Protein AF-A0A2D6TIS1-F1 (afdb_monomer)

Sequence (440 aa):
MVQQMEPIAGRGIEGNVVQDVSLEKKLSLSIIASGDSDLVKEEEKKEEVSQTLQPNYSLYFSELSAFMRSHIEQPTNICLVDLLHLPVDYYATVIDKIKQIRAINIESKVMILATGEQQAQESFNLFREANERGLVEVSTRPDPEELEYAAALSAMVGKLPNSLDELYKHGKNGKFENVEVVKIGGSIFDLLDREVLHNLLETIVEIHQDQDLILTVGGGPLQSVPADYRTSLGISDFRYQESSKEQITQQALTVVDLLRQISPDKVAYMPPEDMVRTLKDNWITREFLMGKIPVFSYLPEESEEIGIPKTQYSASDAHTVRFADALGSGKVIFLKNTDGIYRRDPNLPKTFWDRLRKQFREGKNDFFDFVYAPHIGDKIERLGLTPRGEVTDEHLIETLALQPFIDSRYLHTIQIVNGTKPQELVNAMKGIKAGSYILK

Foldseek 3Di:
DDDDDDDDDDDDDDDDDPDPDDPPDDDDDDDDDDDDVVVVVVVVVVVVLVVVDPPQDDEPPDDVVCVLVDDCQFQGLEYEAECAPPDLVCPVSVLVSLLLLCQLPVNREYEYEDAPVCCPDPSCVSVVVCQQQLSYHYDHQDDPPDPCNSVVVVVVVVPPDPGSQVSNPPDDLAADDFEEEEEAELQQVVVVDPVLLLVLLLLVVVLLLPGFYEYEYALHQQLDDDPVNCVVVVPDLVNSLVSLLVSLVVRLVVSQVSNCVNPVFAEDEDELVVLCCCLPVVSDDPVNRSRYHYYYRFHDCCVVVVVQHDDRSNQRLQRSLSSCLNRSHQEYEYAHQDQAAWLEDPPDDPVLQVPDDPVSVPDDRDFAQEDELVCCVVRHQLWDARSVGDTDSQHPHRPSNSVSQVVRPRYFKYHYAHSSPSVLVVSSSVSGRGYHIHGD

Secondary structure (DSSP, 8-state):
-----PPPP-------------S-S-----------HHHHHHHHHHHHHHHHS-TT-----S-HHHHHH---SS--SEEEEE-TT--GGGHHHHHHHHHHHHHH-TT-EEEEEE-HHHHHSGGGHHHHHHHHTTS-EEEEPPPTTSTTHHHHHHHHHHTS-SSHHHH-TTS--SS-TT-EEEEE-HHHHTT--HHHHHHHHHHHHHHTTT--EEEEE--HHHH---HHHHHHHT--HHHHHHHHHHHHHHHHHHHHHHHHHH-GGGEEE--THHHHHHHHH--S-HHHHHH-EEEE----GGGGGGT-----TT-HHHHHHHHHHHHT-SEEEEEESSSSEESS-TTS-HHHHTTS-HHHHSS---EESEEEGGGHHHH----EE-TTS-EES-SSS-HHHHHHHHH-SS--EEEEEETTSHHHHHHHHTT---SEEEE-

Solvent-accessible surface area (backbone atoms only — not comparable to full-atom values): 24916 Å² total; per-residue (Å²): 134,86,80,90,81,84,88,81,91,79,85,86,82,95,71,94,74,86,75,88,71,79,95,82,82,87,85,78,91,80,90,83,90,73,94,50,77,66,59,57,56,49,51,56,49,51,52,52,36,55,70,70,47,59,96,75,56,52,77,62,81,59,63,64,70,53,65,74,66,50,78,80,64,65,59,40,55,36,39,50,44,74,41,85,86,58,60,74,89,45,53,66,58,50,52,50,50,49,51,52,40,34,56,38,18,71,77,34,42,33,37,39,29,30,45,74,69,56,64,68,39,75,82,37,46,62,59,50,55,33,30,74,67,38,62,32,47,79,44,74,48,73,60,80,86,46,98,47,39,54,57,52,51,53,54,53,59,72,62,51,60,91,47,68,74,65,41,37,82,83,61,77,51,52,78,38,76,84,38,44,37,38,30,46,34,21,56,52,60,66,66,75,47,67,64,47,54,48,52,30,50,52,45,51,58,58,50,43,75,83,43,44,47,36,38,35,27,30,35,28,64,80,44,68,68,55,67,67,59,33,60,75,71,64,57,49,68,68,60,52,32,56,50,22,44,54,32,12,39,52,42,30,49,52,52,45,55,53,41,36,72,77,39,61,80,39,54,38,80,40,59,36,69,49,54,46,37,26,74,74,69,54,67,64,43,72,70,49,37,72,52,27,37,42,36,31,31,56,70,44,71,68,31,41,85,76,72,42,78,76,73,60,57,72,44,41,55,24,34,49,44,50,51,30,31,67,34,16,12,48,43,35,38,37,26,28,74,39,68,40,46,44,29,38,53,85,86,59,56,69,74,56,50,73,71,48,61,68,81,78,55,67,73,77,76,46,74,39,60,67,44,44,58,94,45,40,82,80,64,33,51,30,51,34,64,47,99,86,72,45,84,38,74,52,37,99,55,44,72,74,24,49,57,55,44,65,68,32,88,39,38,51,24,43,34,29,25,23,40,77,42,44,66,36,51,56,29,45,75,70,22,26,60,39,48,10,36,36,32,106

Radius of gyration: 26.61 Å; Cα contacts (8 Å, |Δi|>4): 691; chains: 1; bounding box: 81×76×70 Å

pLDDT: mean 78.61, std 20.19, range [19.62, 98.44]

Structure (mmCIF, N/CA/C/O backbone):
data_AF-A0A2D6TIS1-F1
#
_entry.id   AF-A0A2D6TIS1-F1
#
loop_
_atom_site.group_PDB
_atom_site.id
_atom_site.type_symbol
_atom_site.label_atom_id
_atom_site.label_alt_id
_atom_site.label_comp_id
_atom_site.label_asym_id
_atom_site.label_entity_id
_atom_site.label_seq_id
_atom_site.pdbx_PDB_ins_code
_atom_site.Cartn_x
_atom_site.Cartn_y
_atom_site.Cartn_z
_atom_site.occupancy
_atom_site.B_iso_or_equiv
_atom_site.auth_seq_id
_atom_site.auth_comp_id
_atom_site.auth_asym_id
_atom_site.auth_atom_id
_atom_site.pdbx_PDB_model_num
ATOM 1 N N . MET A 1 1 ? 49.755 -53.910 28.757 1.00 35.72 1 MET A N 1
ATOM 2 C CA . MET A 1 1 ? 49.846 -53.207 30.055 1.00 35.72 1 MET A CA 1
ATOM 3 C C . MET A 1 1 ? 48.883 -52.035 29.956 1.00 35.72 1 MET A C 1
ATOM 5 O O . MET A 1 1 ? 49.130 -51.172 29.133 1.00 35.72 1 MET A O 1
ATOM 9 N N . VAL A 1 2 ? 47.628 -52.212 30.390 1.00 30.38 2 VAL A N 1
ATOM 10 C CA . VAL A 1 2 ? 47.133 -51.897 31.756 1.00 30.38 2 VAL A CA 1
ATOM 11 C C . VAL A 1 2 ? 47.198 -50.365 31.929 1.00 30.38 2 VAL A C 1
ATOM 13 O O . VAL A 1 2 ? 48.286 -49.819 31.861 1.00 30.38 2 VAL A O 1
ATOM 16 N N . GLN A 1 3 ? 46.102 -49.611 32.056 1.00 29.61 3 GLN A N 1
ATOM 17 C CA . GLN A 1 3 ? 45.018 -49.822 33.016 1.00 29.61 3 GLN A CA 1
ATOM 18 C C . GL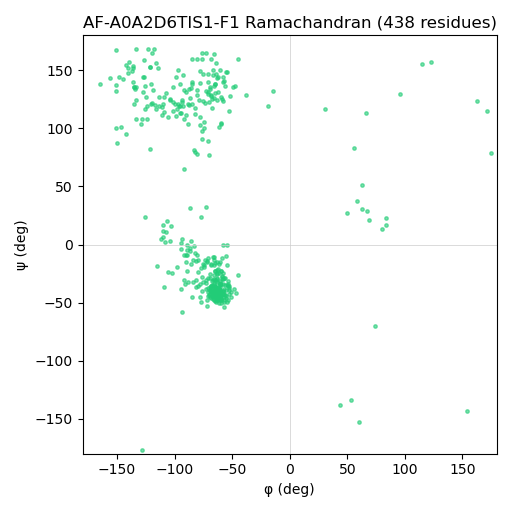N A 1 3 ? 43.760 -49.017 32.641 1.00 29.61 3 GLN A C 1
ATOM 20 O O . GLN A 1 3 ? 43.846 -47.850 32.264 1.00 29.61 3 GLN A O 1
ATOM 25 N N . GLN A 1 4 ? 42.601 -49.660 32.786 1.00 36.59 4 GLN A N 1
ATOM 26 C CA . GLN A 1 4 ? 41.290 -49.027 32.927 1.00 36.59 4 GLN A CA 1
ATOM 27 C C . GLN A 1 4 ? 41.224 -48.261 34.258 1.00 36.59 4 GLN A C 1
ATOM 29 O O . GLN A 1 4 ? 41.756 -48.741 35.260 1.00 36.59 4 GLN A O 1
ATOM 34 N N . MET A 1 5 ? 40.505 -47.138 34.289 1.00 31.22 5 MET A N 1
ATOM 35 C CA . MET A 1 5 ? 39.939 -46.592 35.523 1.00 31.22 5 MET A CA 1
ATOM 36 C C . MET A 1 5 ? 38.475 -46.205 35.298 1.00 31.22 5 MET A C 1
ATOM 38 O O . MET A 1 5 ? 38.143 -45.462 34.377 1.00 31.22 5 MET A O 1
ATOM 42 N N . GLU A 1 6 ? 37.630 -46.790 36.144 1.00 33.81 6 GLU A N 1
ATOM 43 C CA . GLU A 1 6 ? 36.194 -46.564 36.308 1.00 33.81 6 GLU A CA 1
ATOM 44 C C . GLU A 1 6 ? 35.877 -45.214 36.989 1.00 33.81 6 GLU A C 1
ATOM 46 O O . GLU A 1 6 ? 36.767 -44.603 37.589 1.00 33.81 6 GLU A O 1
ATOM 51 N N . PRO A 1 7 ? 34.616 -44.737 36.921 1.00 33.41 7 PRO A N 1
ATOM 52 C CA . PRO A 1 7 ? 34.230 -43.422 37.416 1.00 33.41 7 PRO A CA 1
ATOM 53 C C . PRO A 1 7 ? 33.913 -43.426 38.918 1.00 33.41 7 PRO A C 1
ATOM 55 O O . PRO A 1 7 ? 33.231 -44.311 39.434 1.00 33.41 7 PRO A O 1
ATOM 58 N N . ILE A 1 8 ? 34.346 -42.370 39.611 1.00 36.94 8 ILE A N 1
ATOM 59 C CA . ILE A 1 8 ? 33.974 -42.089 41.001 1.00 36.94 8 ILE A CA 1
ATOM 60 C C . ILE A 1 8 ? 32.770 -41.147 41.013 1.00 36.94 8 ILE A C 1
ATOM 62 O O . ILE A 1 8 ? 32.812 -40.037 40.482 1.00 36.94 8 ILE A O 1
ATOM 66 N N . ALA A 1 9 ? 31.701 -41.610 41.656 1.00 38.38 9 ALA A N 1
ATOM 67 C CA . ALA A 1 9 ? 30.517 -40.839 41.994 1.00 38.38 9 ALA A CA 1
ATOM 68 C C . ALA A 1 9 ? 30.846 -39.741 43.024 1.00 38.38 9 ALA A C 1
ATOM 70 O O . ALA A 1 9 ? 31.353 -40.030 44.108 1.00 38.38 9 ALA A O 1
ATOM 71 N N . GLY A 1 10 ? 30.500 -38.492 42.704 1.00 33.06 10 GLY A N 1
ATOM 72 C CA . GLY A 1 10 ? 30.551 -37.346 43.612 1.00 33.06 10 GLY A CA 1
ATOM 73 C C . GLY A 1 10 ? 29.194 -36.644 43.676 1.00 33.06 10 GLY A C 1
ATOM 74 O O . GLY A 1 10 ? 28.699 -36.153 42.667 1.00 33.06 10 GLY A O 1
ATOM 75 N N . ARG A 1 11 ? 28.585 -36.643 44.867 1.00 33.88 11 ARG A N 1
ATOM 76 C CA . ARG A 1 11 ? 27.354 -35.920 45.232 1.00 33.88 11 ARG A CA 1
ATOM 77 C C . ARG A 1 11 ? 27.621 -34.429 45.497 1.00 33.88 11 ARG A C 1
ATOM 79 O O . ARG A 1 11 ? 28.637 -34.105 46.101 1.00 33.88 11 ARG A O 1
ATOM 86 N N . GLY A 1 12 ? 26.609 -33.598 45.215 1.00 29.12 12 GLY A N 1
ATOM 87 C CA . GLY A 1 12 ? 26.422 -32.221 45.717 1.00 29.12 12 GLY A CA 1
ATOM 88 C C . GLY A 1 12 ? 26.940 -31.169 44.729 1.00 29.12 12 GLY A C 1
ATOM 89 O O . GLY A 1 12 ? 28.058 -31.289 44.257 1.00 29.12 12 GLY A O 1
ATOM 90 N N . ILE A 1 13 ? 26.207 -30.127 44.334 1.00 31.64 13 ILE A N 1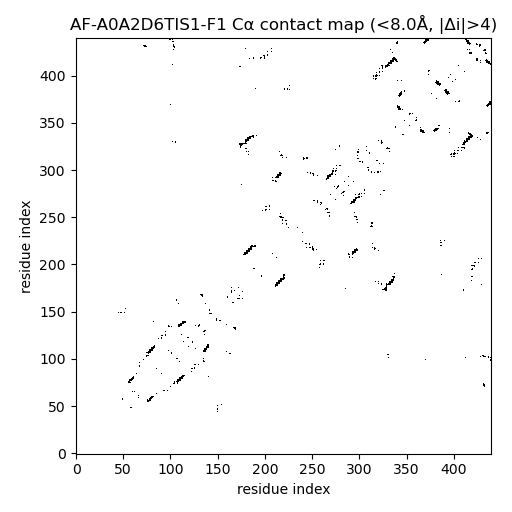
ATOM 91 C CA . ILE A 1 13 ? 25.370 -29.195 45.106 1.00 31.64 13 ILE A CA 1
ATOM 92 C C . ILE A 1 13 ? 24.303 -28.587 44.170 1.00 31.64 13 ILE A C 1
ATOM 94 O O . ILE A 1 13 ? 24.584 -28.319 43.003 1.00 31.64 13 ILE A O 1
ATOM 98 N N . GLU A 1 14 ? 23.096 -28.368 44.694 1.00 33.28 14 GLU A N 1
ATOM 99 C CA . GLU A 1 14 ? 21.961 -27.723 44.024 1.00 33.28 14 GLU A CA 1
ATOM 100 C C . GLU A 1 14 ? 22.273 -26.263 43.661 1.00 33.28 14 GLU A C 1
ATOM 102 O O . GLU A 1 14 ? 22.603 -25.445 44.518 1.00 33.28 14 GLU A O 1
ATOM 107 N N . GLY A 1 15 ? 22.122 -25.933 42.380 1.00 29.58 15 GLY A N 1
ATOM 108 C CA . GLY A 1 15 ? 22.049 -24.569 41.876 1.00 29.58 15 GLY A CA 1
ATOM 109 C C . GLY A 1 15 ? 20.879 -24.489 40.906 1.00 29.58 15 GLY A C 1
ATOM 110 O O . GLY A 1 15 ? 20.936 -25.069 39.824 1.00 29.58 15 GLY A O 1
ATOM 111 N N . ASN A 1 16 ? 19.804 -23.818 41.320 1.00 31.81 16 ASN A N 1
ATOM 112 C CA . ASN A 1 16 ? 18.624 -23.565 40.499 1.00 31.81 16 ASN A CA 1
ATOM 113 C C . ASN A 1 16 ? 19.017 -22.764 39.251 1.00 31.81 16 ASN A C 1
ATOM 115 O O . ASN A 1 16 ? 19.220 -21.553 39.320 1.00 31.81 16 ASN A O 1
ATOM 119 N N . VAL A 1 17 ? 19.095 -23.441 38.107 1.00 28.61 17 VAL A N 1
ATOM 120 C CA . VAL A 1 17 ? 19.085 -22.798 36.794 1.00 28.61 17 VAL A CA 1
ATOM 121 C C . VAL A 1 17 ? 17.632 -22.749 36.348 1.00 28.61 17 VAL A C 1
ATOM 123 O O . VAL A 1 17 ? 17.027 -23.772 36.033 1.00 28.61 17 VAL A O 1
ATOM 126 N N . VAL A 1 18 ? 17.077 -21.540 36.363 1.00 30.36 18 VAL A N 1
ATOM 127 C CA . VAL A 1 18 ? 15.805 -21.204 35.728 1.00 30.36 18 VAL A CA 1
ATOM 128 C C . VAL A 1 18 ? 15.957 -21.504 34.237 1.00 30.36 18 VAL A C 1
ATOM 130 O O . VAL A 1 18 ? 16.654 -20.794 33.517 1.00 30.36 18 VAL A O 1
ATOM 133 N N . GLN A 1 19 ? 15.367 -22.610 33.788 1.00 28.31 19 GLN A N 1
ATOM 134 C CA . GLN A 1 19 ? 15.161 -22.869 32.370 1.00 28.31 19 GLN A CA 1
ATOM 135 C C . GLN A 1 19 ? 13.965 -22.033 31.916 1.00 28.31 19 GLN A C 1
ATOM 137 O O . GLN A 1 19 ? 12.828 -22.323 32.286 1.00 28.31 19 GLN A O 1
ATOM 142 N N . ASP A 1 20 ? 14.241 -21.005 31.115 1.00 29.73 20 ASP A N 1
ATOM 143 C CA . ASP A 1 20 ? 13.247 -20.334 30.282 1.00 29.73 20 ASP A CA 1
ATOM 144 C C . ASP A 1 20 ? 12.680 -21.354 29.288 1.00 29.73 20 ASP A C 1
ATOM 146 O O . ASP A 1 20 ? 13.307 -21.727 28.292 1.00 29.73 20 ASP A O 1
ATOM 150 N N . VAL A 1 21 ? 11.489 -21.856 29.602 1.00 25.88 21 VAL A N 1
ATOM 151 C CA . VAL A 1 21 ? 10.690 -22.689 28.707 1.00 25.88 21 VAL A CA 1
ATOM 152 C C . VAL A 1 21 ? 9.849 -21.760 27.836 1.00 25.88 21 VAL A C 1
ATOM 154 O O . VAL A 1 21 ? 9.117 -20.909 28.335 1.00 25.88 21 VAL A O 1
ATOM 157 N N . SER A 1 22 ? 9.962 -21.940 26.518 1.00 29.88 22 SER A N 1
ATOM 158 C CA . SER A 1 22 ? 9.311 -21.132 25.487 1.00 29.88 22 SER A CA 1
ATOM 159 C C . SER A 1 22 ? 7.799 -20.987 25.696 1.00 29.88 22 SER A C 1
ATOM 161 O O . SER A 1 22 ? 7.067 -21.978 25.773 1.00 29.88 22 SER A O 1
ATOM 163 N N . LEU A 1 23 ? 7.343 -19.737 25.680 1.00 25.44 23 LEU A N 1
ATOM 164 C CA . LEU A 1 23 ? 5.975 -19.254 25.894 1.00 25.44 23 LEU A CA 1
ATOM 165 C C . LEU A 1 23 ? 4.999 -19.539 24.724 1.00 25.44 23 LEU A C 1
ATOM 167 O O . LEU A 1 23 ? 4.085 -18.762 24.479 1.00 25.44 23 LEU A O 1
ATOM 171 N N . GLU A 1 24 ? 5.162 -20.651 23.997 1.00 26.55 24 GLU A N 1
ATOM 172 C CA . GLU A 1 24 ? 4.397 -20.944 22.765 1.00 26.55 24 GLU A CA 1
ATOM 173 C C . GLU A 1 24 ? 3.370 -22.084 22.868 1.00 26.55 24 GLU A C 1
ATOM 175 O O . GLU A 1 24 ? 2.738 -22.440 21.877 1.00 26.55 24 GLU A O 1
ATOM 180 N N . LYS A 1 25 ? 3.112 -22.660 24.047 1.00 28.84 25 LYS A N 1
ATOM 181 C CA . LYS A 1 25 ? 2.043 -23.667 24.184 1.00 28.84 25 LYS A CA 1
ATOM 182 C C . LYS A 1 25 ? 1.284 -23.552 25.493 1.00 28.84 25 LYS A C 1
ATOM 184 O O . LYS A 1 25 ? 1.677 -24.159 26.485 1.00 28.84 25 LYS A O 1
ATOM 189 N N . LYS A 1 26 ? 0.160 -22.835 25.444 1.00 25.53 26 LYS A N 1
ATOM 190 C CA . LYS A 1 26 ? -1.108 -23.122 26.142 1.00 25.53 26 LYS A CA 1
ATOM 191 C C . LYS A 1 26 ? -2.032 -21.925 25.952 1.00 25.53 26 LYS A C 1
ATOM 193 O O . LYS A 1 26 ? -1.717 -20.865 26.469 1.00 25.53 26 LYS A O 1
ATOM 198 N N . LEU A 1 27 ? -3.142 -22.119 25.241 1.00 22.36 27 LEU A N 1
ATOM 199 C CA . LEU A 1 27 ? -4.470 -21.571 25.563 1.00 22.36 27 LEU A CA 1
ATOM 200 C C . LEU A 1 27 ? -5.439 -21.931 24.431 1.00 22.36 27 LEU A C 1
ATOM 202 O O . LEU A 1 27 ? -5.758 -21.141 23.553 1.00 22.36 27 LEU A O 1
ATOM 206 N N . SER A 1 28 ? -5.889 -23.180 24.472 1.00 19.62 28 SER A N 1
ATOM 207 C CA . SER A 1 28 ? -7.213 -23.567 24.000 1.00 19.62 28 SER A CA 1
ATOM 208 C C . SER A 1 28 ? -8.177 -23.450 25.187 1.00 19.62 28 SER A C 1
ATOM 210 O O . SER A 1 28 ? -7.851 -23.924 26.276 1.00 19.62 28 SER A O 1
ATOM 212 N N . LEU A 1 29 ? -9.304 -22.779 24.942 1.00 21.20 29 LEU A N 1
ATOM 213 C CA . LEU A 1 29 ? -10.515 -22.596 25.753 1.00 21.20 29 LEU A CA 1
ATOM 214 C C . LEU A 1 29 ? -10.716 -23.532 26.963 1.00 21.20 29 LEU A C 1
ATOM 216 O O . LEU A 1 29 ? -10.706 -24.747 26.793 1.00 21.20 29 LEU A O 1
ATOM 220 N N . SER A 1 30 ? -11.050 -22.950 28.126 1.00 19.69 30 SER A N 1
ATOM 221 C CA . SER A 1 30 ? -12.386 -23.018 28.771 1.00 19.69 30 SER A CA 1
ATOM 222 C C . SER A 1 30 ? -12.323 -22.622 30.263 1.00 19.69 30 SER A C 1
ATOM 224 O O . SER A 1 30 ? -11.580 -23.240 31.018 1.00 19.69 30 SER A O 1
ATOM 226 N N . ILE A 1 31 ? -13.121 -21.611 30.641 1.00 23.67 31 ILE A N 1
ATOM 227 C CA . ILE A 1 31 ? -13.841 -21.363 31.916 1.00 23.67 31 ILE A CA 1
ATOM 228 C C . ILE A 1 31 ? -13.220 -21.887 33.229 1.00 23.67 31 ILE A C 1
ATOM 230 O O . ILE A 1 31 ? -13.249 -23.089 33.463 1.00 23.67 31 ILE A O 1
ATOM 234 N N . ILE A 1 32 ? -12.865 -20.969 34.149 1.00 21.45 32 ILE A N 1
ATOM 235 C CA . ILE A 1 32 ? -13.030 -21.068 35.626 1.00 21.45 32 ILE A CA 1
ATOM 236 C C . ILE A 1 32 ? -13.193 -19.617 36.138 1.00 21.45 32 ILE A C 1
ATOM 238 O O . ILE A 1 32 ? -12.250 -18.840 36.071 1.00 21.45 32 ILE A O 1
ATOM 242 N N . ALA A 1 33 ? -14.406 -19.141 36.427 1.00 27.27 33 ALA A N 1
ATOM 243 C CA . ALA A 1 33 ? -15.057 -19.179 37.744 1.00 27.27 33 ALA A CA 1
ATOM 244 C C . ALA A 1 33 ? -14.244 -18.529 38.888 1.00 27.27 33 ALA A C 1
ATOM 246 O O . ALA A 1 33 ? -13.640 -19.217 39.709 1.00 27.27 33 ALA A O 1
ATOM 247 N N . SER A 1 34 ? -14.333 -17.204 39.010 1.00 25.34 34 SER A N 1
ATOM 248 C CA . SER A 1 34 ? -14.388 -16.542 40.318 1.00 25.34 34 SER A CA 1
ATOM 249 C C . SER A 1 34 ? -15.738 -15.843 40.416 1.00 25.34 34 SER A C 1
ATOM 251 O O . SER A 1 34 ? -16.082 -15.043 39.551 1.00 25.34 34 SER A O 1
ATOM 253 N N . GLY A 1 35 ? -16.532 -16.217 41.418 1.00 26.09 35 GLY A N 1
ATOM 254 C CA . GLY A 1 35 ? -17.890 -15.724 41.622 1.00 26.09 35 GLY A CA 1
ATOM 255 C C . GLY A 1 35 ? -17.931 -14.264 42.057 1.00 26.09 35 GLY A C 1
ATOM 256 O O . GLY A 1 35 ? -18.192 -13.995 43.224 1.00 26.09 35 GLY A O 1
ATOM 257 N N . ASP A 1 36 ? -17.720 -13.357 41.108 1.00 35.09 36 ASP A N 1
ATOM 258 C CA . ASP A 1 36 ? -18.208 -11.985 41.187 1.00 35.09 36 ASP A CA 1
ATOM 259 C C . ASP A 1 36 ? -19.533 -11.920 40.427 1.00 35.09 36 ASP A C 1
ATOM 261 O O . ASP A 1 36 ? -19.590 -12.106 39.210 1.00 35.09 36 ASP A O 1
ATOM 265 N N . SER A 1 37 ? -20.627 -11.688 41.155 1.00 39.03 37 SER A N 1
ATOM 266 C CA . SER A 1 37 ? -21.977 -11.574 40.584 1.00 39.03 37 SER A CA 1
ATOM 267 C C . SER A 1 37 ? -22.118 -10.429 39.580 1.00 39.03 37 SER A C 1
ATOM 269 O O . SER A 1 37 ? -23.101 -10.385 38.841 1.00 39.03 37 SER A O 1
ATOM 271 N N . ASP A 1 38 ? -21.154 -9.512 39.562 1.00 45.12 38 ASP A N 1
ATOM 272 C CA . ASP A 1 38 ? -21.147 -8.349 38.684 1.00 45.12 38 ASP A CA 1
ATOM 273 C C . ASP A 1 38 ? -20.572 -8.682 37.302 1.00 45.12 38 ASP A C 1
ATOM 275 O O . ASP A 1 38 ? -21.097 -8.194 36.306 1.00 45.12 38 ASP A O 1
ATOM 279 N N . LEU A 1 39 ? -19.613 -9.614 37.208 1.00 41.81 39 LEU A N 1
ATOM 280 C CA . LEU A 1 39 ? -19.051 -10.068 35.926 1.00 41.81 39 LEU A CA 1
ATOM 281 C C . LEU A 1 39 ? -20.047 -10.909 35.114 1.00 41.81 39 LEU A C 1
ATOM 283 O O . LEU A 1 39 ? -20.128 -10.769 33.897 1.00 41.81 39 LEU A O 1
ATOM 287 N N . VAL A 1 40 ? -20.852 -11.742 35.783 1.00 43.66 40 VAL A N 1
ATOM 288 C CA . VAL A 1 40 ? -21.886 -12.567 35.123 1.00 43.66 40 VAL A CA 1
ATOM 289 C C . VAL A 1 40 ? -22.991 -11.691 34.522 1.00 43.66 40 VAL A C 1
ATOM 291 O O . VAL A 1 40 ? -23.416 -11.917 33.392 1.00 43.66 40 VAL A O 1
ATOM 294 N N . LYS A 1 41 ? -23.410 -10.635 35.234 1.00 54.62 41 LYS A N 1
ATOM 295 C CA . LYS A 1 41 ? -24.362 -9.641 34.707 1.00 54.62 41 LYS A CA 1
ATOM 296 C C . LYS A 1 41 ? -23.777 -8.835 33.548 1.00 54.62 41 LYS A C 1
ATOM 298 O O . LYS A 1 41 ? -24.518 -8.370 32.685 1.00 54.62 41 LYS A O 1
ATOM 303 N N . GLU A 1 42 ? -22.463 -8.638 33.538 1.00 53.25 42 GLU A N 1
ATOM 304 C CA . GLU A 1 42 ? -21.764 -7.951 32.458 1.00 53.25 42 GLU A CA 1
ATOM 305 C C . GLU A 1 42 ? -21.685 -8.814 31.188 1.00 53.25 42 GLU A C 1
ATOM 307 O O . GLU A 1 42 ? -21.875 -8.291 30.093 1.00 53.25 42 GLU A O 1
ATOM 312 N N . GLU A 1 43 ? -21.471 -10.130 31.308 1.00 53.03 43 GLU A N 1
ATOM 313 C CA . GLU A 1 43 ? -21.501 -11.063 30.169 1.00 53.03 43 GLU A CA 1
ATOM 314 C C . GLU A 1 43 ? -22.898 -11.189 29.545 1.00 53.03 43 GLU A C 1
ATOM 316 O O . GLU A 1 43 ? -23.019 -11.087 28.323 1.00 53.03 43 GLU A O 1
ATOM 321 N N . GLU A 1 44 ? -23.955 -11.307 30.356 1.00 55.75 44 GLU A N 1
ATOM 322 C CA . GLU A 1 44 ? -25.342 -11.330 29.861 1.00 55.75 44 GLU A CA 1
ATOM 323 C C . GLU A 1 44 ? -25.694 -10.035 29.103 1.00 55.75 44 GLU A C 1
ATOM 325 O O . GLU A 1 44 ? -26.271 -10.082 28.014 1.00 55.75 44 GLU A O 1
ATOM 330 N N . LYS A 1 45 ? -25.254 -8.874 29.611 1.00 59.66 45 LYS A N 1
ATOM 331 C CA . LYS A 1 45 ? -25.411 -7.580 28.923 1.00 59.66 45 LYS A CA 1
ATOM 332 C C . LYS A 1 45 ? -24.617 -7.506 27.617 1.00 59.66 45 LYS A C 1
ATOM 334 O O . LYS A 1 45 ? -25.106 -6.940 26.643 1.00 59.66 45 LYS A O 1
ATOM 339 N N . LYS A 1 46 ? -23.400 -8.060 27.556 1.00 57.06 46 LYS A N 1
ATOM 340 C CA . LYS A 1 46 ? -22.585 -8.089 26.323 1.00 57.06 46 LYS A CA 1
ATOM 341 C C . LYS A 1 46 ? -23.260 -8.899 25.221 1.00 57.06 46 LYS A C 1
ATOM 343 O O . LYS A 1 46 ? -23.237 -8.486 24.060 1.00 57.06 46 LYS A O 1
ATOM 348 N N . GLU A 1 47 ? -23.869 -10.025 25.579 1.00 58.44 47 GLU A N 1
ATOM 349 C CA . GLU A 1 47 ? -24.588 -10.876 24.635 1.00 58.44 47 GLU A CA 1
ATOM 350 C C . GLU A 1 47 ? -25.881 -10.207 24.141 1.00 58.44 47 GLU A C 1
ATOM 352 O O . GLU A 1 47 ? -26.144 -10.203 22.939 1.00 58.44 47 GLU A O 1
ATOM 357 N N . GLU A 1 48 ? -26.615 -9.518 25.020 1.00 59.62 48 GLU A N 1
ATOM 358 C CA . GLU A 1 48 ? -27.788 -8.708 24.658 1.00 59.62 48 GLU A CA 1
ATOM 359 C C . GLU A 1 48 ? -27.431 -7.535 23.720 1.00 59.62 48 GLU A C 1
ATOM 361 O O . GLU A 1 48 ? -28.111 -7.297 22.716 1.00 59.62 48 GLU A O 1
ATOM 366 N N . VAL A 1 49 ? -26.320 -6.833 23.979 1.00 55.59 49 VAL A N 1
ATOM 367 C CA . VAL A 1 49 ? -25.824 -5.751 23.107 1.00 55.59 49 VAL A CA 1
ATOM 368 C C . VAL A 1 49 ? -25.417 -6.295 21.734 1.00 55.59 49 VAL A C 1
ATOM 370 O O . VAL A 1 49 ? -25.758 -5.701 20.711 1.00 55.59 49 VAL A O 1
ATOM 373 N N . SER A 1 50 ? -24.716 -7.433 21.702 1.00 56.50 50 SER A N 1
ATOM 374 C CA . SER A 1 50 ? -24.298 -8.102 20.464 1.00 56.50 50 SER A CA 1
ATOM 375 C C . SER A 1 50 ? -25.495 -8.557 19.621 1.00 56.50 50 SER A C 1
ATOM 377 O O . SER A 1 50 ? -25.477 -8.424 18.403 1.00 56.50 50 SER A O 1
ATOM 379 N N . GLN A 1 51 ? -26.572 -9.033 20.257 1.00 59.59 51 GLN A N 1
ATOM 380 C CA . GLN A 1 51 ? -27.810 -9.424 19.570 1.00 59.59 51 GLN A CA 1
ATOM 381 C C . GLN A 1 51 ? -28.625 -8.223 19.064 1.00 59.59 51 GLN A C 1
ATOM 383 O O . GLN A 1 51 ? -29.321 -8.330 18.053 1.00 59.59 51 GLN A O 1
ATOM 388 N N . THR A 1 52 ? -28.550 -7.082 19.756 1.00 55.41 52 THR A N 1
ATOM 389 C CA . THR A 1 52 ? -29.287 -5.857 19.398 1.00 55.41 52 THR A CA 1
ATOM 390 C C . THR A 1 52 ? -28.627 -5.106 18.240 1.00 55.41 52 THR A C 1
ATOM 392 O O . THR A 1 52 ? -29.305 -4.502 17.403 1.00 55.41 52 THR A O 1
ATOM 395 N N . LEU A 1 53 ? -27.299 -5.144 18.163 1.00 51.44 53 LEU A N 1
ATOM 396 C CA . LEU A 1 53 ? -26.535 -4.533 17.085 1.00 51.44 53 LEU A CA 1
ATOM 397 C C . LEU A 1 53 ? -26.522 -5.497 15.882 1.00 51.44 53 LEU A C 1
ATOM 399 O O . LEU A 1 53 ? -26.038 -6.615 15.974 1.00 51.44 53 LEU A O 1
ATOM 403 N N . GLN A 1 54 ? -27.103 -5.071 14.752 1.00 50.34 54 GLN A N 1
ATOM 404 C CA . GLN A 1 54 ? -27.252 -5.854 13.507 1.00 50.34 54 GLN A CA 1
ATOM 405 C C . GLN A 1 54 ? -25.977 -6.624 13.065 1.00 50.34 54 GLN A C 1
ATOM 407 O O . GLN A 1 54 ? -24.869 -6.216 13.400 1.00 50.34 54 GLN A O 1
ATOM 412 N N . PRO A 1 55 ? -26.079 -7.672 12.216 1.00 48.06 55 PRO A N 1
ATOM 413 C CA . PRO A 1 55 ? -24.958 -8.555 11.825 1.00 48.06 55 PRO A CA 1
ATOM 414 C C . PRO A 1 55 ? -23.723 -7.897 11.165 1.00 48.06 55 PRO A C 1
ATOM 416 O O . PRO A 1 55 ? -22.763 -8.596 10.855 1.00 48.06 55 PRO A O 1
ATOM 419 N N . ASN A 1 56 ? -23.711 -6.577 10.959 1.00 43.00 56 ASN A N 1
ATOM 420 C CA . ASN A 1 56 ? -22.593 -5.828 10.375 1.00 43.00 56 ASN A CA 1
ATOM 421 C C . ASN A 1 56 ? -21.626 -5.228 11.419 1.00 43.00 56 ASN A C 1
ATOM 423 O O . ASN A 1 56 ? -20.706 -4.495 11.046 1.00 43.00 56 ASN A O 1
ATOM 427 N N . TYR A 1 57 ? -21.814 -5.503 12.714 1.00 48.19 57 TYR A N 1
ATOM 428 C CA . TYR A 1 57 ? -20.962 -4.991 13.791 1.00 48.19 57 TYR A CA 1
ATOM 429 C C . TYR A 1 57 ? -20.193 -6.141 14.457 1.00 48.19 57 TYR A C 1
ATOM 431 O O . TYR A 1 57 ? -20.805 -7.098 14.919 1.00 48.19 57 TYR A O 1
ATOM 439 N N . SER A 1 58 ? -18.860 -6.052 14.559 1.00 46.34 58 SER A N 1
ATOM 440 C CA . SER A 1 58 ? -18.126 -6.846 15.559 1.00 46.34 58 SER A CA 1
ATOM 441 C C . SER A 1 58 ? -17.844 -5.955 16.750 1.00 46.34 58 SER A C 1
ATOM 443 O O . SER A 1 58 ? -17.058 -5.011 16.677 1.00 46.34 58 SER A O 1
ATOM 445 N N . LEU A 1 59 ? -18.510 -6.256 17.859 1.00 45.53 59 LEU A N 1
ATOM 446 C CA . LEU A 1 59 ? -18.210 -5.636 19.136 1.00 45.53 59 LEU A CA 1
ATOM 447 C C . LEU A 1 59 ? -17.168 -6.471 19.865 1.00 45.53 59 LEU A C 1
ATOM 449 O O . LEU A 1 59 ? -17.442 -7.575 20.333 1.00 45.53 59 LEU A O 1
ATOM 453 N N . TYR A 1 60 ? -15.968 -5.919 19.996 1.00 49.88 60 TYR A N 1
ATOM 454 C CA . TYR A 1 60 ? -14.939 -6.489 20.854 1.00 49.88 60 TYR A CA 1
ATOM 455 C C . TYR A 1 60 ? -15.179 -6.025 22.296 1.00 49.88 60 TYR A C 1
ATOM 457 O O . TYR A 1 60 ? -14.558 -5.084 22.773 1.00 49.88 60 TYR A O 1
ATOM 465 N N . PHE A 1 61 ? -16.100 -6.692 22.998 1.00 45.72 61 PHE A N 1
ATOM 466 C CA . PHE A 1 61 ? -16.334 -6.476 24.436 1.00 45.72 61 PHE A CA 1
ATOM 467 C C . PHE A 1 61 ? -15.431 -7.308 25.359 1.00 45.72 61 PHE A C 1
ATOM 469 O O . PHE A 1 61 ? -15.533 -7.229 26.589 1.00 45.72 61 PHE A O 1
ATOM 476 N N . SER A 1 62 ? -14.580 -8.167 24.807 1.00 41.06 62 SER A N 1
ATOM 477 C CA . SER A 1 62 ? -13.731 -9.041 25.612 1.00 41.06 62 SER A CA 1
ATOM 478 C C . SER A 1 62 ? -12.547 -8.261 26.166 1.00 41.06 62 SER A C 1
ATOM 480 O O . SER A 1 62 ? -11.958 -7.474 25.427 1.00 41.06 62 SER A O 1
ATOM 482 N N . GLU A 1 63 ? -12.198 -8.525 27.429 1.00 46.84 63 GLU A N 1
ATOM 483 C CA . GLU A 1 63 ? -10.996 -8.065 28.131 1.00 46.84 63 GLU A CA 1
ATOM 484 C C . GLU A 1 63 ? -9.905 -7.610 27.160 1.00 46.84 63 GLU A C 1
ATOM 486 O O . GLU A 1 63 ? -9.441 -8.410 26.349 1.00 46.84 63 GLU A O 1
ATOM 491 N N . LEU A 1 64 ? -9.486 -6.344 27.230 1.00 50.94 64 LEU A N 1
ATOM 492 C CA . LEU A 1 64 ? -8.495 -5.747 26.326 1.00 50.94 64 LEU A CA 1
ATOM 493 C C . LEU A 1 64 ? -7.266 -6.635 26.090 1.00 50.94 64 LEU A C 1
ATOM 495 O O . LEU A 1 64 ? -6.668 -6.579 25.027 1.00 50.94 64 LEU A O 1
ATOM 499 N N . SER A 1 65 ? -6.929 -7.519 27.028 1.00 53.28 65 SER A N 1
ATOM 500 C CA . SER A 1 65 ? -5.914 -8.555 26.859 1.00 53.28 65 SER A CA 1
ATOM 501 C C . SER A 1 65 ? -6.122 -9.466 25.630 1.00 53.28 65 SER A C 1
ATOM 503 O O . SER A 1 65 ? -5.135 -9.869 25.021 1.00 53.28 65 SER A O 1
ATOM 505 N N . ALA A 1 66 ? -7.357 -9.789 25.238 1.00 56.97 66 ALA A N 1
ATOM 506 C CA . ALA A 1 66 ? -7.695 -10.553 24.038 1.00 56.97 66 ALA A CA 1
ATOM 507 C C . ALA A 1 66 ? -7.615 -9.683 22.779 1.00 56.97 66 ALA A C 1
ATOM 509 O O . ALA A 1 66 ? -6.977 -10.092 21.818 1.00 56.97 66 ALA A O 1
ATOM 510 N N . PHE A 1 67 ? -8.152 -8.457 22.806 1.00 60.44 67 PHE A N 1
ATOM 511 C CA . PHE A 1 67 ? -8.004 -7.481 21.714 1.00 60.44 67 PHE A CA 1
ATOM 512 C C . PHE A 1 67 ? -6.521 -7.223 21.392 1.00 60.44 67 PHE A C 1
ATOM 514 O O . PHE A 1 67 ? -6.082 -7.325 20.247 1.00 60.44 67 PHE A O 1
ATOM 521 N N . MET A 1 68 ? -5.721 -7.014 22.435 1.00 58.94 68 MET A N 1
ATOM 522 C CA . MET A 1 68 ? -4.280 -6.780 22.374 1.00 58.94 68 MET A CA 1
ATOM 523 C C . MET A 1 68 ? -3.493 -8.000 21.875 1.00 58.94 68 MET A C 1
ATOM 525 O O . MET A 1 68 ? -2.484 -7.829 21.189 1.00 58.94 68 MET A O 1
ATOM 529 N N . ARG A 1 69 ? -3.951 -9.221 22.195 1.00 55.78 69 ARG A N 1
ATOM 530 C CA . ARG A 1 69 ? -3.332 -10.493 21.769 1.00 55.78 69 ARG A CA 1
ATOM 531 C C . ARG A 1 69 ? -3.867 -11.033 20.440 1.00 55.78 69 ARG A C 1
ATOM 533 O O . ARG A 1 69 ? -3.247 -11.924 19.865 1.00 55.78 69 ARG A O 1
ATOM 540 N N . SER A 1 70 ? -5.000 -10.529 19.960 1.00 62.09 70 SER A N 1
ATOM 541 C CA . SER A 1 70 ? -5.637 -11.026 18.745 1.00 62.09 70 SER A CA 1
ATOM 542 C C . SER A 1 70 ? -4.841 -10.636 17.499 1.00 62.09 70 SER A C 1
ATOM 544 O O . SER A 1 70 ? -4.310 -9.524 17.375 1.00 62.09 70 SER A O 1
ATOM 546 N N . HIS A 1 71 ? -4.763 -11.579 16.562 1.00 60.19 71 HIS A N 1
ATOM 547 C CA . HIS A 1 71 ? -4.403 -11.273 15.187 1.00 60.19 71 HIS A CA 1
ATOM 548 C C . HIS A 1 71 ? -5.659 -10.696 14.527 1.00 60.19 71 HIS A C 1
ATOM 550 O O . HIS A 1 71 ? -6.723 -11.310 14.577 1.00 60.19 71 HIS A O 1
ATOM 556 N N . ILE A 1 72 ? -5.557 -9.491 13.964 1.00 63.97 72 ILE A N 1
ATOM 557 C CA . ILE A 1 72 ? -6.679 -8.840 13.278 1.00 63.97 72 ILE A CA 1
ATOM 558 C C . ILE A 1 72 ? -6.825 -9.524 11.917 1.00 63.97 72 ILE A C 1
ATOM 560 O O . ILE A 1 72 ? -6.139 -9.160 10.969 1.00 63.97 72 ILE A O 1
ATOM 564 N N . GLU A 1 73 ? -7.639 -10.573 11.835 1.00 58.03 73 GLU A N 1
ATOM 565 C CA . GLU A 1 73 ? -7.829 -11.325 10.587 1.00 58.03 73 GLU A CA 1
ATOM 566 C C . GLU A 1 73 ? -8.831 -10.632 9.651 1.00 58.03 73 GLU A C 1
ATOM 568 O O . GLU A 1 73 ? -8.625 -10.608 8.437 1.00 58.03 73 GLU A O 1
ATOM 573 N N . GLN A 1 74 ? -9.880 -10.012 10.206 1.00 61.41 74 GLN A N 1
ATOM 574 C CA . GLN A 1 74 ? -10.908 -9.277 9.461 1.00 61.41 74 GLN A CA 1
ATOM 575 C C . GLN A 1 74 ? -11.414 -8.091 10.297 1.00 61.41 74 GLN A C 1
ATOM 577 O O . GLN A 1 74 ? -12.188 -8.299 11.233 1.00 61.41 74 GLN A O 1
ATOM 582 N N . PRO A 1 75 ? -10.970 -6.852 10.031 1.00 58.12 75 PRO A N 1
ATOM 583 C CA . PRO A 1 75 ? -11.512 -5.690 10.724 1.00 58.12 75 PRO A CA 1
ATOM 584 C C . PRO A 1 75 ? -12.958 -5.437 10.286 1.00 58.12 75 PRO A C 1
ATOM 586 O O . PRO A 1 75 ? -13.279 -5.436 9.097 1.00 58.12 75 PRO A O 1
ATOM 589 N N . THR A 1 76 ? -13.838 -5.191 11.250 1.00 66.50 76 THR A N 1
ATOM 590 C CA . THR A 1 76 ? -15.199 -4.739 10.964 1.00 66.50 76 THR A CA 1
ATOM 591 C C . THR A 1 76 ? -15.272 -3.255 10.689 1.00 66.50 76 THR A C 1
ATOM 593 O O . THR A 1 76 ? -14.445 -2.471 11.147 1.00 66.50 76 THR A O 1
ATOM 596 N N . ASN A 1 77 ? -16.354 -2.858 10.020 1.00 72.06 77 ASN A N 1
ATOM 597 C CA . ASN A 1 77 ? -16.642 -1.458 9.722 1.00 72.06 77 ASN A CA 1
ATOM 598 C C . ASN A 1 77 ? -16.736 -0.590 10.978 1.00 72.06 77 ASN A C 1
ATOM 600 O O . ASN A 1 77 ? -16.540 0.615 10.886 1.00 72.06 77 ASN A O 1
ATOM 604 N N . ILE A 1 78 ? -17.047 -1.169 12.142 1.00 78.44 78 ILE A N 1
ATOM 605 C CA . ILE A 1 78 ? -17.058 -0.457 13.420 1.00 78.44 78 ILE A CA 1
ATOM 606 C C . ILE A 1 78 ? -16.350 -1.300 14.479 1.00 78.44 78 ILE A C 1
ATOM 608 O O . ILE A 1 78 ? -16.617 -2.495 14.595 1.00 78.44 78 ILE A O 1
ATOM 612 N N . CYS A 1 79 ? -15.465 -0.667 15.244 1.00 82.81 79 CYS A N 1
ATOM 613 C CA . CYS A 1 79 ? -14.754 -1.219 16.387 1.00 82.81 79 CYS A CA 1
ATOM 614 C C . CYS A 1 79 ? -15.018 -0.320 17.600 1.00 82.81 79 CYS A C 1
ATOM 616 O O . CYS A 1 79 ? -14.821 0.891 17.536 1.00 82.81 79 CYS A O 1
ATOM 618 N N . LEU A 1 80 ? -15.473 -0.902 18.704 1.00 82.88 80 LEU A N 1
ATOM 619 C CA . LEU A 1 80 ? -15.684 -0.199 19.968 1.00 82.88 80 LEU A CA 1
ATOM 620 C C . LEU A 1 80 ? -14.596 -0.619 20.950 1.00 82.88 80 LEU A C 1
ATOM 622 O O . LEU A 1 80 ? -14.363 -1.811 21.132 1.00 82.88 80 LEU A O 1
ATOM 626 N N . VAL A 1 81 ? -13.944 0.358 21.574 1.00 85.81 81 VAL A N 1
ATOM 627 C CA . VAL A 1 81 ? -12.886 0.139 22.561 1.00 85.81 81 VAL A CA 1
ATOM 628 C C . VAL A 1 81 ? -13.270 0.850 23.851 1.00 85.81 81 VAL A C 1
ATOM 630 O O . VAL A 1 81 ? -13.236 2.077 23.926 1.00 85.81 81 VAL A O 1
ATOM 633 N N . ASP A 1 82 ? -13.640 0.080 24.870 1.00 87.06 82 ASP A N 1
ATOM 634 C CA . ASP A 1 82 ? -13.937 0.597 26.208 1.00 87.06 82 ASP A CA 1
ATOM 635 C C . ASP A 1 82 ? -12.666 0.648 27.061 1.00 87.06 82 ASP A C 1
ATOM 637 O O . ASP A 1 82 ? -12.006 -0.370 27.273 1.00 87.06 82 ASP A O 1
ATOM 641 N N . LEU A 1 83 ? -12.309 1.839 27.544 1.00 89.00 83 LEU A N 1
ATOM 642 C CA . LEU A 1 83 ? -11.097 2.059 28.324 1.00 89.00 83 LEU A CA 1
ATOM 643 C C . LEU A 1 83 ? -11.280 1.870 29.829 1.00 89.00 83 LEU A C 1
ATOM 645 O O . LEU A 1 83 ? -10.277 1.978 30.529 1.00 89.00 83 LEU A O 1
ATOM 649 N N . LEU A 1 84 ? -12.485 1.617 30.361 1.00 86.62 84 LEU A N 1
ATOM 650 C C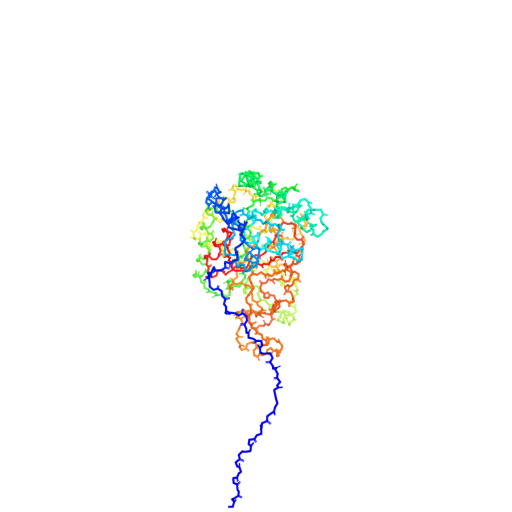A . LEU A 1 84 ? -12.762 1.683 31.810 1.00 86.62 84 LEU A CA 1
ATOM 651 C C . LEU A 1 84 ? -11.713 0.970 32.687 1.00 86.62 84 LEU A C 1
ATOM 653 O O . LEU A 1 84 ? -11.305 1.497 33.719 1.00 86.62 84 LEU A O 1
ATOM 657 N N . HIS A 1 85 ? -11.255 -0.207 32.261 1.00 83.38 85 HIS A N 1
ATOM 658 C CA . HIS A 1 85 ? -10.304 -1.035 33.011 1.00 83.38 85 HIS A CA 1
ATOM 659 C C . HIS A 1 85 ? -8.898 -1.058 32.412 1.00 83.38 85 HIS A C 1
ATOM 661 O O . HIS A 1 85 ? -8.070 -1.880 32.806 1.00 83.38 85 HIS A O 1
ATOM 667 N N . LEU A 1 86 ? -8.617 -0.184 31.447 1.00 84.31 86 LEU A N 1
ATOM 668 C CA . LEU A 1 86 ? -7.332 -0.155 30.777 1.00 84.31 86 LEU A CA 1
ATOM 669 C C . LEU A 1 86 ? -6.338 0.725 31.542 1.00 84.31 86 LEU A C 1
ATOM 671 O O . LEU A 1 86 ? -6.567 1.931 31.665 1.00 84.31 86 LEU A O 1
ATOM 675 N N . PRO A 1 87 ? -5.198 0.177 32.003 1.00 88.12 87 PRO A N 1
ATOM 676 C CA . PRO A 1 87 ? -4.144 1.007 32.560 1.00 88.12 87 PRO A CA 1
ATOM 677 C C . PRO A 1 87 ? -3.601 1.968 31.501 1.00 88.12 87 PRO A C 1
ATOM 679 O O . PRO A 1 87 ? -3.445 1.605 30.334 1.00 88.12 87 PRO A O 1
ATOM 682 N N . VAL A 1 88 ? -3.254 3.176 31.935 1.00 88.56 88 VAL A N 1
ATOM 683 C CA . VAL A 1 88 ? -2.753 4.258 31.075 1.00 88.56 88 VAL A CA 1
ATOM 684 C C . VAL A 1 88 ? -1.572 3.824 30.197 1.00 88.56 88 VAL A C 1
ATOM 686 O O . VAL A 1 88 ? -1.502 4.208 29.030 1.00 88.56 88 VAL A O 1
ATOM 689 N N . ASP A 1 89 ? -0.693 2.960 30.709 1.00 89.12 89 ASP A N 1
ATOM 690 C CA . ASP A 1 89 ? 0.489 2.467 29.987 1.00 89.12 89 ASP A CA 1
ATOM 691 C C . ASP A 1 89 ? 0.144 1.684 28.703 1.00 89.12 89 ASP A C 1
ATOM 693 O O . ASP A 1 89 ? 0.988 1.511 27.824 1.00 89.12 89 ASP A O 1
ATOM 697 N N . TYR A 1 90 ? -1.109 1.243 28.547 1.00 89.00 90 TYR A N 1
ATOM 698 C CA . TYR A 1 90 ? -1.581 0.542 27.354 1.00 89.00 90 TYR A CA 1
ATOM 699 C C . TYR A 1 90 ? -2.184 1.458 26.285 1.00 89.00 90 TYR A C 1
ATOM 701 O O . TYR A 1 90 ? -2.415 0.993 25.167 1.00 89.00 90 TYR A O 1
ATOM 709 N N . TYR A 1 91 ? -2.414 2.746 26.565 1.00 92.50 91 TYR A N 1
ATOM 710 C CA . TYR A 1 91 ? -3.070 3.665 25.622 1.00 92.50 91 TYR A CA 1
ATOM 711 C C . TYR A 1 91 ? -2.324 3.758 24.285 1.00 92.50 91 TYR A C 1
ATOM 713 O O . TYR A 1 91 ? -2.942 3.679 23.223 1.00 92.50 91 TYR A O 1
ATOM 721 N N . ALA A 1 92 ? -0.990 3.823 24.323 1.00 89.44 92 ALA A N 1
ATOM 722 C CA . ALA A 1 92 ? -0.166 3.817 23.116 1.00 89.44 92 ALA A CA 1
ATOM 723 C C . ALA A 1 92 ? -0.354 2.533 22.291 1.00 89.44 92 ALA A C 1
ATOM 725 O O . ALA A 1 92 ? -0.462 2.586 21.069 1.00 89.44 92 ALA A O 1
ATOM 726 N N . THR A 1 93 ? -0.476 1.378 22.952 1.00 88.88 93 THR A N 1
ATOM 727 C CA . THR A 1 93 ? -0.663 0.107 22.240 1.00 88.88 93 THR A CA 1
ATOM 728 C C . THR A 1 93 ? -2.066 -0.013 21.640 1.00 88.88 93 THR A C 1
ATOM 730 O O . THR A 1 93 ? -2.228 -0.588 20.565 1.00 88.88 93 THR A O 1
ATOM 733 N N . VAL A 1 94 ? -3.084 0.559 22.291 1.00 88.81 94 VAL A N 1
ATOM 734 C CA . VAL A 1 94 ? -4.431 0.657 21.711 1.00 88.81 94 VAL A CA 1
ATOM 735 C C . VAL A 1 94 ? -4.406 1.512 20.450 1.00 88.81 94 VAL A C 1
ATOM 737 O O . VAL A 1 94 ? -4.914 1.073 19.424 1.00 88.81 94 VAL A O 1
ATOM 740 N N . ILE A 1 95 ? -3.765 2.683 20.485 1.00 91.06 95 ILE A N 1
ATOM 741 C CA . ILE A 1 95 ? -3.583 3.518 19.289 1.00 91.06 95 ILE A CA 1
ATOM 742 C C . ILE A 1 95 ? -2.873 2.742 18.176 1.00 91.06 95 ILE A C 1
ATOM 744 O O . ILE A 1 95 ? -3.312 2.779 17.027 1.00 91.06 95 ILE A O 1
ATOM 748 N N . ASP A 1 96 ? -1.828 1.987 18.503 1.00 87.81 96 ASP A N 1
ATOM 749 C CA . ASP A 1 96 ? -1.125 1.153 17.528 1.00 87.81 96 ASP A CA 1
ATOM 750 C C . ASP A 1 96 ? -2.032 0.078 16.914 1.00 87.81 96 ASP A C 1
ATOM 752 O O . ASP A 1 96 ? -2.019 -0.128 15.700 1.00 87.81 96 ASP A O 1
ATOM 756 N N . LYS A 1 97 ? -2.878 -0.577 17.716 1.00 88.06 97 LYS A N 1
ATOM 757 C CA . LYS A 1 97 ? -3.868 -1.541 17.210 1.00 88.06 97 LYS A CA 1
ATOM 758 C C . LYS A 1 97 ? -4.917 -0.882 16.322 1.00 88.06 97 LYS A C 1
ATOM 760 O O . LYS A 1 97 ? -5.299 -1.449 15.305 1.00 88.06 97 LYS A O 1
ATOM 765 N N . ILE A 1 98 ? -5.330 0.334 16.649 1.00 88.25 98 ILE A N 1
ATOM 766 C CA . ILE A 1 98 ? -6.267 1.114 15.838 1.00 88.25 98 ILE A CA 1
ATOM 767 C C . ILE A 1 98 ? -5.653 1.474 14.490 1.00 88.25 98 ILE A C 1
ATOM 769 O O . ILE A 1 98 ? -6.305 1.306 13.461 1.00 88.25 98 ILE A O 1
ATOM 773 N N . LYS A 1 99 ? -4.380 1.886 14.473 1.00 89.31 99 LYS A N 1
ATOM 774 C CA . LYS A 1 99 ? -3.636 2.092 13.224 1.00 89.31 99 LYS A CA 1
ATOM 775 C C . LYS A 1 99 ? -3.595 0.812 12.389 1.00 89.31 99 LYS A C 1
ATOM 777 O O . LYS A 1 99 ? -3.823 0.889 11.192 1.00 89.31 99 LYS A O 1
ATOM 782 N N . GLN A 1 100 ? -3.370 -0.354 13.003 1.00 89.12 100 GLN A N 1
ATOM 783 C CA . GLN A 1 100 ? -3.393 -1.651 12.304 1.00 89.12 100 GLN A CA 1
ATOM 784 C C . GLN A 1 100 ? -4.773 -1.972 11.707 1.00 89.12 100 GLN A C 1
ATOM 786 O O . GLN A 1 100 ? -4.856 -2.386 10.555 1.00 89.12 100 GLN A O 1
ATOM 791 N N . ILE A 1 101 ? -5.857 -1.749 12.456 1.00 86.69 101 ILE A N 1
ATOM 792 C CA . ILE A 1 101 ? -7.237 -1.940 11.976 1.00 86.69 101 ILE A CA 1
ATOM 793 C C . ILE A 1 101 ? -7.511 -1.037 10.768 1.00 86.69 101 ILE A C 1
ATOM 795 O O . ILE A 1 101 ? -7.943 -1.520 9.723 1.00 86.69 101 ILE A O 1
ATOM 799 N N . ARG A 1 102 ? -7.200 0.259 10.896 1.00 85.50 102 ARG A N 1
ATOM 800 C CA . ARG A 1 102 ? -7.371 1.270 9.839 1.00 85.50 102 ARG A CA 1
ATOM 801 C C . ARG A 1 102 ? -6.484 1.010 8.621 1.00 85.50 102 ARG A C 1
ATOM 803 O O . ARG A 1 102 ? -6.868 1.342 7.509 1.00 85.50 102 ARG A O 1
ATOM 810 N N . ALA A 1 103 ? -5.312 0.418 8.822 1.00 86.44 103 ALA A N 1
ATOM 811 C CA . ALA A 1 103 ? -4.407 0.032 7.748 1.00 86.44 103 ALA A CA 1
ATOM 812 C C . ALA A 1 103 ? -4.950 -1.129 6.911 1.00 86.44 103 ALA A C 1
ATOM 814 O O . ALA A 1 103 ? -4.800 -1.132 5.690 1.00 86.44 103 ALA A O 1
ATOM 815 N N . ILE A 1 104 ? -5.592 -2.105 7.562 1.00 86.06 104 ILE A N 1
ATOM 816 C CA . ILE A 1 104 ? -6.251 -3.208 6.864 1.00 86.06 104 ILE A CA 1
ATOM 817 C C . ILE A 1 104 ? -7.514 -2.691 6.161 1.00 86.06 104 ILE A C 1
ATOM 819 O O . ILE A 1 104 ? -7.658 -2.877 4.955 1.00 86.06 104 ILE A O 1
ATOM 823 N N . ASN A 1 105 ? -8.402 -2.017 6.896 1.00 84.81 105 ASN A N 1
ATOM 824 C CA . ASN A 1 105 ? -9.636 -1.446 6.369 1.00 84.81 105 ASN A CA 1
ATOM 825 C C . ASN A 1 105 ? -9.753 0.019 6.790 1.00 84.81 105 ASN A C 1
ATOM 827 O O . ASN A 1 105 ? -10.114 0.330 7.931 1.00 84.81 105 ASN A O 1
ATOM 831 N N . ILE A 1 106 ? -9.489 0.909 5.836 1.00 81.81 106 ILE A N 1
ATOM 832 C CA . ILE A 1 106 ? -9.516 2.352 6.053 1.00 81.81 106 ILE A CA 1
ATOM 833 C C . ILE A 1 106 ? -10.910 2.878 6.388 1.00 81.81 106 ILE A C 1
ATOM 835 O O . ILE A 1 106 ? -11.015 3.898 7.057 1.00 81.81 106 ILE A O 1
ATOM 839 N N . GLU A 1 107 ? -11.973 2.170 6.008 1.00 80.50 107 GLU A N 1
ATOM 840 C CA . GLU A 1 107 ? -13.353 2.537 6.332 1.00 80.50 107 GLU A CA 1
ATOM 841 C C . GLU A 1 107 ? -13.759 2.127 7.754 1.00 80.50 107 GLU A C 1
ATOM 843 O O . GLU A 1 107 ? -14.809 2.552 8.240 1.00 80.50 107 GLU A O 1
ATOM 848 N N . SER A 1 108 ? -12.924 1.350 8.459 1.00 83.25 108 SER A N 1
ATOM 849 C CA . SER A 1 108 ? -13.187 0.968 9.849 1.00 83.25 108 SER A CA 1
ATOM 850 C C . SER A 1 108 ? -13.318 2.208 10.727 1.00 83.25 108 SER A C 1
ATOM 852 O O . SER A 1 108 ? -12.410 3.040 10.807 1.00 83.25 108 SER A O 1
ATOM 854 N N . LYS A 1 109 ? -14.434 2.319 11.437 1.00 83.94 109 LYS A N 1
ATOM 855 C CA . LYS A 1 109 ? -14.715 3.376 12.405 1.00 83.94 109 LYS A CA 1
ATOM 856 C C . LYS A 1 109 ? -14.357 2.854 13.778 1.00 83.94 109 LYS A C 1
ATOM 858 O O . LYS A 1 109 ? -14.935 1.870 14.227 1.00 83.94 109 LYS A O 1
ATOM 863 N N . VAL A 1 110 ? -13.419 3.495 14.457 1.00 86.69 110 VAL A N 1
ATOM 864 C CA . VAL A 1 110 ? -13.090 3.111 15.827 1.00 86.69 110 VAL A CA 1
ATOM 865 C C . VAL A 1 110 ? -13.682 4.122 16.789 1.00 86.69 110 VAL A C 1
ATOM 867 O O . VAL A 1 110 ? -13.417 5.311 16.666 1.00 86.69 110 VAL A O 1
ATOM 870 N N . MET A 1 111 ? -14.469 3.663 17.754 1.00 89.06 111 MET A N 1
ATOM 871 C CA . MET A 1 111 ? -14.995 4.496 18.826 1.00 89.06 111 MET A CA 1
ATOM 872 C C . MET A 1 111 ? -14.320 4.132 20.147 1.00 89.06 111 MET A C 1
ATOM 874 O O . MET A 1 111 ? -14.315 2.972 20.554 1.00 89.06 111 MET A O 1
ATOM 878 N N . ILE A 1 112 ? -13.769 5.140 20.818 1.00 92.12 112 ILE A N 1
ATOM 879 C CA . ILE A 1 112 ? -13.180 5.036 22.151 1.00 92.12 112 ILE A CA 1
ATOM 880 C C . ILE A 1 112 ? -14.220 5.472 23.178 1.00 92.12 112 ILE A C 1
ATOM 882 O O . ILE A 1 112 ? -14.673 6.617 23.154 1.00 92.12 112 ILE A O 1
ATOM 886 N N . LEU A 1 113 ? -14.558 4.584 24.108 1.00 91.44 113 LEU A N 1
ATOM 887 C CA . LEU A 1 113 ? -15.398 4.896 25.258 1.00 91.44 113 LEU A CA 1
ATOM 888 C C . LEU A 1 113 ? -14.502 5.119 26.473 1.00 91.44 113 LEU A C 1
ATOM 890 O O . LEU A 1 113 ? -13.741 4.237 26.863 1.00 91.44 113 LEU A O 1
ATOM 894 N N . ALA A 1 114 ? -14.587 6.303 27.069 1.00 93.25 114 ALA A N 1
ATOM 895 C CA . ALA A 1 114 ? -13.780 6.667 28.230 1.00 93.25 114 ALA A CA 1
ATOM 896 C C . ALA A 1 114 ? -14.603 7.465 29.241 1.00 93.25 114 ALA A C 1
ATOM 898 O O . ALA A 1 114 ? -15.487 8.238 28.857 1.00 93.25 114 ALA A O 1
ATOM 899 N N . THR A 1 115 ? -14.311 7.314 30.532 1.00 93.50 115 THR A N 1
ATOM 900 C CA . THR A 1 115 ? -14.950 8.132 31.573 1.00 93.50 115 THR A CA 1
ATOM 901 C C . THR A 1 115 ? -14.498 9.592 31.474 1.00 93.50 115 THR A C 1
ATOM 903 O O . THR A 1 115 ? -13.449 9.895 30.903 1.00 93.50 115 THR A O 1
ATOM 906 N N . GLY A 1 116 ? -15.264 10.522 32.054 1.00 93.94 116 GLY A N 1
ATOM 907 C CA . GLY A 1 116 ? -14.854 11.931 32.115 1.00 93.94 116 GLY A CA 1
ATOM 908 C C . GLY A 1 116 ? -13.511 12.130 32.831 1.00 93.94 116 GLY A C 1
ATOM 909 O O . GLY A 1 116 ? -12.713 12.969 32.423 1.00 93.94 116 GLY A O 1
ATOM 910 N N . GLU A 1 117 ? -13.226 11.307 33.845 1.00 94.44 117 GLU A N 1
ATOM 911 C CA . GLU A 1 117 ? -11.943 11.307 34.551 1.00 94.44 117 GLU A CA 1
ATOM 912 C C . GLU A 1 117 ? -10.795 10.859 33.640 1.00 94.44 117 GLU A C 1
ATOM 914 O O . GLU A 1 117 ? -9.787 11.554 33.552 1.00 94.44 117 GLU A O 1
ATOM 919 N N . GLN A 1 118 ? -10.960 9.755 32.902 1.00 94.88 118 GLN A N 1
ATOM 920 C CA . GLN A 1 118 ? -9.960 9.294 31.933 1.00 94.88 118 GLN A CA 1
ATOM 921 C C . GLN A 1 118 ? -9.714 10.334 30.846 1.00 94.88 118 GLN A C 1
ATOM 923 O O . GLN A 1 118 ? -8.565 10.626 30.527 1.00 94.88 118 GLN A O 1
ATOM 928 N N . GLN A 1 119 ? -10.782 10.935 30.317 1.00 96.31 119 GLN A N 1
ATOM 929 C CA . GLN A 1 119 ? -10.666 11.984 29.311 1.00 96.31 119 GLN A CA 1
ATOM 930 C C . GLN A 1 119 ? -9.940 13.220 29.832 1.00 96.31 119 GLN A C 1
ATOM 932 O O . GLN A 1 119 ? -9.386 13.941 29.014 1.00 96.31 119 GLN A O 1
ATOM 937 N N . ALA A 1 120 ? -9.925 13.487 31.141 1.00 96.06 120 ALA A N 1
ATOM 938 C CA . ALA A 1 120 ? -9.224 14.626 31.732 1.00 96.06 120 ALA A CA 1
ATOM 939 C C . ALA A 1 120 ? -7.714 14.386 31.937 1.00 96.06 120 ALA A C 1
ATOM 941 O O . ALA A 1 120 ? -6.977 15.349 32.153 1.00 96.06 120 ALA A O 1
ATOM 942 N N . GLN A 1 121 ? -7.241 13.138 31.850 1.00 96.50 121 GLN A N 1
ATOM 943 C CA . GLN A 1 121 ? -5.830 12.788 32.039 1.00 96.50 121 GLN A CA 1
ATOM 944 C C . GLN A 1 121 ? -4.957 13.271 30.871 1.00 96.50 121 GLN A C 1
ATOM 946 O O . GLN A 1 121 ? -5.376 13.268 29.715 1.00 96.50 121 GLN A O 1
ATOM 951 N N . GLU A 1 122 ? -3.704 13.640 31.154 1.00 96.50 122 GLU A N 1
ATOM 952 C CA . GLU A 1 122 ? -2.741 14.071 30.127 1.00 96.50 122 GLU A CA 1
ATOM 953 C C . GLU A 1 122 ? -2.421 12.952 29.126 1.00 96.50 122 GLU A C 1
ATOM 955 O O . GLU A 1 122 ? -2.354 13.186 27.922 1.00 96.50 122 GLU A O 1
ATOM 960 N N . SER A 1 123 ? -2.305 11.712 29.599 1.00 94.50 123 SER A N 1
ATOM 961 C CA . SER A 1 123 ? -2.078 10.533 28.757 1.00 94.50 123 SER A CA 1
ATOM 962 C C . SER A 1 123 ? -3.176 10.298 27.715 1.00 94.50 123 SER A C 1
ATOM 964 O O . SER A 1 123 ? -2.931 9.672 26.684 1.00 94.50 123 SER A O 1
ATOM 966 N N . PHE A 1 124 ? -4.379 10.832 27.947 1.00 96.44 124 PHE A N 1
ATOM 967 C CA . PHE A 1 124 ? -5.494 10.761 27.011 1.00 96.44 124 PHE A CA 1
ATOM 968 C C . PHE A 1 124 ? -5.288 11.645 25.766 1.00 96.44 124 PHE A C 1
ATOM 970 O O . PHE A 1 124 ? -6.000 11.485 24.773 1.00 96.44 124 PHE A O 1
ATOM 977 N N . ASN A 1 125 ? -4.287 12.538 25.764 1.00 95.50 125 ASN A N 1
ATOM 978 C CA . ASN A 1 125 ? -3.941 13.369 24.605 1.00 95.50 125 ASN A CA 1
ATOM 979 C C . ASN A 1 125 ? -3.708 12.545 23.332 1.00 95.50 125 ASN A C 1
ATOM 981 O O . ASN A 1 125 ? -4.126 12.976 22.265 1.00 95.50 125 ASN A O 1
ATOM 985 N N . LEU A 1 126 ? -3.163 11.327 23.438 1.00 95.06 126 LEU A N 1
ATOM 986 C CA . LEU A 1 126 ? -2.978 10.428 22.292 1.00 95.06 126 LEU A CA 1
ATOM 987 C C . LEU A 1 126 ? -4.303 10.110 21.571 1.00 95.06 126 LEU A C 1
ATOM 989 O O . LEU A 1 126 ? -4.351 10.092 20.342 1.00 95.06 126 LEU A O 1
ATOM 993 N N . PHE A 1 127 ? -5.393 9.896 22.318 1.00 95.25 127 PHE A N 1
ATOM 994 C CA . PHE A 1 127 ? -6.721 9.665 21.740 1.00 95.25 127 PHE A CA 1
ATOM 995 C C . PHE A 1 127 ? -7.357 10.950 21.213 1.00 95.25 127 PHE A C 1
ATOM 997 O O . PHE A 1 127 ? -8.076 10.900 20.219 1.00 95.25 127 PHE A O 1
ATOM 1004 N N . ARG A 1 128 ? -7.080 12.104 21.837 1.00 93.44 128 ARG A N 1
ATOM 1005 C CA . ARG A 1 128 ? -7.532 13.409 21.324 1.00 93.44 128 ARG A CA 1
ATOM 1006 C C . ARG A 1 128 ? -6.873 13.728 19.985 1.00 93.44 128 ARG A C 1
ATOM 1008 O O . ARG A 1 128 ? -7.580 14.015 19.031 1.00 93.44 128 ARG A O 1
ATOM 1015 N N . GLU A 1 129 ? -5.555 13.574 19.888 1.00 90.31 129 GLU A N 1
ATOM 1016 C CA . GLU A 1 129 ? -4.812 13.736 18.635 1.00 90.31 129 GLU A CA 1
ATOM 1017 C C . GLU A 1 129 ? -5.290 12.743 17.567 1.00 90.31 129 GLU A C 1
ATOM 1019 O O . GLU A 1 129 ? -5.448 13.102 16.400 1.00 90.31 129 GLU A O 1
ATOM 1024 N N . ALA A 1 130 ? -5.555 11.489 17.949 1.00 88.88 130 ALA A N 1
ATOM 1025 C CA . ALA A 1 130 ? -6.123 10.500 17.038 1.00 88.88 130 ALA A CA 1
ATOM 1026 C C . ALA A 1 130 ? -7.530 10.898 16.553 1.00 88.88 130 ALA A C 1
ATOM 1028 O O . ALA A 1 130 ? -7.836 10.710 15.376 1.00 88.88 130 ALA A O 1
ATOM 1029 N N . ASN A 1 131 ? -8.361 11.482 17.421 1.00 89.62 131 ASN A N 1
ATOM 1030 C CA . ASN A 1 131 ? -9.690 11.993 17.075 1.00 89.62 131 ASN A CA 1
ATOM 1031 C C . ASN A 1 131 ? -9.618 13.208 16.140 1.00 89.62 131 ASN A C 1
ATOM 1033 O O . ASN A 1 131 ? -10.320 13.262 15.136 1.00 89.62 131 ASN A O 1
ATOM 1037 N N . GLU A 1 132 ? -8.708 14.148 16.400 1.00 84.31 132 GLU A N 1
ATOM 1038 C CA . GLU A 1 132 ? -8.449 15.295 15.515 1.00 84.31 132 GLU A CA 1
ATOM 1039 C C . GLU A 1 132 ? -7.991 14.858 14.116 1.00 84.31 132 GLU A C 1
ATOM 1041 O O . GLU A 1 132 ? -8.309 15.502 13.116 1.00 84.31 132 GLU A O 1
ATOM 1046 N N . ARG A 1 133 ? -7.283 13.727 14.030 1.00 78.06 133 ARG A N 1
ATOM 1047 C CA . ARG A 1 133 ? -6.865 13.102 12.766 1.00 78.06 133 ARG A CA 1
ATOM 1048 C C . ARG A 1 133 ? -7.939 12.215 12.125 1.00 78.06 133 ARG A C 1
ATOM 1050 O O . ARG A 1 133 ? -7.671 11.645 11.071 1.00 78.06 133 ARG A O 1
ATOM 1057 N N . GLY A 1 134 ? -9.110 12.060 12.744 1.00 81.19 134 GLY A N 1
ATOM 1058 C CA . GLY A 1 134 ? -10.186 11.196 12.246 1.00 81.19 134 GLY A CA 1
ATOM 1059 C C . GLY A 1 134 ? -9.874 9.695 12.313 1.00 81.19 134 GLY A C 1
ATOM 1060 O O . GLY A 1 134 ? -10.466 8.911 11.577 1.00 81.19 134 GLY A O 1
ATOM 1061 N N . LEU A 1 135 ? -8.927 9.269 13.159 1.00 82.31 135 LEU A N 1
ATOM 1062 C CA . LEU A 1 135 ? -8.604 7.847 13.358 1.00 82.31 135 LEU A CA 1
ATOM 1063 C C . LEU A 1 135 ? -9.580 7.157 14.315 1.00 82.31 135 LEU A C 1
ATOM 1065 O O . LEU A 1 135 ? -9.808 5.952 14.202 1.00 82.31 135 LEU A O 1
ATOM 1069 N N . VAL A 1 136 ? -10.116 7.913 15.272 1.00 89.38 136 VAL A N 1
ATOM 1070 C CA . VAL A 1 136 ? -11.078 7.442 16.270 1.00 89.38 136 VAL A CA 1
ATOM 1071 C C . VAL A 1 136 ? -12.153 8.495 16.496 1.00 89.38 136 VAL A C 1
ATOM 1073 O O . VAL A 1 136 ? -11.891 9.675 16.320 1.00 89.38 136 VAL A O 1
ATOM 1076 N N . GLU A 1 137 ? -13.322 8.092 16.974 1.00 90.88 137 GLU A N 1
ATOM 1077 C CA . GLU A 1 137 ? -14.269 8.992 17.630 1.00 90.88 137 GLU A CA 1
ATOM 1078 C C . GLU A 1 137 ? -14.189 8.742 19.139 1.00 90.88 137 GLU A C 1
ATOM 1080 O O . GLU A 1 137 ? -14.346 7.612 19.604 1.00 90.88 137 GLU A O 1
ATOM 1085 N N . VAL A 1 138 ? -13.923 9.783 19.923 1.00 92.62 138 VAL A N 1
ATOM 1086 C CA . VAL A 1 138 ? -13.931 9.678 21.387 1.00 92.62 138 VAL A CA 1
ATOM 1087 C C . VAL A 1 138 ? -15.316 10.024 21.899 1.00 92.62 138 VAL A C 1
ATOM 1089 O O . VAL A 1 138 ? -15.884 11.049 21.534 1.00 92.62 138 VAL A O 1
ATOM 1092 N N . SER A 1 139 ? -15.848 9.204 22.795 1.00 92.69 139 SER A N 1
ATOM 1093 C CA . SER A 1 139 ? -17.104 9.488 23.469 1.00 92.69 139 SER A CA 1
ATOM 1094 C C . SER A 1 139 ? -17.042 9.1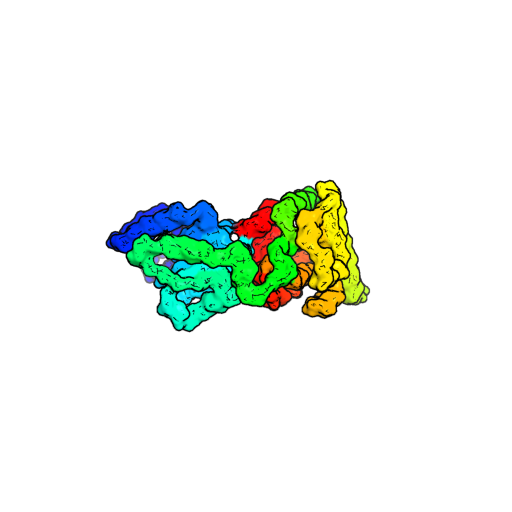80 24.958 1.00 92.69 139 SER A C 1
ATOM 1096 O O . SER A 1 139 ? -16.289 8.321 25.425 1.00 92.69 139 SER A O 1
ATOM 1098 N N . THR A 1 140 ? -17.859 9.902 25.723 1.00 93.06 140 THR A N 1
ATOM 1099 C CA . THR A 1 140 ? -18.049 9.606 27.140 1.00 93.06 140 THR A CA 1
ATOM 1100 C C . THR A 1 140 ? -18.758 8.271 27.280 1.00 93.06 140 THR A C 1
ATOM 1102 O O . THR A 1 140 ? -19.815 8.054 26.691 1.00 93.06 140 THR A O 1
ATOM 1105 N N . ARG A 1 141 ? -18.146 7.372 28.048 1.00 89.12 141 ARG A N 1
ATOM 1106 C CA . ARG A 1 141 ? -18.704 6.061 28.354 1.00 89.12 141 ARG A CA 1
ATOM 1107 C C . ARG A 1 141 ? -20.061 6.227 29.066 1.00 89.12 141 ARG A C 1
ATOM 1109 O O . ARG A 1 141 ? -20.090 6.938 30.073 1.00 89.12 141 ARG A O 1
ATOM 1116 N N . PRO A 1 142 ? -21.150 5.595 28.585 1.00 85.75 142 PRO A N 1
ATOM 1117 C CA . PRO A 1 142 ? -22.429 5.587 29.297 1.00 85.75 142 PRO A CA 1
ATOM 1118 C C . PRO A 1 142 ? -22.312 4.850 30.638 1.00 85.75 142 PRO A C 1
ATOM 1120 O O . PRO A 1 142 ? -21.432 3.999 30.803 1.00 85.75 142 PRO A O 1
ATOM 1123 N N . ASP A 1 143 ? -23.188 5.157 31.593 1.00 78.06 143 ASP A N 1
ATOM 1124 C CA . ASP A 1 143 ? -23.208 4.456 32.878 1.00 78.06 143 ASP A CA 1
ATOM 1125 C C . ASP A 1 143 ? -23.721 3.012 32.676 1.00 78.06 143 ASP A C 1
ATOM 1127 O O . ASP A 1 143 ? -24.809 2.815 32.129 1.00 78.06 143 ASP A O 1
ATOM 1131 N N . PRO A 1 144 ? -22.951 1.975 33.055 1.00 69.75 144 PRO A N 1
ATOM 1132 C CA . PRO A 1 144 ? -23.339 0.582 32.860 1.00 69.75 144 PRO A CA 1
ATOM 1133 C C . PRO A 1 144 ? -24.526 0.161 33.737 1.00 69.75 144 PRO A C 1
ATOM 1135 O O . PRO A 1 144 ? -25.135 -0.880 33.462 1.00 69.75 144 PRO A O 1
ATOM 1138 N N . GLU A 1 145 ? -24.861 0.921 34.785 1.00 67.62 145 GLU A N 1
ATOM 1139 C CA . GLU A 1 145 ? -26.013 0.654 35.652 1.00 67.62 145 GLU A CA 1
ATOM 1140 C C . GLU A 1 145 ? -27.345 1.117 35.047 1.00 67.62 145 GLU A C 1
ATOM 1142 O O . GLU A 1 145 ? -28.409 0.677 35.490 1.00 67.62 145 GLU A O 1
ATOM 1147 N N . GLU A 1 146 ? -27.320 1.928 33.988 1.00 64.50 146 GLU A N 1
ATOM 1148 C CA . GLU A 1 146 ? -28.533 2.314 33.277 1.00 64.50 146 GLU A CA 1
ATOM 1149 C C . GLU A 1 146 ? -29.092 1.120 32.484 1.00 64.50 146 GLU A C 1
ATOM 1151 O O . GLU A 1 146 ? -28.388 0.461 31.713 1.00 64.50 146 GLU A O 1
ATOM 1156 N N . LEU A 1 147 ? -30.400 0.865 32.629 1.00 60.28 147 LEU A N 1
ATOM 1157 C CA . LEU A 1 147 ? -31.167 -0.120 31.842 1.00 60.28 147 LEU A CA 1
ATOM 1158 C C . LEU A 1 147 ? -31.056 0.101 30.318 1.00 60.28 147 LEU A C 1
ATOM 1160 O O . LEU A 1 147 ? -31.470 -0.750 29.538 1.00 60.28 147 LEU A O 1
ATOM 1164 N N . GLU A 1 148 ? -30.483 1.228 29.896 1.00 74.38 148 GLU A N 1
ATOM 1165 C CA . GLU A 1 148 ? -30.361 1.671 28.514 1.00 74.38 148 GLU A CA 1
ATOM 1166 C C . GLU A 1 148 ? -28.919 1.638 27.978 1.00 74.38 148 GLU A C 1
ATOM 1168 O O . GLU A 1 148 ? -28.692 2.143 26.884 1.00 74.38 148 GLU A O 1
ATOM 1173 N N . TYR A 1 149 ? -27.938 1.027 28.662 1.00 75.56 149 TYR A N 1
ATOM 1174 C CA . TYR A 1 149 ? -26.537 1.005 28.191 1.00 75.56 149 TYR A CA 1
ATOM 1175 C C . TYR A 1 149 ? -26.400 0.524 26.731 1.00 75.56 149 TYR A C 1
ATOM 1177 O O . TYR A 1 149 ? -25.740 1.165 25.910 1.00 75.56 149 TYR A O 1
ATOM 1185 N N . ALA A 1 150 ? -27.100 -0.556 26.367 1.00 72.31 150 ALA A N 1
ATOM 1186 C CA . ALA A 1 150 ? -27.136 -1.069 24.997 1.00 72.31 150 ALA A CA 1
ATOM 1187 C C . ALA A 1 150 ? -27.762 -0.075 24.003 1.00 72.31 150 ALA A C 1
ATOM 1189 O O . ALA A 1 150 ? -27.244 0.127 22.903 1.00 72.31 150 ALA A O 1
ATOM 1190 N N . ALA A 1 151 ? -28.854 0.581 24.401 1.00 77.19 151 ALA A N 1
ATOM 1191 C CA . ALA A 1 151 ? -29.533 1.581 23.586 1.00 77.19 151 ALA A CA 1
ATOM 1192 C C . ALA A 1 151 ? -28.675 2.844 23.409 1.00 77.19 151 ALA A C 1
ATOM 1194 O O . ALA A 1 151 ? -28.608 3.389 22.308 1.00 77.19 151 ALA A O 1
ATOM 1195 N N . ALA A 1 152 ? -27.961 3.268 24.454 1.00 81.56 152 ALA A N 1
ATOM 1196 C CA . ALA A 1 152 ? -27.021 4.378 24.419 1.00 81.56 152 ALA A CA 1
ATOM 1197 C C . ALA A 1 152 ? -25.865 4.084 23.458 1.00 81.56 152 ALA A C 1
ATOM 1199 O O . ALA A 1 152 ? -25.591 4.894 22.572 1.00 81.56 152 ALA A O 1
ATOM 1200 N N . LEU A 1 153 ? -25.252 2.898 23.551 1.00 79.06 153 LEU A N 1
ATOM 1201 C CA . LEU A 1 153 ? -24.221 2.470 22.603 1.00 79.06 153 LEU A CA 1
ATOM 1202 C C . LEU A 1 153 ? -24.752 2.405 21.172 1.00 79.06 153 LEU A C 1
ATOM 1204 O O . LEU A 1 153 ? -24.121 2.938 20.263 1.00 79.06 153 LEU A O 1
ATOM 1208 N N . SER A 1 154 ? -25.936 1.826 20.962 1.00 77.75 154 SER A N 1
ATOM 1209 C CA . SER A 1 154 ? -26.562 1.786 19.638 1.00 77.75 154 SER A CA 1
ATOM 1210 C C . SER A 1 154 ? -26.832 3.187 19.085 1.00 77.75 154 SER A C 1
ATOM 1212 O O . SER A 1 154 ? -26.612 3.429 17.899 1.00 77.75 154 SER A O 1
ATOM 1214 N N . ALA A 1 155 ? -27.276 4.126 19.921 1.00 82.94 155 ALA A N 1
ATOM 1215 C CA . ALA A 1 155 ? -27.504 5.511 19.523 1.00 82.94 155 ALA A CA 1
ATOM 1216 C C . ALA A 1 155 ? -26.193 6.245 19.206 1.00 82.94 155 ALA A C 1
ATOM 1218 O O . ALA A 1 155 ? -26.159 7.073 18.299 1.00 82.94 155 ALA A O 1
ATOM 1219 N N . MET A 1 156 ? -25.112 5.948 19.929 1.00 83.19 156 MET A N 1
ATOM 1220 C CA . MET A 1 156 ? -23.780 6.497 19.662 1.00 83.19 156 MET A CA 1
ATOM 1221 C C . MET A 1 156 ? -23.207 5.955 18.354 1.00 83.19 156 MET A C 1
ATOM 1223 O O . MET A 1 156 ? -22.754 6.733 17.518 1.00 83.19 156 MET A O 1
ATOM 1227 N N . VAL A 1 157 ? -23.296 4.644 18.129 1.00 78.62 157 VAL A N 1
ATOM 1228 C CA . VAL A 1 157 ? -22.891 4.006 16.871 1.00 78.62 157 VAL A CA 1
ATOM 1229 C C . VAL A 1 157 ? -23.708 4.544 15.696 1.00 78.62 157 VAL A C 1
ATOM 1231 O O . VAL A 1 157 ? -23.144 4.832 14.648 1.00 78.62 157 VAL A O 1
ATOM 1234 N N . GLY A 1 158 ? -25.014 4.760 15.876 1.00 78.00 158 GLY A N 1
ATOM 1235 C CA . GLY A 1 158 ? -25.878 5.362 14.856 1.00 78.00 158 GLY A CA 1
ATOM 1236 C C . GLY A 1 158 ? -25.557 6.826 14.532 1.00 78.00 158 GLY A C 1
ATOM 1237 O O . GLY A 1 158 ? -25.980 7.320 13.490 1.00 78.00 158 GLY A O 1
ATOM 1238 N N . LYS A 1 159 ? -24.809 7.521 15.399 1.00 81.38 159 LYS A N 1
ATOM 1239 C CA . LYS A 1 159 ? -24.284 8.873 15.148 1.00 81.38 159 LYS A CA 1
ATOM 1240 C C . LYS A 1 159 ? -22.911 8.862 14.491 1.00 81.38 159 LYS A C 1
ATOM 1242 O O . LYS A 1 159 ? -22.437 9.935 14.120 1.00 81.38 159 LYS A O 1
ATOM 1247 N N . LEU A 1 160 ? -22.254 7.701 14.383 1.00 76.94 160 LEU A N 1
ATOM 1248 C CA . LEU A 1 160 ? -20.967 7.652 13.715 1.00 76.94 160 LEU A CA 1
ATOM 1249 C C . LEU A 1 160 ? -21.153 8.074 12.255 1.00 76.94 160 LEU A C 1
ATOM 1251 O O . LEU A 1 160 ? -22.044 7.547 11.585 1.00 76.94 160 LEU A O 1
ATOM 1255 N N . PRO A 1 161 ? -20.309 8.991 11.767 1.00 69.81 161 PRO A N 1
ATOM 1256 C CA . PRO A 1 161 ? -20.362 9.475 10.397 1.00 69.81 161 PRO A CA 1
ATOM 1257 C C . PRO A 1 161 ? -20.434 8.328 9.402 1.00 69.81 161 PRO A C 1
ATOM 1259 O O . PRO A 1 161 ? -19.725 7.336 9.564 1.00 69.81 161 PRO A O 1
ATOM 1262 N N . ASN A 1 162 ? -21.308 8.422 8.402 1.00 66.00 162 ASN A N 1
ATOM 1263 C CA . ASN A 1 162 ? -21.585 7.317 7.485 1.00 66.00 162 ASN A CA 1
ATOM 1264 C C . ASN A 1 162 ? -20.476 7.130 6.448 1.00 66.00 162 ASN A C 1
ATOM 1266 O O . ASN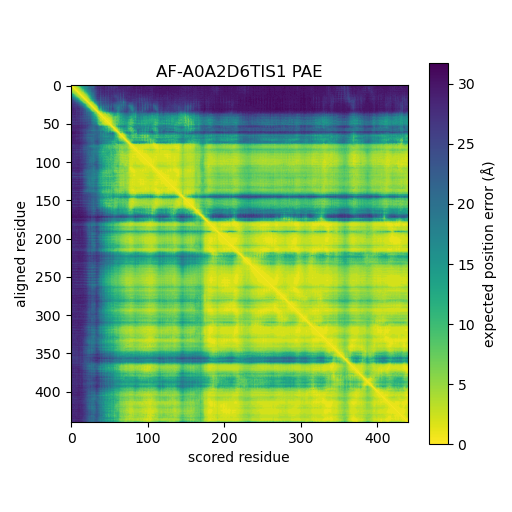 A 1 162 ? -20.243 5.989 6.048 1.00 66.00 162 ASN A O 1
ATOM 1270 N N . SER A 1 163 ? -19.760 8.201 6.095 1.00 62.16 163 SER A N 1
ATOM 1271 C CA . SER A 1 163 ? -18.618 8.188 5.176 1.00 62.16 163 SER A CA 1
ATOM 1272 C C . SER A 1 163 ? -17.333 8.670 5.854 1.00 62.16 163 SER A C 1
ATOM 1274 O O . SER A 1 163 ? -17.354 9.272 6.931 1.00 62.16 163 SER A O 1
ATOM 1276 N N . LEU A 1 164 ? -16.194 8.408 5.207 1.00 59.62 164 LEU A N 1
ATOM 1277 C CA . LEU A 1 164 ? -14.902 8.945 5.634 1.00 59.62 164 LEU A CA 1
ATOM 1278 C C . LEU A 1 164 ? -14.895 10.481 5.616 1.00 59.62 164 LEU A C 1
ATOM 1280 O O . LEU A 1 164 ? -14.298 11.087 6.500 1.00 59.62 164 LEU A O 1
ATOM 1284 N N . ASP A 1 165 ? -15.612 11.107 4.685 1.00 56.78 165 ASP A N 1
ATOM 1285 C CA . ASP A 1 165 ? -15.656 12.567 4.506 1.00 56.78 165 ASP A CA 1
ATOM 1286 C C . ASP A 1 165 ? -16.191 13.294 5.744 1.00 56.78 165 ASP A C 1
ATOM 1288 O O . ASP A 1 165 ? -15.746 14.391 6.077 1.00 56.78 165 ASP A O 1
ATOM 1292 N N . GLU A 1 166 ? -17.130 12.670 6.457 1.00 58.56 166 GLU A N 1
ATOM 1293 C CA . GLU A 1 166 ? -17.662 13.197 7.712 1.00 58.56 166 GLU A CA 1
ATOM 1294 C C . GLU A 1 166 ? -16.717 12.923 8.910 1.00 58.56 166 GLU A C 1
ATOM 1296 O O . GLU A 1 166 ? -16.744 13.658 9.900 1.00 58.56 166 GLU A O 1
ATOM 1301 N N . LEU A 1 167 ? -15.857 11.895 8.826 1.00 55.44 167 LEU A N 1
ATOM 1302 C CA . LEU A 1 167 ? -14.841 11.542 9.836 1.00 55.44 167 LEU A CA 1
ATOM 1303 C C . LEU A 1 167 ? -13.624 12.474 9.786 1.00 55.44 167 LEU A C 1
ATOM 1305 O O . LEU A 1 167 ? -13.111 12.893 10.826 1.00 55.44 167 LEU A O 1
ATOM 1309 N N . TYR A 1 168 ? -13.172 12.839 8.588 1.00 59.19 168 TYR A N 1
ATOM 1310 C CA . TYR A 1 168 ? -12.070 13.778 8.403 1.00 59.19 168 TYR A CA 1
ATOM 1311 C C . TYR A 1 168 ? -12.588 15.220 8.504 1.00 59.19 168 TYR A C 1
ATOM 1313 O O . TYR A 1 168 ? -12.770 15.926 7.514 1.00 59.19 168 TYR A O 1
ATOM 1321 N N . LYS A 1 169 ? -12.774 15.687 9.748 1.00 51.25 169 LYS A N 1
ATOM 1322 C CA . LYS A 1 169 ? -13.292 17.019 10.144 1.00 51.25 169 LYS A CA 1
ATOM 1323 C C . LYS A 1 169 ? -12.531 18.236 9.548 1.00 51.25 169 LYS A C 1
ATOM 1325 O O . LYS A 1 169 ? -12.911 19.376 9.810 1.00 51.25 169 LYS A O 1
ATOM 1330 N N . HIS A 1 170 ? -11.481 18.040 8.736 1.00 47.03 170 HIS A N 1
ATOM 1331 C CA . HIS A 1 170 ? -10.540 19.077 8.279 1.00 47.03 170 HIS A CA 1
ATOM 1332 C C . HIS A 1 170 ? -10.329 19.214 6.754 1.00 47.03 170 HIS A C 1
ATOM 1334 O O . HIS A 1 170 ? -9.340 19.813 6.323 1.00 47.03 170 HIS A O 1
ATOM 1340 N N . GLY A 1 171 ? -11.294 18.788 5.936 1.00 48.56 171 GLY A N 1
ATOM 1341 C CA . GLY A 1 171 ? -11.357 19.120 4.506 1.00 48.56 171 GLY A CA 1
ATOM 1342 C C . GLY A 1 171 ? -11.197 17.908 3.595 1.00 48.56 171 GLY A C 1
ATOM 1343 O O . GLY A 1 171 ? -10.613 16.912 4.003 1.00 48.56 171 GLY A O 1
ATOM 1344 N N . LYS A 1 172 ? -11.745 18.023 2.375 1.00 49.38 172 LYS A N 1
ATOM 1345 C CA . LYS A 1 172 ? -11.803 16.968 1.345 1.00 49.38 172 LYS A CA 1
ATOM 1346 C C . LYS A 1 172 ? -10.523 16.130 1.310 1.00 49.38 172 LYS A C 1
ATOM 1348 O O . LYS A 1 172 ? -9.424 16.696 1.230 1.00 49.38 172 LYS A O 1
ATOM 1353 N N . ASN A 1 173 ? -10.671 14.809 1.357 1.00 49.56 173 ASN A N 1
ATOM 1354 C CA . ASN A 1 173 ? -9.556 13.876 1.236 1.00 49.56 173 ASN A CA 1
ATOM 1355 C C . ASN A 1 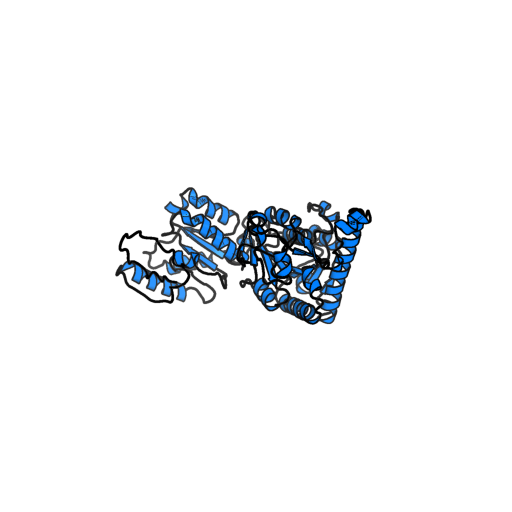173 ? -9.056 13.903 -0.209 1.00 49.56 173 ASN A C 1
ATOM 1357 O O . ASN A 1 173 ? -9.548 13.191 -1.077 1.00 49.56 173 ASN A O 1
ATOM 1361 N N . GLY A 1 174 ? -8.113 14.805 -0.478 1.00 57.75 174 GLY A N 1
ATOM 1362 C CA . GLY A 1 174 ? -7.589 15.067 -1.814 1.00 57.75 174 GLY A CA 1
ATOM 1363 C C . GLY A 1 174 ? -8.673 15.139 -2.892 1.00 57.75 174 GLY A C 1
ATOM 1364 O O . GLY A 1 174 ? -9.699 15.802 -2.733 1.00 57.75 174 GLY A O 1
ATOM 1365 N N . LYS A 1 175 ? -8.386 14.535 -4.041 1.00 68.25 175 LYS A N 1
ATOM 1366 C CA . LYS A 1 175 ? -9.169 14.675 -5.266 1.00 68.25 175 LYS A CA 1
ATOM 1367 C C . LYS A 1 175 ? -10.211 13.574 -5.439 1.00 68.25 175 LYS A C 1
ATOM 1369 O O . LYS A 1 175 ? -11.303 13.860 -5.930 1.00 68.25 175 LYS A O 1
ATOM 1374 N N . PHE A 1 176 ? -9.866 12.342 -5.071 1.00 68.31 176 PHE A N 1
ATOM 1375 C CA . PHE A 1 176 ? -10.777 11.209 -5.133 1.00 68.31 176 PHE A CA 1
ATOM 1376 C C . PHE A 1 176 ? -10.803 10.496 -3.790 1.00 68.31 176 PHE A C 1
ATOM 1378 O O . PHE A 1 176 ? -9.868 9.786 -3.427 1.00 68.31 176 PHE A O 1
ATOM 1385 N N . GLU A 1 177 ? -11.911 10.658 -3.082 1.00 61.66 177 GLU A N 1
ATOM 1386 C CA . GLU A 1 177 ? -12.256 9.800 -1.958 1.00 61.66 177 GLU A CA 1
ATOM 1387 C C . GLU A 1 177 ? -12.487 8.374 -2.505 1.00 61.66 177 GLU A C 1
ATOM 1389 O O . GLU A 1 177 ? -13.176 8.184 -3.512 1.00 61.66 177 GLU A O 1
ATOM 1394 N N . ASN A 1 178 ? -11.856 7.371 -1.886 1.00 70.62 178 ASN A N 1
ATOM 1395 C CA . ASN A 1 178 ? -11.993 5.945 -2.223 1.00 70.62 178 ASN A CA 1
ATOM 1396 C C . ASN A 1 178 ? -11.523 5.557 -3.638 1.00 70.62 178 ASN A C 1
ATOM 1398 O O . ASN A 1 178 ? -12.256 4.917 -4.400 1.00 70.62 178 ASN A O 1
ATOM 1402 N N . VAL A 1 179 ? -10.303 5.955 -4.001 1.00 86.88 179 VAL A N 1
ATOM 1403 C CA . VAL A 1 179 ? -9.589 5.408 -5.163 1.00 86.88 179 VAL A CA 1
ATOM 1404 C C . VAL A 1 179 ? -8.253 4.864 -4.697 1.00 86.88 179 VAL A C 1
ATOM 1406 O O . VAL A 1 179 ? -7.416 5.608 -4.192 1.00 86.88 179 VAL A O 1
ATOM 1409 N N . GLU A 1 180 ? -8.050 3.567 -4.894 1.00 91.81 180 GLU A N 1
ATOM 1410 C CA . GLU A 1 180 ? -6.809 2.902 -4.513 1.00 91.81 180 GLU A CA 1
ATOM 1411 C C . GLU A 1 180 ? -5.786 3.002 -5.646 1.00 91.81 180 GLU A C 1
ATOM 1413 O O . GLU A 1 180 ? -6.081 2.736 -6.817 1.00 91.81 180 GLU A O 1
ATOM 1418 N N . VAL A 1 181 ? -4.551 3.364 -5.300 1.00 96.44 181 VAL A N 1
ATOM 1419 C CA . VAL A 1 181 ? -3.429 3.298 -6.241 1.00 96.44 181 VAL A CA 1
ATOM 1420 C C . VAL A 1 181 ? -2.747 1.947 -6.074 1.00 96.44 181 VAL A C 1
ATOM 1422 O O . VAL A 1 181 ? -2.236 1.622 -5.001 1.00 96.44 181 VAL A O 1
ATOM 1425 N N . VAL A 1 182 ? -2.725 1.160 -7.147 1.00 98.19 182 VAL A N 1
ATOM 1426 C CA . VAL A 1 182 ? -2.144 -0.182 -7.168 1.00 98.19 182 VAL A CA 1
ATOM 1427 C C . VAL A 1 182 ? -0.916 -0.190 -8.072 1.00 98.19 182 VAL A C 1
ATOM 1429 O O . VAL A 1 182 ? -0.985 0.058 -9.274 1.00 98.19 182 VAL A O 1
ATOM 1432 N N . LYS A 1 183 ? 0.234 -0.503 -7.488 1.00 97.81 183 LYS A N 1
ATOM 1433 C CA . LYS A 1 183 ? 1.515 -0.613 -8.174 1.00 97.81 183 LYS A CA 1
ATOM 1434 C C . LYS A 1 183 ? 1.805 -2.057 -8.550 1.00 97.81 183 LYS A C 1
ATOM 1436 O O . LYS A 1 183 ? 2.033 -2.885 -7.673 1.00 97.81 183 LYS A O 1
ATOM 1441 N N . ILE A 1 184 ? 1.956 -2.329 -9.843 1.00 97.19 184 ILE A N 1
ATOM 1442 C CA . ILE A 1 184 ? 2.609 -3.550 -10.324 1.00 97.19 184 ILE A CA 1
ATOM 1443 C C . ILE A 1 184 ? 4.121 -3.362 -10.183 1.00 97.19 184 ILE A C 1
ATOM 1445 O O . ILE A 1 184 ? 4.758 -2.630 -10.948 1.00 97.19 184 ILE A O 1
ATOM 1449 N N . GLY A 1 185 ? 4.700 -3.980 -9.156 1.00 93.75 185 GLY A N 1
ATOM 1450 C CA . GLY A 1 185 ? 6.125 -3.905 -8.873 1.00 93.75 185 GLY A CA 1
ATOM 1451 C C . GLY A 1 185 ? 6.964 -4.530 -9.984 1.00 93.75 185 GLY A C 1
ATOM 1452 O O . GLY A 1 185 ? 6.582 -5.528 -10.593 1.00 93.75 185 GLY A O 1
ATOM 1453 N N . GLY A 1 186 ? 8.157 -3.970 -10.204 1.00 90.00 186 GLY A N 1
ATOM 1454 C CA . GLY A 1 186 ? 9.103 -4.471 -11.203 1.00 90.00 186 GLY A CA 1
ATOM 1455 C C . GLY A 1 186 ? 9.433 -5.962 -11.048 1.00 90.00 186 GLY A C 1
ATOM 1456 O O . GLY A 1 186 ? 9.630 -6.653 -12.043 1.00 90.00 186 GLY A O 1
ATOM 1457 N N . SER A 1 187 ? 9.414 -6.468 -9.812 1.00 87.62 187 SER A N 1
ATOM 1458 C CA . SER A 1 187 ? 9.747 -7.859 -9.504 1.00 87.62 187 SER A CA 1
ATOM 1459 C C . SER A 1 187 ? 8.704 -8.886 -9.949 1.00 87.62 187 SER A C 1
ATOM 1461 O O . SER A 1 187 ? 9.008 -10.073 -10.026 1.00 87.62 187 SER A O 1
ATOM 1463 N N . ILE A 1 188 ? 7.489 -8.457 -10.308 1.00 91.50 188 ILE A N 1
ATOM 1464 C CA . ILE A 1 188 ? 6.516 -9.333 -10.976 1.00 91.50 188 ILE A CA 1
ATOM 1465 C C . ILE A 1 188 ? 7.031 -9.741 -12.362 1.00 91.50 188 ILE A C 1
ATOM 1467 O O . ILE A 1 188 ? 6.869 -10.889 -12.771 1.00 91.50 188 ILE A O 1
ATOM 1471 N N . PHE A 1 189 ? 7.720 -8.835 -13.062 1.00 89.81 189 PHE A N 1
ATOM 1472 C CA . PHE A 1 189 ? 8.285 -9.110 -14.383 1.00 89.81 189 PHE A CA 1
ATOM 1473 C C . PHE A 1 189 ? 9.539 -9.996 -14.327 1.00 89.81 189 PHE A C 1
ATOM 1475 O O . PHE A 1 189 ? 9.862 -10.636 -15.325 1.00 89.81 189 PHE A O 1
ATOM 1482 N N . ASP A 1 190 ? 10.212 -10.092 -13.174 1.00 83.62 190 ASP A N 1
ATOM 1483 C CA . ASP A 1 190 ? 11.367 -10.988 -12.982 1.00 83.62 190 ASP A CA 1
ATOM 1484 C C . ASP A 1 190 ? 10.984 -12.471 -13.081 1.00 83.62 190 ASP A C 1
ATOM 1486 O O . ASP A 1 190 ? 11.831 -13.314 -13.373 1.00 83.62 190 ASP A O 1
ATOM 1490 N N . LEU A 1 191 ? 9.707 -12.800 -12.859 1.00 83.56 191 LEU A N 1
ATOM 1491 C CA . LEU A 1 191 ? 9.207 -14.173 -12.925 1.00 83.56 191 LEU A CA 1
ATOM 1492 C C . LEU A 1 191 ? 9.194 -14.723 -14.356 1.00 83.56 191 LEU A C 1
ATOM 1494 O O . LEU A 1 191 ? 9.246 -15.936 -14.535 1.00 83.56 191 LEU A O 1
ATOM 1498 N N . LEU A 1 192 ? 9.115 -13.840 -15.364 1.00 78.25 192 LEU A N 1
ATOM 1499 C CA . LEU A 1 192 ? 8.962 -14.191 -16.784 1.00 78.25 192 LEU A CA 1
ATOM 1500 C C . LEU A 1 192 ? 7.820 -15.194 -17.050 1.00 78.25 192 LEU A C 1
ATOM 1502 O O . LEU A 1 192 ? 7.848 -15.936 -18.032 1.00 78.25 192 LEU A O 1
ATOM 1506 N N . ASP A 1 193 ? 6.804 -15.193 -16.186 1.00 88.19 193 ASP A N 1
ATOM 1507 C CA . ASP A 1 193 ? 5.655 -16.086 -16.256 1.00 88.19 193 ASP A CA 1
ATOM 1508 C C . ASP A 1 193 ? 4.425 -15.317 -16.755 1.00 88.19 193 ASP A C 1
ATOM 1510 O O . ASP A 1 193 ? 3.869 -14.448 -16.075 1.00 88.19 193 ASP A O 1
ATOM 1514 N N . ARG A 1 194 ? 4.011 -15.640 -17.984 1.00 89.19 194 ARG A N 1
ATOM 1515 C CA . ARG A 1 194 ? 2.851 -15.018 -18.626 1.00 89.19 194 ARG A CA 1
ATOM 1516 C C . ARG A 1 194 ? 1.553 -15.340 -17.893 1.00 89.19 194 ARG A C 1
ATOM 1518 O O . ARG A 1 194 ? 0.678 -14.482 -17.866 1.00 89.19 194 ARG A O 1
ATOM 1525 N N . GLU A 1 195 ? 1.406 -16.546 -17.353 1.00 93.06 195 GLU A N 1
ATOM 1526 C CA . GLU A 1 195 ? 0.170 -16.980 -16.700 1.00 93.06 195 GLU A CA 1
ATOM 1527 C C . GLU A 1 195 ? -0.029 -16.225 -15.387 1.00 93.06 195 GLU A C 1
ATOM 1529 O O . GLU A 1 195 ? -1.109 -15.696 -15.138 1.00 93.06 195 GLU A O 1
ATOM 1534 N N . VAL A 1 196 ? 1.043 -16.058 -14.606 1.00 92.62 196 VAL A N 1
ATOM 1535 C CA . VAL A 1 196 ? 1.018 -15.245 -13.381 1.00 92.62 196 VAL A CA 1
ATOM 1536 C C . VAL A 1 196 ? 0.582 -13.810 -13.676 1.00 92.62 196 VAL A C 1
ATOM 1538 O O . VAL A 1 196 ? -0.321 -13.294 -13.017 1.00 92.62 196 VAL A O 1
ATOM 1541 N N . LEU A 1 197 ? 1.189 -13.169 -14.681 1.00 94.50 197 LEU A N 1
ATOM 1542 C CA . LEU A 1 197 ? 0.826 -11.801 -15.050 1.00 94.50 197 LEU A CA 1
ATOM 1543 C C . LEU A 1 197 ? -0.607 -11.726 -15.599 1.00 94.50 197 LEU A C 1
ATOM 1545 O O . LEU A 1 197 ? -1.338 -10.810 -15.244 1.00 94.50 197 LEU A O 1
ATOM 1549 N N . HIS A 1 198 ? -1.029 -12.686 -16.423 1.00 95.88 198 HIS A N 1
ATOM 1550 C CA . HIS A 1 198 ? -2.386 -12.724 -16.969 1.00 95.88 198 HIS A CA 1
ATOM 1551 C C . HIS A 1 198 ? -3.444 -12.852 -15.868 1.00 95.88 198 HIS A C 1
ATOM 1553 O O . HIS A 1 198 ? -4.343 -12.019 -15.805 1.00 95.88 198 HIS A O 1
ATOM 1559 N N . ASN A 1 199 ? -3.289 -13.817 -14.957 1.00 97.00 199 ASN A N 1
ATOM 1560 C CA . ASN A 1 199 ? -4.228 -14.054 -13.858 1.00 97.00 199 ASN A CA 1
ATOM 1561 C C . ASN A 1 199 ? -4.333 -12.834 -12.928 1.00 97.00 199 ASN A C 1
ATOM 1563 O O . ASN A 1 199 ? -5.418 -12.486 -12.456 1.00 97.00 199 ASN A O 1
ATOM 1567 N N . LEU A 1 200 ? -3.208 -12.153 -12.680 1.00 97.75 200 LEU A N 1
ATOM 1568 C CA . LEU A 1 200 ? -3.189 -10.904 -11.923 1.00 97.75 200 LEU A CA 1
ATOM 1569 C C . LEU A 1 200 ? -3.984 -9.796 -12.631 1.00 97.75 200 LEU A C 1
ATOM 1571 O O . LEU A 1 200 ? -4.781 -9.109 -11.994 1.00 97.75 200 LEU A O 1
ATOM 1575 N N . LEU A 1 201 ? -3.782 -9.619 -13.939 1.00 98.12 201 LEU A N 1
ATOM 1576 C CA . LEU A 1 201 ? -4.469 -8.590 -14.722 1.00 98.12 201 LEU A CA 1
ATOM 1577 C C . LEU A 1 201 ? -5.968 -8.887 -14.896 1.00 98.12 201 LEU A C 1
ATOM 1579 O O . LEU A 1 201 ? -6.767 -7.956 -14.829 1.00 98.12 201 LEU A O 1
ATOM 1583 N N . GLU A 1 202 ? -6.366 -10.153 -15.052 1.00 98.31 202 GLU A N 1
ATOM 1584 C CA . GLU A 1 202 ? -7.780 -10.562 -15.037 1.00 98.31 202 GLU A CA 1
ATOM 1585 C C . GLU A 1 202 ? -8.436 -10.200 -13.707 1.00 98.31 202 GLU A C 1
ATOM 1587 O O . GLU A 1 202 ? -9.475 -9.546 -13.684 1.00 98.31 202 GLU A O 1
ATOM 1592 N N . THR A 1 203 ? -7.767 -10.514 -12.597 1.00 98.44 203 THR A N 1
ATOM 1593 C CA . THR A 1 203 ? -8.253 -10.175 -11.254 1.00 98.44 203 THR A CA 1
ATOM 1594 C C . THR A 1 203 ? -8.396 -8.663 -11.062 1.00 98.44 203 THR A C 1
ATOM 1596 O O . THR A 1 203 ? -9.357 -8.202 -10.453 1.00 98.44 203 THR A O 1
ATOM 1599 N N . ILE A 1 204 ? -7.475 -7.861 -11.606 1.00 98.31 204 ILE A N 1
ATOM 1600 C CA . ILE A 1 204 ? -7.587 -6.395 -11.584 1.00 98.31 204 ILE A CA 1
ATOM 1601 C C . ILE A 1 204 ? -8.839 -5.922 -12.342 1.00 98.31 204 ILE A C 1
ATOM 1603 O O . ILE A 1 204 ? -9.548 -5.043 -11.853 1.00 98.31 204 ILE A O 1
ATOM 1607 N N . VAL A 1 205 ? -9.139 -6.507 -13.506 1.00 98.00 205 VAL A N 1
ATOM 1608 C CA . VAL A 1 205 ? -10.356 -6.191 -14.273 1.00 98.00 205 VAL A CA 1
ATOM 1609 C C . VAL A 1 205 ? -11.620 -6.599 -13.511 1.00 98.00 205 VAL A C 1
ATOM 1611 O O . VAL A 1 205 ? -12.602 -5.859 -13.539 1.00 98.00 205 VAL A O 1
ATOM 1614 N N . GLU A 1 206 ? -11.604 -7.738 -12.817 1.00 97.94 206 GLU A N 1
ATOM 1615 C CA . GLU A 1 206 ? -12.718 -8.192 -11.975 1.00 97.94 206 GLU A CA 1
ATOM 1616 C C . GLU A 1 206 ? -12.966 -7.252 -10.793 1.00 97.94 206 GLU A C 1
ATOM 1618 O O . GLU A 1 206 ? -14.090 -6.799 -10.599 1.00 97.94 206 GLU A O 1
ATOM 1623 N N . ILE A 1 207 ? -11.919 -6.890 -10.045 1.00 97.19 207 ILE A N 1
ATOM 1624 C CA . ILE A 1 207 ? -12.010 -5.932 -8.931 1.00 97.19 207 ILE A CA 1
ATOM 1625 C C . ILE A 1 207 ? -12.579 -4.597 -9.413 1.00 97.19 207 ILE A C 1
ATOM 1627 O O . ILE A 1 207 ? -13.395 -3.980 -8.727 1.00 97.19 207 ILE A O 1
ATOM 1631 N N . HIS A 1 208 ? -12.187 -4.173 -10.614 1.00 96.69 208 HIS A N 1
ATOM 1632 C CA . HIS A 1 208 ? -12.634 -2.917 -11.193 1.00 96.69 208 HIS A CA 1
ATOM 1633 C C . HIS A 1 208 ? -14.136 -2.857 -11.523 1.00 96.69 208 HIS A C 1
ATOM 1635 O O . HIS A 1 208 ? -14.669 -1.792 -11.827 1.00 96.69 208 HIS A O 1
ATOM 1641 N N . GLN A 1 209 ? -14.847 -3.985 -11.477 1.00 94.56 209 GLN A N 1
ATOM 1642 C CA . GLN A 1 209 ? -16.303 -3.985 -11.623 1.00 94.56 209 GLN A CA 1
ATOM 1643 C C . GLN A 1 209 ? -16.992 -3.300 -10.439 1.00 94.56 209 GLN A C 1
ATOM 1645 O O . GLN A 1 209 ? -18.024 -2.660 -10.633 1.00 94.56 209 GLN A O 1
ATOM 1650 N N . ASP A 1 210 ? -16.390 -3.397 -9.251 1.00 92.94 210 ASP A N 1
ATOM 1651 C CA . ASP A 1 210 ? -16.958 -2.896 -8.001 1.00 92.94 210 ASP A CA 1
ATOM 1652 C C . ASP A 1 210 ? -16.138 -1.751 -7.385 1.00 92.94 210 ASP A C 1
ATOM 1654 O O . ASP A 1 210 ? -16.647 -1.026 -6.528 1.00 92.94 210 ASP A O 1
ATOM 1658 N N . GLN A 1 211 ? -14.868 -1.588 -7.778 1.00 92.44 211 GLN A N 1
ATOM 1659 C CA . GLN A 1 211 ? -13.949 -0.638 -7.150 1.00 92.44 211 GLN A CA 1
ATOM 1660 C C . GLN A 1 211 ? -13.136 0.181 -8.157 1.00 92.44 211 GLN A C 1
ATOM 1662 O O . GLN A 1 211 ? -12.539 -0.336 -9.102 1.00 92.44 211 GLN A O 1
ATOM 1667 N N . ASP A 1 212 ? -13.036 1.482 -7.899 1.00 92.62 212 ASP A N 1
ATOM 1668 C CA . ASP A 1 212 ? -12.205 2.374 -8.697 1.00 92.62 212 ASP A CA 1
ATOM 1669 C C . ASP A 1 212 ? -10.743 2.265 -8.258 1.00 92.62 212 ASP A C 1
ATOM 1671 O O . ASP A 1 212 ? -10.412 2.401 -7.078 1.00 92.62 212 ASP A O 1
ATOM 1675 N N . LEU A 1 213 ? -9.856 2.047 -9.226 1.00 95.56 213 LEU A N 1
ATOM 1676 C CA . LEU A 1 213 ? -8.426 1.923 -8.980 1.00 95.56 213 LEU A CA 1
ATOM 1677 C C . LEU A 1 213 ? -7.615 2.577 -10.091 1.00 95.56 213 LEU A C 1
ATOM 1679 O O . LEU A 1 213 ? -8.055 2.678 -11.238 1.00 95.56 213 LEU A O 1
ATOM 1683 N N . ILE A 1 214 ? -6.401 2.989 -9.743 1.00 97.06 214 ILE A N 1
ATOM 1684 C CA . ILE A 1 214 ? -5.410 3.508 -10.684 1.00 97.06 214 ILE A CA 1
ATOM 1685 C C . ILE A 1 214 ? -4.183 2.611 -10.644 1.00 97.06 214 ILE A C 1
ATOM 1687 O O . ILE A 1 214 ? -3.675 2.303 -9.567 1.00 97.06 214 ILE A O 1
ATOM 1691 N N . LEU A 1 215 ? -3.680 2.222 -11.815 1.00 98.19 215 LEU A N 1
ATOM 1692 C CA . LEU A 1 215 ? -2.474 1.413 -11.916 1.00 98.19 215 LEU A CA 1
ATOM 1693 C C . LEU A 1 215 ? -1.232 2.269 -12.133 1.00 98.19 215 LEU A C 1
ATOM 1695 O O . LEU A 1 215 ? -1.206 3.166 -12.979 1.00 98.19 215 LEU A O 1
ATOM 1699 N N . THR A 1 216 ? -0.162 1.910 -11.433 1.00 97.62 216 THR A N 1
ATOM 1700 C CA . THR A 1 216 ? 1.201 2.321 -11.774 1.00 97.62 216 THR A CA 1
ATOM 1701 C C . THR A 1 216 ? 2.077 1.094 -12.003 1.00 97.62 216 THR A C 1
ATOM 1703 O O . THR A 1 216 ? 1.818 0.014 -11.468 1.00 97.62 216 THR A O 1
ATOM 1706 N N . VAL A 1 217 ? 3.123 1.230 -12.819 1.00 96.44 217 VAL A N 1
ATOM 1707 C CA . VAL A 1 217 ? 3.979 0.098 -13.210 1.00 96.44 217 VAL A CA 1
ATOM 1708 C C . VAL A 1 217 ? 5.446 0.410 -12.909 1.00 96.44 217 VAL A C 1
ATOM 1710 O O . VAL A 1 217 ? 5.910 1.529 -13.102 1.00 96.44 217 VAL A O 1
ATOM 1713 N N . GLY A 1 218 ? 6.182 -0.555 -12.352 1.00 92.62 218 GLY A N 1
ATOM 1714 C CA . GLY A 1 218 ? 7.637 -0.471 -12.165 1.00 92.62 218 GLY A CA 1
ATOM 1715 C C . GLY A 1 218 ? 8.415 -0.912 -13.409 1.00 92.62 218 GLY A C 1
ATOM 1716 O O . GLY A 1 218 ? 7.894 -1.644 -14.244 1.00 92.62 218 GLY A O 1
ATOM 1717 N N . GLY A 1 219 ? 9.684 -0.514 -13.536 1.00 84.94 219 GLY A N 1
ATOM 1718 C CA . GLY A 1 219 ? 10.477 -0.824 -14.738 1.00 84.94 219 GLY A CA 1
ATOM 1719 C C . GLY A 1 219 ? 11.003 -2.263 -14.813 1.00 84.94 219 GLY A C 1
ATOM 1720 O O . GLY A 1 219 ? 11.313 -2.761 -15.899 1.00 84.94 219 GLY A O 1
ATOM 1721 N N . GLY A 1 220 ? 11.068 -2.961 -13.676 1.00 82.88 220 GLY A N 1
ATOM 1722 C CA . GLY A 1 220 ? 11.475 -4.367 -13.610 1.00 82.88 220 GLY A CA 1
ATOM 1723 C C . GLY A 1 220 ? 12.898 -4.617 -14.129 1.00 82.88 220 GLY A C 1
ATOM 1724 O O . GLY A 1 220 ? 13.737 -3.712 -14.095 1.00 82.88 220 GLY A O 1
ATOM 1725 N N . PRO A 1 221 ? 13.198 -5.825 -14.635 1.00 74.38 221 PRO A N 1
ATOM 1726 C CA . PRO A 1 221 ? 14.561 -6.200 -15.004 1.00 74.38 221 PRO A CA 1
ATOM 1727 C C . PRO A 1 221 ? 15.108 -5.381 -16.176 1.00 74.38 221 PRO A C 1
ATOM 1729 O O . PRO A 1 221 ? 16.320 -5.172 -16.256 1.00 74.38 221 PRO A O 1
ATOM 1732 N N . LEU A 1 222 ? 14.236 -4.852 -17.045 1.00 74.81 222 LEU A N 1
ATOM 1733 C CA . LEU A 1 222 ? 14.636 -3.956 -18.133 1.00 74.81 222 LEU A CA 1
ATOM 1734 C C . LEU A 1 222 ? 15.314 -2.689 -17.607 1.00 74.81 222 LEU A C 1
ATOM 1736 O O . LEU A 1 222 ? 16.256 -2.212 -18.228 1.00 74.81 222 LEU A O 1
ATOM 1740 N N . GLN A 1 223 ? 14.883 -2.193 -16.447 1.00 76.69 223 GLN A N 1
ATOM 1741 C CA . GLN A 1 223 ? 15.431 -0.999 -15.806 1.00 76.69 223 GLN A CA 1
ATOM 1742 C C . GLN A 1 223 ? 16.794 -1.235 -15.134 1.00 76.69 223 GLN A C 1
ATOM 1744 O O . GLN A 1 223 ? 17.527 -0.293 -14.833 1.00 76.69 223 GLN A O 1
ATOM 1749 N N . SER A 1 224 ? 17.159 -2.497 -14.892 1.00 70.56 224 SER A N 1
ATOM 1750 C CA . SER A 1 224 ? 18.350 -2.835 -14.118 1.00 70.56 224 SER A CA 1
ATOM 1751 C C . SER A 1 224 ? 19.639 -2.653 -14.935 1.00 70.56 224 SER A C 1
ATOM 1753 O O . SER A 1 224 ? 20.067 -3.518 -15.703 1.00 70.56 224 SER A O 1
ATOM 1755 N N . VAL A 1 225 ? 20.302 -1.507 -14.748 1.00 72.50 225 VAL A N 1
ATOM 1756 C CA . VAL A 1 225 ? 21.694 -1.311 -15.177 1.00 72.50 225 VAL A CA 1
ATOM 1757 C C . VAL A 1 225 ? 22.579 -1.198 -13.934 1.00 72.50 225 VAL A C 1
ATOM 1759 O O . VAL A 1 225 ? 22.499 -0.188 -13.226 1.00 72.50 225 VAL A O 1
ATOM 1762 N N . PRO A 1 226 ? 23.447 -2.194 -13.672 1.00 71.00 226 PRO A N 1
ATOM 1763 C CA . PRO A 1 226 ? 24.362 -2.182 -12.536 1.00 71.00 226 PRO A CA 1
ATOM 1764 C C . PRO A 1 226 ? 25.127 -0.875 -12.367 1.00 71.00 226 PRO A C 1
ATOM 1766 O O . PRO A 1 226 ? 25.668 -0.346 -13.342 1.00 71.00 226 PRO A O 1
ATOM 1769 N N . ALA A 1 227 ? 25.234 -0.378 -11.133 1.00 72.88 227 ALA A N 1
ATOM 1770 C CA . ALA A 1 227 ? 25.991 0.838 -10.835 1.00 72.88 227 ALA A CA 1
ATOM 1771 C C . ALA A 1 227 ? 27.466 0.721 -11.263 1.00 72.88 227 ALA A C 1
ATOM 1773 O O . ALA A 1 227 ? 28.004 1.647 -11.872 1.00 72.88 227 ALA A O 1
ATOM 1774 N N . ASP A 1 228 ? 28.090 -0.439 -11.048 1.00 72.38 228 ASP A N 1
ATOM 1775 C CA . ASP A 1 228 ? 29.475 -0.696 -11.457 1.00 72.38 228 ASP A CA 1
ATOM 1776 C C . ASP A 1 228 ? 29.626 -0.703 -12.980 1.00 72.38 228 ASP A C 1
ATOM 1778 O O . ASP A 1 228 ? 30.567 -0.119 -13.518 1.00 72.38 228 ASP A O 1
ATOM 1782 N N . TYR A 1 229 ? 28.663 -1.289 -13.699 1.00 78.50 229 TYR A N 1
ATOM 1783 C CA . TYR A 1 229 ? 28.655 -1.268 -15.162 1.00 78.50 229 TYR A CA 1
ATOM 1784 C C . TYR A 1 229 ? 28.508 0.163 -15.691 1.00 78.50 229 TYR A C 1
ATOM 1786 O O . TYR A 1 229 ? 29.289 0.577 -16.549 1.00 78.50 229 TYR A O 1
ATOM 1794 N N . ARG A 1 230 ? 27.576 0.950 -15.128 1.00 83.00 230 ARG A N 1
ATOM 1795 C CA . ARG A 1 230 ? 27.394 2.373 -15.467 1.00 83.00 230 ARG A CA 1
ATOM 1796 C C . ARG A 1 230 ? 28.676 3.166 -15.247 1.00 83.00 230 ARG A C 1
ATOM 1798 O O . ARG A 1 230 ? 29.111 3.878 -16.150 1.00 83.00 230 ARG A O 1
ATOM 1805 N N . THR A 1 231 ? 29.303 2.974 -14.090 1.00 82.88 231 THR A N 1
ATOM 1806 C CA . THR A 1 231 ? 30.552 3.643 -13.712 1.00 82.88 231 THR A CA 1
ATOM 1807 C C . THR A 1 231 ? 31.693 3.246 -14.647 1.00 82.88 231 THR A C 1
ATOM 1809 O O . THR A 1 231 ? 32.394 4.115 -15.160 1.00 82.88 231 THR A O 1
ATOM 1812 N N . SER A 1 232 ? 31.845 1.950 -14.943 1.00 87.06 232 SER A N 1
ATOM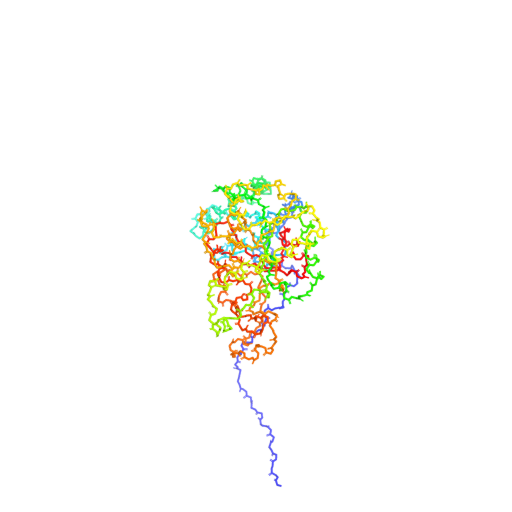 1813 C CA . SER A 1 232 ? 32.916 1.429 -15.806 1.00 87.06 232 SER A CA 1
ATOM 1814 C C . SER A 1 232 ? 32.846 1.943 -17.247 1.00 87.06 232 SER A C 1
ATOM 1816 O O . SER A 1 232 ? 33.880 2.129 -17.886 1.00 87.06 232 SER A O 1
ATOM 1818 N N . LEU A 1 233 ? 31.635 2.200 -17.749 1.00 89.25 233 LEU A N 1
ATOM 1819 C CA . LEU A 1 233 ? 31.396 2.723 -19.092 1.00 89.25 233 LEU A CA 1
ATOM 1820 C C . LEU A 1 233 ? 31.269 4.251 -19.142 1.00 89.25 233 LEU A C 1
ATOM 1822 O O . LEU A 1 233 ? 31.108 4.807 -20.227 1.00 89.25 233 LEU A O 1
ATOM 1826 N N . GLY A 1 234 ? 31.306 4.935 -17.995 1.00 89.19 234 GLY A N 1
ATOM 1827 C CA . GLY A 1 234 ? 31.078 6.377 -17.923 1.00 89.19 234 GLY A CA 1
ATOM 1828 C C . GLY A 1 234 ? 29.670 6.794 -18.365 1.00 89.19 234 GLY A C 1
ATOM 1829 O O . GLY A 1 234 ? 29.495 7.884 -18.913 1.00 89.19 234 GLY A O 1
ATOM 1830 N N . ILE A 1 235 ? 28.661 5.937 -18.165 1.00 87.50 235 ILE A N 1
ATOM 1831 C CA . ILE A 1 235 ? 27.260 6.289 -18.426 1.00 87.50 235 ILE A CA 1
ATOM 1832 C C . ILE A 1 235 ? 26.853 7.344 -17.398 1.00 87.50 235 ILE A C 1
ATOM 1834 O O . ILE A 1 235 ? 26.843 7.071 -16.200 1.00 87.50 235 ILE A O 1
ATOM 1838 N N . SER A 1 236 ? 26.511 8.546 -17.863 1.00 88.38 236 SER A N 1
ATOM 1839 C CA . SER A 1 236 ? 26.055 9.611 -16.971 1.00 88.38 236 SER A CA 1
ATOM 1840 C C . SER A 1 236 ? 24.707 9.272 -16.340 1.00 88.38 236 SER A C 1
ATOM 1842 O O . SER A 1 236 ? 23.860 8.627 -16.967 1.00 88.38 236 SER A O 1
ATOM 1844 N N . ASP A 1 237 ? 24.466 9.780 -15.130 1.00 85.69 237 ASP A N 1
ATOM 1845 C CA . ASP A 1 237 ? 23.176 9.611 -14.457 1.00 85.69 237 ASP A CA 1
ATOM 1846 C C . ASP A 1 237 ? 22.021 10.115 -15.321 1.00 85.69 237 ASP A C 1
ATOM 1848 O O . ASP A 1 237 ? 21.014 9.430 -15.440 1.00 85.69 237 ASP A O 1
ATOM 1852 N N . PHE A 1 238 ? 22.198 11.236 -16.028 1.00 89.00 238 PHE A N 1
ATOM 1853 C CA . PHE A 1 238 ? 21.205 11.737 -16.982 1.00 89.00 238 PHE A CA 1
ATOM 1854 C C . PHE A 1 238 ? 20.802 10.678 -18.024 1.00 89.00 238 PHE A C 1
ATOM 1856 O O . PHE A 1 238 ? 19.618 10.436 -18.237 1.00 89.00 238 PHE A O 1
ATOM 1863 N N . ARG A 1 239 ? 21.772 9.992 -18.647 1.00 88.94 239 ARG A N 1
ATOM 1864 C CA . ARG A 1 239 ? 21.484 8.944 -19.643 1.00 88.94 239 ARG A CA 1
ATOM 1865 C C . ARG A 1 239 ? 20.791 7.735 -19.023 1.00 88.94 239 ARG A C 1
ATOM 1867 O O . ARG A 1 239 ? 19.919 7.150 -19.658 1.00 88.94 239 ARG A O 1
ATOM 1874 N N . TYR A 1 240 ? 21.171 7.367 -17.804 1.00 88.56 240 TYR A N 1
ATOM 1875 C CA . TYR A 1 240 ? 20.518 6.286 -17.073 1.00 88.56 240 TYR A CA 1
ATOM 1876 C C . TYR A 1 240 ? 19.064 6.624 -16.718 1.00 88.56 240 TYR A C 1
ATOM 1878 O O . TYR A 1 240 ? 18.185 5.778 -16.879 1.00 88.56 240 TYR A O 1
ATOM 1886 N N . GLN A 1 241 ? 18.801 7.858 -16.288 1.00 89.38 241 GLN A N 1
ATOM 1887 C CA . GLN A 1 241 ? 17.457 8.327 -15.958 1.00 89.38 241 GLN A CA 1
ATOM 1888 C C . GLN A 1 241 ? 16.556 8.366 -17.202 1.00 89.38 241 GLN A C 1
ATOM 1890 O O . GLN A 1 241 ? 15.451 7.833 -17.153 1.00 89.38 241 GLN A O 1
ATOM 1895 N N . GLU A 1 242 ? 17.048 8.870 -18.339 1.00 90.31 242 GLU A N 1
ATOM 1896 C CA . GLU A 1 242 ? 16.305 8.827 -19.611 1.00 90.31 242 GLU A CA 1
ATOM 1897 C C . GLU A 1 242 ? 16.024 7.387 -20.066 1.00 90.31 242 GLU A C 1
ATOM 1899 O O . GLU A 1 242 ? 14.910 7.063 -20.464 1.00 90.31 242 GLU A O 1
ATOM 1904 N N . SER A 1 243 ? 16.999 6.479 -19.949 1.00 90.19 243 SER A N 1
ATOM 1905 C CA . SER A 1 243 ? 16.771 5.058 -20.246 1.00 90.19 243 SER A CA 1
ATOM 1906 C C . SER A 1 243 ? 15.713 4.443 -19.324 1.00 90.19 243 SER A C 1
ATOM 1908 O O . SER A 1 243 ? 14.848 3.705 -19.791 1.00 90.19 243 SER A O 1
ATOM 1910 N N . SER A 1 244 ? 15.766 4.756 -18.024 1.00 90.50 244 SER A N 1
ATOM 1911 C CA . SER A 1 244 ? 14.816 4.244 -17.028 1.00 90.50 244 SER A CA 1
ATOM 1912 C C . SER A 1 244 ? 13.391 4.699 -17.339 1.00 90.50 244 SER A C 1
ATOM 1914 O O . SER A 1 244 ? 12.465 3.891 -17.307 1.00 90.50 244 SER A O 1
ATOM 1916 N N . LYS A 1 245 ? 13.222 5.974 -17.703 1.00 91.88 245 LYS A N 1
ATOM 1917 C CA . LYS A 1 245 ? 11.951 6.573 -18.128 1.00 91.88 245 LYS A CA 1
ATOM 1918 C C . LYS A 1 245 ? 11.313 5.805 -19.290 1.00 91.88 245 LYS A C 1
ATOM 1920 O O . LYS A 1 245 ? 10.140 5.428 -19.218 1.00 91.88 245 LYS A O 1
ATOM 1925 N N . GLU A 1 246 ? 12.091 5.520 -20.334 1.00 92.81 246 GLU A N 1
ATOM 1926 C CA . GLU A 1 246 ? 11.617 4.754 -21.491 1.00 92.81 246 GLU A CA 1
ATOM 1927 C C . GLU A 1 246 ? 11.261 3.313 -21.106 1.00 92.81 246 GLU A C 1
ATOM 1929 O O . GLU A 1 246 ? 10.210 2.803 -21.486 1.00 92.81 246 GLU A O 1
ATOM 1934 N N . GLN A 1 247 ? 12.090 2.657 -20.292 1.00 92.12 247 GLN A N 1
ATOM 1935 C CA . GLN A 1 247 ? 11.872 1.267 -19.878 1.00 92.12 247 GLN A CA 1
ATOM 1936 C C . GLN A 1 247 ? 10.615 1.097 -19.021 1.00 92.12 247 GLN A C 1
ATOM 1938 O O . GLN A 1 247 ? 9.825 0.187 -19.269 1.00 92.12 247 GLN A O 1
ATOM 1943 N N . ILE A 1 248 ? 10.384 1.993 -18.057 1.00 93.88 248 ILE A N 1
ATOM 1944 C CA . ILE A 1 248 ? 9.157 1.995 -17.248 1.00 93.88 248 ILE A CA 1
ATOM 1945 C C . ILE A 1 248 ? 7.933 2.242 -18.142 1.00 93.88 248 ILE A C 1
ATOM 1947 O O . ILE A 1 248 ? 6.898 1.597 -17.976 1.00 93.88 248 ILE A O 1
ATOM 1951 N N . THR A 1 249 ? 8.054 3.127 -19.133 1.00 95.25 249 THR A N 1
ATOM 1952 C CA . THR A 1 249 ? 6.982 3.391 -20.103 1.00 95.25 249 THR A CA 1
ATOM 1953 C C . THR A 1 249 ? 6.649 2.157 -20.937 1.00 95.25 249 THR A C 1
ATOM 1955 O O . THR A 1 249 ? 5.476 1.813 -21.069 1.00 95.25 249 THR A O 1
ATOM 1958 N N . GLN A 1 250 ? 7.653 1.431 -21.436 1.00 94.50 250 GLN A N 1
ATOM 1959 C CA . GLN A 1 250 ? 7.429 0.190 -22.185 1.00 94.50 250 GLN A CA 1
ATOM 1960 C C . GLN A 1 250 ? 6.757 -0.898 -21.335 1.00 94.50 250 GLN A C 1
ATOM 1962 O O . GLN A 1 250 ? 5.879 -1.608 -21.830 1.00 94.50 250 GLN A O 1
ATOM 1967 N N . GLN A 1 251 ? 7.106 -1.010 -20.050 1.00 93.94 251 GLN A N 1
ATOM 1968 C CA . GLN A 1 251 ? 6.425 -1.942 -19.143 1.00 93.94 251 GLN A CA 1
ATOM 1969 C C . GLN A 1 251 ? 4.961 -1.553 -18.924 1.00 93.94 251 GLN A C 1
ATOM 1971 O O . GLN A 1 251 ? 4.080 -2.409 -18.985 1.00 93.94 251 GLN A O 1
ATOM 1976 N N . ALA A 1 252 ? 4.678 -0.260 -18.734 1.00 96.38 252 ALA A N 1
ATOM 1977 C CA . ALA A 1 252 ? 3.307 0.226 -18.610 1.00 96.38 252 ALA A CA 1
ATOM 1978 C C . ALA A 1 252 ? 2.478 -0.057 -19.875 1.00 96.38 252 ALA A C 1
ATOM 1980 O O . ALA A 1 252 ? 1.352 -0.539 -19.772 1.00 96.38 252 ALA A O 1
ATOM 1981 N N . LEU A 1 253 ? 3.044 0.167 -21.065 1.00 96.88 253 LEU A N 1
ATOM 1982 C CA . LEU A 1 253 ? 2.388 -0.153 -22.337 1.00 96.88 253 LEU A CA 1
ATOM 1983 C C . LEU A 1 253 ? 2.160 -1.660 -22.507 1.00 96.88 253 LEU A C 1
ATOM 1985 O O . LEU A 1 253 ? 1.085 -2.064 -22.939 1.00 96.88 253 LEU A O 1
ATOM 1989 N N . THR A 1 254 ? 3.114 -2.493 -22.085 1.00 94.94 254 THR A N 1
ATOM 1990 C CA . THR A 1 254 ? 2.958 -3.958 -22.089 1.00 94.94 254 THR A CA 1
ATOM 1991 C C . THR A 1 254 ? 1.784 -4.391 -21.207 1.00 94.94 254 THR A C 1
ATOM 1993 O O . THR A 1 254 ? 0.951 -5.190 -21.632 1.00 94.94 254 THR A O 1
ATOM 1996 N N . VAL A 1 255 ? 1.674 -3.831 -19.997 1.00 96.62 255 VAL A N 1
ATOM 1997 C CA . VAL A 1 255 ? 0.528 -4.062 -19.101 1.00 96.62 255 VAL A CA 1
ATOM 1998 C C . VAL A 1 255 ? -0.780 -3.614 -19.755 1.00 96.62 255 VAL A C 1
ATOM 2000 O O . VAL A 1 255 ? -1.762 -4.352 -19.715 1.00 96.62 255 VAL A O 1
ATOM 2003 N N . VAL A 1 256 ? -0.798 -2.444 -20.397 1.00 98.06 256 VAL A N 1
ATOM 2004 C CA . VAL A 1 256 ? -1.982 -1.930 -21.103 1.00 98.06 256 VAL A CA 1
ATOM 2005 C C . VAL A 1 256 ? -2.399 -2.858 -22.238 1.00 98.06 256 VAL A C 1
ATOM 2007 O O . VAL A 1 256 ? -3.584 -3.152 -22.367 1.00 98.06 256 VAL A O 1
ATOM 2010 N N . ASP A 1 257 ? -1.465 -3.347 -23.048 1.00 97.50 257 ASP A N 1
ATOM 2011 C CA . ASP A 1 257 ? -1.777 -4.228 -24.174 1.00 97.50 257 ASP A CA 1
ATOM 2012 C C . ASP A 1 257 ? -2.303 -5.593 -23.716 1.00 97.50 257 ASP A C 1
ATOM 2014 O O . ASP A 1 257 ? -3.191 -6.156 -24.359 1.00 97.50 257 ASP A O 1
ATOM 2018 N N . LEU A 1 258 ? -1.810 -6.113 -22.590 1.00 96.81 258 LEU A N 1
ATOM 2019 C CA . LEU A 1 258 ? -2.354 -7.322 -21.967 1.00 96.81 258 LEU A CA 1
ATOM 2020 C C . LEU A 1 258 ? -3.751 -7.075 -21.382 1.00 96.81 258 LEU A C 1
ATOM 2022 O O . LEU A 1 258 ? -4.668 -7.850 -21.642 1.00 96.81 258 LEU A O 1
ATOM 2026 N N . LEU A 1 259 ? -3.955 -5.961 -20.675 1.00 97.75 259 LEU A N 1
ATOM 2027 C CA . LEU A 1 259 ? -5.279 -5.567 -20.184 1.00 97.75 259 LEU A CA 1
ATOM 2028 C C . LEU A 1 259 ? -6.276 -5.364 -21.327 1.00 97.75 259 LEU A C 1
ATOM 2030 O O . LEU A 1 259 ? -7.434 -5.740 -21.190 1.00 97.75 259 LEU A O 1
ATOM 2034 N N . ARG A 1 260 ? -5.847 -4.827 -22.476 1.00 97.75 260 ARG A N 1
ATOM 2035 C CA . ARG A 1 260 ? -6.697 -4.688 -23.669 1.00 97.75 260 ARG A CA 1
ATOM 2036 C C . ARG A 1 260 ? -7.078 -6.028 -24.282 1.00 97.75 260 ARG A C 1
ATOM 2038 O O . ARG A 1 260 ? -8.145 -6.116 -24.872 1.00 97.75 260 ARG A O 1
ATOM 2045 N N . GLN A 1 261 ? -6.233 -7.052 -24.168 1.00 97.25 261 GLN A N 1
ATOM 2046 C CA . GLN A 1 261 ? -6.587 -8.405 -24.609 1.00 97.25 261 GLN A CA 1
ATOM 2047 C C . GLN A 1 261 ? -7.672 -9.019 -23.717 1.00 97.25 261 GLN A C 1
ATOM 2049 O O . GLN A 1 261 ? -8.537 -9.722 -24.230 1.00 97.25 261 GLN A O 1
ATOM 2054 N N . ILE A 1 262 ? -7.641 -8.722 -22.415 1.00 97.75 262 ILE A N 1
ATOM 2055 C CA . ILE A 1 262 ? -8.625 -9.199 -21.432 1.00 97.75 262 ILE A CA 1
ATOM 2056 C C . ILE A 1 262 ? -9.935 -8.403 -21.542 1.00 97.75 262 ILE A C 1
ATOM 2058 O O . ILE A 1 262 ? -11.016 -8.977 -21.628 1.00 97.75 262 ILE A O 1
ATOM 2062 N N . SER A 1 263 ? -9.846 -7.071 -21.553 1.00 97.06 263 SER A N 1
ATOM 2063 C CA . SER A 1 263 ? -10.995 -6.165 -21.581 1.00 97.06 263 SER A CA 1
ATOM 2064 C C . SER A 1 263 ? -10.663 -4.848 -22.311 1.00 97.06 263 SER A C 1
ATOM 2066 O O . SER A 1 263 ? -10.307 -3.850 -21.668 1.00 97.06 263 SER A O 1
ATOM 2068 N N . PRO A 1 264 ? -10.821 -4.799 -23.653 1.00 94.81 264 PRO A N 1
ATOM 2069 C CA . PRO A 1 264 ? -10.439 -3.656 -24.495 1.00 94.81 264 PRO A CA 1
ATOM 2070 C C . PRO A 1 264 ? -11.028 -2.318 -24.033 1.00 94.81 264 PRO A C 1
ATOM 2072 O O . PRO A 1 264 ? -10.368 -1.278 -24.078 1.00 94.81 264 PRO A O 1
ATOM 2075 N N . ASP A 1 265 ? -12.266 -2.357 -23.543 1.00 95.56 265 ASP A N 1
ATOM 2076 C CA . ASP A 1 265 ? -13.032 -1.172 -23.179 1.00 95.56 265 ASP A CA 1
ATOM 2077 C C . ASP A 1 265 ? -12.827 -0.724 -21.732 1.00 95.56 265 ASP A C 1
ATOM 2079 O O . ASP A 1 265 ? -13.392 0.296 -21.351 1.00 95.56 265 ASP A O 1
ATOM 2083 N N . LYS A 1 266 ? -12.007 -1.416 -20.934 1.00 95.25 266 LYS A N 1
ATOM 2084 C CA . LYS A 1 266 ? -11.803 -1.086 -19.513 1.00 95.25 266 LYS A CA 1
ATOM 2085 C C . LYS A 1 266 ? -10.444 -0.487 -19.194 1.00 95.25 266 LYS A C 1
ATOM 2087 O O . LYS A 1 266 ? -10.196 -0.208 -18.037 1.00 95.25 266 LYS A O 1
ATOM 2092 N N . VAL A 1 267 ? -9.563 -0.250 -20.162 1.00 97.31 267 VAL A N 1
ATOM 2093 C CA . VAL A 1 267 ? -8.209 0.253 -19.875 1.00 97.31 267 VAL A CA 1
ATOM 2094 C C . VAL A 1 267 ? -7.869 1.494 -20.686 1.00 97.31 267 VAL A C 1
ATOM 2096 O O . VAL A 1 267 ? -8.250 1.628 -21.853 1.00 97.31 267 VAL A O 1
ATOM 2099 N N . ALA A 1 268 ? -7.125 2.403 -20.064 1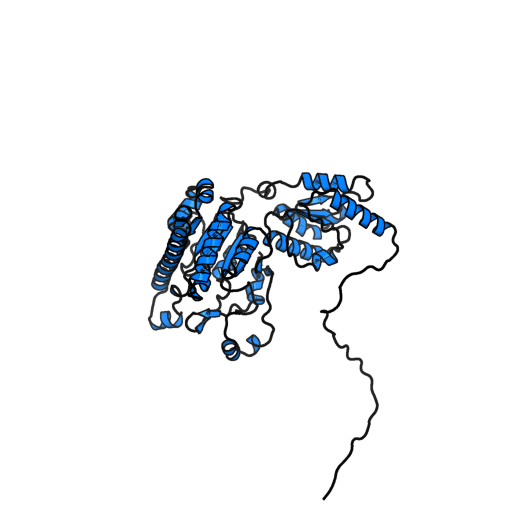.00 97.06 268 ALA A N 1
ATOM 2100 C CA . ALA A 1 268 ? -6.558 3.573 -20.708 1.00 97.06 268 ALA A CA 1
ATOM 2101 C C . ALA A 1 268 ? -5.103 3.746 -20.267 1.00 97.06 268 ALA A C 1
ATOM 2103 O O . ALA A 1 268 ? -4.819 3.902 -19.082 1.00 97.06 268 ALA A O 1
ATOM 2104 N N . TYR A 1 269 ? -4.175 3.738 -21.227 1.00 97.62 269 TYR A N 1
ATOM 2105 C CA . TYR A 1 269 ? -2.848 4.273 -20.950 1.00 97.62 269 TYR A CA 1
ATOM 2106 C C . TYR A 1 269 ? -2.971 5.781 -20.772 1.00 97.62 269 TYR A C 1
ATOM 2108 O O . TYR A 1 269 ? -3.528 6.454 -21.642 1.00 97.62 269 TYR A O 1
ATOM 2116 N N . MET A 1 270 ? -2.440 6.280 -19.665 1.00 96.44 270 MET A N 1
ATOM 2117 C CA . MET A 1 270 ? -2.384 7.696 -19.367 1.00 96.44 270 MET A CA 1
ATOM 2118 C C . MET A 1 270 ? -0.923 8.136 -19.472 1.00 96.44 270 MET A C 1
ATOM 2120 O O . MET A 1 270 ? -0.089 7.682 -18.677 1.00 96.44 270 MET A O 1
ATOM 2124 N N . PRO A 1 271 ? -0.585 8.988 -20.451 1.00 94.25 271 PRO A N 1
ATOM 2125 C CA . PRO A 1 271 ? 0.738 9.578 -20.525 1.00 94.25 271 PRO A CA 1
ATOM 2126 C C . PRO A 1 271 ? 1.114 10.284 -19.207 1.00 94.25 271 PRO A C 1
ATOM 2128 O O . PRO A 1 271 ? 0.232 10.805 -18.520 1.00 94.25 271 PRO A O 1
ATOM 2131 N N . PRO A 1 272 ? 2.397 10.319 -18.818 1.00 92.12 272 PRO A N 1
ATOM 2132 C CA . PRO A 1 272 ? 2.854 10.946 -17.577 1.00 92.12 272 PRO A CA 1
ATOM 2133 C C . PRO A 1 272 ? 2.348 12.378 -17.379 1.00 92.12 272 PRO A C 1
ATOM 2135 O O . PRO A 1 272 ? 1.913 12.725 -16.284 1.00 92.12 272 PRO A O 1
ATOM 2138 N N . GLU A 1 273 ? 2.319 13.193 -18.433 1.00 90.69 273 GLU A N 1
ATOM 2139 C CA . GLU A 1 273 ? 1.788 14.560 -18.421 1.00 90.69 273 GLU A CA 1
ATOM 2140 C C . GLU A 1 273 ? 0.313 14.632 -17.991 1.00 90.69 273 GLU A C 1
ATOM 2142 O O . GLU A 1 273 ? -0.113 15.595 -17.344 1.00 90.69 273 GLU A O 1
ATOM 2147 N N . ASP A 1 274 ? -0.464 13.580 -18.259 1.00 92.06 274 ASP A N 1
ATOM 2148 C CA . ASP A 1 274 ? -1.849 13.491 -17.822 1.00 92.06 274 ASP A CA 1
ATOM 2149 C C . ASP A 1 274 ? -1.960 13.232 -16.312 1.00 92.06 274 ASP A C 1
ATOM 2151 O O . ASP A 1 274 ? -3.037 13.454 -15.767 1.00 92.06 274 ASP A O 1
ATOM 2155 N N . MET A 1 275 ? -0.894 12.854 -15.587 1.00 89.75 275 MET A N 1
ATOM 2156 C CA . MET A 1 275 ? -0.914 12.867 -14.113 1.00 89.75 275 MET A CA 1
ATOM 2157 C C . MET A 1 275 ? -1.094 14.294 -13.592 1.00 89.75 275 MET A C 1
ATOM 2159 O O . MET A 1 275 ? -1.924 14.544 -12.717 1.00 89.75 275 MET A O 1
ATOM 2163 N N . VAL A 1 276 ? -0.347 15.250 -14.153 1.00 87.38 276 VAL A N 1
ATOM 2164 C CA . VAL A 1 276 ? -0.416 16.662 -13.749 1.00 87.38 276 VAL A CA 1
ATOM 2165 C C . VAL A 1 276 ? -1.779 17.236 -14.109 1.00 87.38 276 VAL A C 1
ATOM 2167 O O . VAL A 1 276 ? -2.427 17.850 -13.264 1.00 87.38 276 VAL A O 1
ATOM 2170 N N . ARG A 1 277 ? -2.273 16.962 -15.323 1.00 87.62 277 ARG A N 1
ATOM 2171 C CA . ARG A 1 277 ? -3.620 17.378 -15.758 1.00 87.62 277 ARG A CA 1
ATOM 2172 C C . ARG A 1 277 ? -4.713 16.697 -14.945 1.00 87.62 277 ARG A C 1
ATOM 2174 O O . ARG A 1 277 ? -5.721 17.319 -14.613 1.00 87.62 277 ARG A O 1
ATOM 2181 N N . THR A 1 278 ? -4.503 15.441 -14.554 1.00 85.12 278 THR A N 1
ATOM 2182 C CA . THR A 1 278 ? -5.386 14.746 -13.620 1.00 85.12 278 THR A CA 1
ATOM 2183 C C . THR A 1 278 ? -5.466 15.530 -12.336 1.00 85.12 278 THR A C 1
ATOM 2185 O O . THR A 1 278 ? -6.567 15.895 -11.968 1.00 85.12 278 THR A O 1
ATOM 2188 N N . LEU A 1 279 ? -4.350 15.872 -11.697 1.00 85.06 279 LEU A N 1
ATOM 2189 C CA . LEU A 1 279 ? -4.338 16.546 -10.399 1.00 85.06 279 LEU A CA 1
ATOM 2190 C C . LEU A 1 279 ? -4.809 18.008 -10.463 1.00 85.06 279 LEU A C 1
ATOM 2192 O O . LEU A 1 279 ? -5.611 18.415 -9.623 1.00 85.06 279 LEU A O 1
ATOM 2196 N N . LYS A 1 280 ? -4.414 18.759 -11.494 1.00 84.69 280 LYS A N 1
ATOM 2197 C CA . LYS A 1 280 ? -4.700 20.195 -11.661 1.00 84.69 280 LYS A CA 1
ATOM 2198 C C . LYS A 1 280 ? -6.060 20.488 -12.299 1.00 84.69 280 LYS A C 1
ATOM 2200 O O . LYS A 1 280 ? -6.802 21.324 -11.795 1.00 84.69 280 LYS A O 1
ATOM 2205 N N . ASP A 1 281 ? -6.406 19.765 -13.364 1.00 84.00 281 ASP A N 1
ATOM 2206 C CA . ASP A 1 281 ? -7.494 20.131 -14.284 1.00 84.00 281 ASP A CA 1
ATOM 2207 C C . ASP A 1 281 ? -8.707 19.183 -14.215 1.00 84.00 281 ASP A C 1
ATOM 2209 O O . ASP A 1 281 ? -9.645 19.327 -14.994 1.00 84.00 281 ASP A O 1
ATOM 2213 N N . ASN A 1 282 ? -8.710 18.212 -13.290 1.00 80.94 282 ASN A N 1
ATOM 2214 C CA . ASN A 1 282 ? -9.744 17.163 -13.190 1.00 80.94 282 ASN A CA 1
ATOM 2215 C C . ASN A 1 282 ? -9.875 16.323 -14.474 1.00 80.94 282 ASN A C 1
ATOM 2217 O O . ASN A 1 282 ? -10.982 15.957 -14.863 1.00 80.94 282 ASN A O 1
ATOM 2221 N N . TRP A 1 283 ? -8.752 16.029 -15.140 1.00 85.06 283 TRP A N 1
ATOM 2222 C CA . TRP A 1 283 ? -8.758 15.270 -16.395 1.00 85.06 283 TRP A CA 1
ATOM 2223 C C . TRP A 1 283 ? -9.329 13.854 -16.242 1.00 85.06 283 TRP A C 1
ATOM 2225 O O . TRP A 1 283 ? -10.200 13.449 -17.008 1.00 85.06 283 TRP A O 1
ATOM 2235 N N . ILE A 1 284 ? -8.885 13.122 -15.218 1.00 86.31 284 ILE A N 1
ATOM 2236 C CA . ILE A 1 284 ? -9.582 11.917 -14.769 1.00 86.31 284 ILE A CA 1
ATOM 2237 C C . ILE A 1 284 ? -10.749 12.370 -13.886 1.00 86.31 284 ILE A C 1
ATOM 2239 O O . ILE A 1 284 ? -10.588 13.221 -13.010 1.00 86.31 284 ILE A O 1
ATOM 2243 N N . THR A 1 285 ? -11.929 11.812 -14.134 1.00 87.81 285 THR A N 1
ATOM 2244 C CA . THR A 1 285 ? -13.157 12.045 -13.363 1.00 87.81 285 THR A CA 1
ATOM 2245 C C . THR A 1 285 ? -13.624 10.738 -12.727 1.00 87.81 285 THR A C 1
ATOM 2247 O O . THR A 1 285 ? -13.147 9.663 -13.088 1.00 87.81 285 THR A O 1
ATOM 2250 N N . ARG A 1 286 ? -14.590 10.798 -11.801 1.00 85.38 286 ARG A N 1
ATOM 2251 C CA . ARG A 1 286 ? -15.202 9.577 -11.249 1.00 85.38 286 ARG A CA 1
ATOM 2252 C C . ARG A 1 286 ? -15.872 8.738 -12.341 1.00 85.38 286 ARG A C 1
ATOM 2254 O O . ARG A 1 286 ? -15.715 7.530 -12.355 1.00 85.38 286 ARG A O 1
ATOM 2261 N N . GLU A 1 287 ? -16.548 9.379 -13.294 1.00 89.00 287 GLU A N 1
ATOM 2262 C CA . GLU A 1 287 ? -17.142 8.696 -14.452 1.00 89.00 287 GLU A CA 1
ATOM 2263 C C . GLU A 1 287 ? -16.081 7.987 -15.305 1.00 89.00 287 GLU A C 1
ATOM 2265 O O . GLU A 1 287 ? -16.288 6.850 -15.727 1.00 89.00 287 GLU A O 1
ATOM 2270 N N . PHE A 1 288 ? -14.925 8.629 -15.518 1.00 93.19 288 PHE A N 1
ATOM 2271 C CA . PHE A 1 288 ? -13.803 7.987 -16.196 1.00 93.19 288 PHE A CA 1
ATOM 2272 C C . PHE A 1 288 ? -13.341 6.750 -15.428 1.00 93.19 288 PHE A C 1
ATOM 2274 O O . PHE A 1 288 ? -13.192 5.700 -16.042 1.00 93.19 288 PHE A O 1
ATOM 2281 N N . LEU A 1 289 ? -13.148 6.866 -14.110 1.00 92.75 289 LEU A N 1
ATOM 2282 C CA . LEU A 1 289 ? -12.708 5.752 -13.275 1.00 92.75 289 LEU A CA 1
ATOM 2283 C C . LEU A 1 289 ? -13.718 4.604 -13.302 1.00 92.75 289 LEU A C 1
ATOM 2285 O O . LEU A 1 289 ? -13.321 3.498 -13.607 1.00 92.75 289 LEU A O 1
ATOM 2289 N N . MET A 1 290 ? -15.021 4.847 -13.174 1.00 90.75 290 MET A N 1
ATOM 2290 C CA . MET A 1 290 ? -16.034 3.779 -13.274 1.00 90.75 290 MET A CA 1
ATOM 2291 C C . MET A 1 290 ? -16.007 3.030 -14.626 1.00 90.75 290 MET A C 1
ATOM 2293 O O . MET A 1 290 ? -16.428 1.871 -14.748 1.00 90.75 290 MET A O 1
ATOM 2297 N N . GLY A 1 291 ? -15.565 3.710 -15.687 1.00 94.75 291 GLY A N 1
ATOM 2298 C CA . GLY A 1 291 ? -15.473 3.153 -17.031 1.00 94.75 291 GLY A CA 1
ATOM 2299 C C . GLY A 1 291 ? -14.123 2.521 -17.365 1.00 94.75 291 GLY A C 1
ATOM 2300 O O . GLY A 1 291 ? -14.081 1.616 -18.201 1.00 94.75 291 GLY A O 1
ATOM 2301 N N . LYS A 1 292 ? -13.028 3.010 -16.779 1.00 97.25 292 LYS A N 1
ATOM 2302 C CA . LYS A 1 292 ? -11.656 2.750 -17.218 1.00 97.25 292 LYS A CA 1
ATOM 2303 C C . LYS A 1 292 ? -10.696 2.654 -16.036 1.00 97.25 292 LYS A C 1
ATOM 2305 O O . LYS A 1 292 ? -10.688 3.493 -15.145 1.00 97.25 292 LYS A O 1
ATOM 2310 N N . ILE A 1 293 ? -9.751 1.734 -16.174 1.00 97.94 293 ILE A N 1
ATOM 2311 C CA . ILE A 1 293 ? -8.536 1.599 -15.383 1.00 97.94 293 ILE A CA 1
ATOM 2312 C C . ILE A 1 293 ? -7.446 2.461 -16.037 1.00 97.94 293 ILE A C 1
ATOM 2314 O O . ILE A 1 293 ? -6.903 2.068 -17.081 1.00 97.94 293 ILE A O 1
ATOM 2318 N N . PRO A 1 294 ? -7.116 3.641 -15.484 1.00 97.62 294 PRO A N 1
ATOM 2319 C CA . PRO A 1 294 ? -5.958 4.404 -15.924 1.00 97.62 294 PRO A CA 1
ATOM 2320 C C . PRO A 1 294 ? -4.665 3.692 -15.520 1.00 97.62 294 PRO A C 1
ATOM 2322 O O . PRO A 1 294 ? -4.513 3.245 -14.382 1.00 97.62 294 PRO A O 1
ATOM 2325 N N . VAL A 1 295 ? -3.714 3.633 -16.449 1.00 98.06 295 VAL A N 1
ATOM 2326 C CA . VAL A 1 295 ? -2.377 3.075 -16.224 1.00 98.06 295 VAL A CA 1
ATOM 2327 C C . VAL A 1 295 ? -1.336 4.147 -16.486 1.00 98.06 295 VAL A C 1
ATOM 2329 O O . VAL A 1 295 ? -1.244 4.654 -17.603 1.00 98.06 295 VAL A O 1
ATOM 2332 N N . PHE A 1 296 ? -0.526 4.447 -15.476 1.00 97.31 296 PHE A N 1
ATOM 2333 C CA . PHE A 1 296 ? 0.570 5.401 -15.575 1.00 97.31 296 PHE A CA 1
ATOM 2334 C C . PHE A 1 296 ? 1.939 4.729 -15.413 1.00 97.31 296 PHE A C 1
ATOM 2336 O O . PHE A 1 296 ? 2.087 3.723 -14.717 1.00 97.31 296 PHE A O 1
ATOM 2343 N N . SER A 1 297 ? 2.969 5.318 -16.022 1.00 94.94 297 SER A N 1
ATOM 2344 C CA . SER A 1 297 ? 4.352 4.833 -15.930 1.00 94.94 297 SER A CA 1
ATOM 2345 C C . SER A 1 297 ? 5.148 5.516 -14.812 1.00 94.94 297 SER A C 1
ATOM 2347 O O . SER A 1 297 ? 5.657 4.849 -13.915 1.00 94.94 297 SER A O 1
ATOM 2349 N N . TYR A 1 298 ? 5.262 6.843 -14.840 1.00 93.94 298 TYR A N 1
ATOM 2350 C CA . TYR A 1 298 ? 6.067 7.614 -13.888 1.00 93.94 298 TYR A CA 1
ATOM 2351 C C . TYR A 1 298 ? 5.490 9.018 -13.671 1.00 93.94 298 TYR A C 1
ATOM 2353 O O . TYR A 1 298 ? 4.626 9.463 -14.424 1.00 93.94 298 TYR A O 1
ATOM 2361 N N . LEU A 1 299 ? 5.980 9.708 -12.638 1.00 92.88 299 LEU A N 1
ATOM 2362 C CA . LEU A 1 299 ? 5.617 11.094 -12.352 1.00 92.88 299 LEU A CA 1
ATOM 2363 C C . LEU A 1 299 ? 6.514 12.042 -13.174 1.00 92.88 299 LEU A C 1
ATOM 2365 O O . LEU A 1 299 ? 7.737 11.955 -13.040 1.00 92.88 299 LEU A O 1
ATOM 2369 N N . PRO A 1 300 ? 5.954 12.908 -14.035 1.00 92.56 300 PRO A N 1
ATOM 2370 C CA . PRO A 1 300 ? 6.745 13.777 -14.904 1.00 92.56 300 PRO A CA 1
ATOM 2371 C C . PRO A 1 300 ? 7.345 14.961 -14.127 1.00 92.56 300 PRO A C 1
ATOM 2373 O O . PRO A 1 300 ? 6.907 15.264 -13.020 1.00 92.56 300 PRO A O 1
ATOM 2376 N N . GLU A 1 301 ? 8.334 15.657 -14.695 1.00 89.38 301 GLU A N 1
ATOM 2377 C CA . GLU A 1 301 ? 9.008 16.780 -14.010 1.00 89.38 301 GLU A CA 1
ATOM 2378 C C . GLU A 1 301 ? 8.059 17.956 -13.751 1.00 89.38 301 GLU A C 1
ATOM 2380 O O . GLU A 1 301 ? 8.163 18.646 -12.740 1.00 89.38 301 GLU A O 1
ATOM 2385 N N . GLU A 1 302 ? 7.075 18.123 -14.631 1.00 90.44 302 GLU A N 1
ATOM 2386 C CA . GLU A 1 302 ? 5.991 19.097 -14.553 1.00 90.44 302 GLU A CA 1
ATOM 2387 C C . GLU A 1 302 ? 5.142 18.936 -13.276 1.00 90.44 302 GLU A C 1
ATOM 2389 O O . GLU A 1 302 ? 4.366 19.825 -12.929 1.00 90.44 302 GLU A O 1
ATOM 2394 N N . SER A 1 303 ? 5.297 17.839 -12.521 1.00 88.12 303 SER A N 1
ATOM 2395 C CA . SER A 1 303 ? 4.666 17.682 -11.208 1.00 88.12 303 SER A CA 1
ATOM 2396 C C . SER A 1 303 ? 5.118 18.735 -10.192 1.00 88.12 303 SER A C 1
ATOM 2398 O O . SER A 1 303 ? 4.376 19.043 -9.257 1.00 88.12 303 SER A O 1
ATOM 2400 N N . GLU A 1 304 ? 6.303 19.326 -10.371 1.00 90.38 304 GLU A N 1
ATOM 2401 C CA . GLU A 1 304 ? 6.779 20.415 -9.513 1.00 90.38 304 GLU A CA 1
ATOM 2402 C C . GLU A 1 304 ? 5.890 21.660 -9.619 1.00 90.38 304 GLU A C 1
ATOM 2404 O O . GLU A 1 304 ? 5.711 22.371 -8.629 1.00 90.38 304 GLU A O 1
ATOM 2409 N N . GLU A 1 305 ? 5.249 21.886 -10.772 1.00 87.69 305 GLU A N 1
ATOM 2410 C CA . GLU A 1 305 ? 4.328 23.012 -10.985 1.00 87.69 305 GLU A CA 1
ATOM 2411 C C . GLU A 1 305 ? 3.090 22.952 -10.081 1.00 87.69 305 GLU A C 1
ATOM 2413 O O . GLU A 1 305 ? 2.441 23.972 -9.839 1.00 87.69 305 GLU A O 1
ATOM 2418 N N . ILE A 1 306 ? 2.760 21.760 -9.582 1.00 84.44 306 ILE A N 1
ATOM 2419 C CA . ILE A 1 306 ? 1.654 21.512 -8.650 1.00 84.44 306 ILE A CA 1
ATOM 2420 C C . ILE A 1 306 ? 2.151 21.151 -7.244 1.00 84.44 306 ILE A C 1
ATOM 2422 O O . ILE A 1 306 ? 1.388 20.646 -6.425 1.00 84.44 306 ILE A O 1
ATOM 2426 N N . GLY A 1 307 ? 3.425 21.430 -6.949 1.00 85.25 307 GLY A N 1
ATOM 2427 C CA . GLY A 1 307 ? 4.013 21.262 -5.622 1.00 85.25 307 GLY A CA 1
ATOM 2428 C C . GLY A 1 307 ? 4.425 19.832 -5.275 1.00 85.25 307 GLY A C 1
ATOM 2429 O O . GLY A 1 307 ? 4.713 19.569 -4.110 1.00 85.25 307 GLY A O 1
ATOM 2430 N N . ILE A 1 308 ? 4.478 18.914 -6.248 1.00 88.00 308 ILE A N 1
ATOM 2431 C CA . ILE A 1 308 ? 4.994 17.560 -6.032 1.00 88.00 308 ILE A CA 1
ATOM 2432 C C . ILE A 1 308 ? 6.477 17.535 -6.422 1.00 88.00 308 ILE A C 1
ATOM 2434 O O . ILE A 1 308 ? 6.785 17.681 -7.606 1.00 88.00 308 ILE A O 1
ATOM 2438 N N . PRO A 1 309 ? 7.398 17.332 -5.461 1.00 86.44 309 PRO A N 1
ATOM 2439 C CA . PRO A 1 309 ? 8.831 17.378 -5.724 1.00 86.44 309 PRO A CA 1
ATOM 2440 C C . PRO A 1 309 ? 9.269 16.385 -6.794 1.00 86.44 309 PRO A C 1
ATOM 2442 O O . PRO A 1 309 ? 8.853 15.219 -6.770 1.00 86.44 309 PRO A O 1
ATOM 2445 N N . LYS A 1 310 ? 10.188 16.824 -7.660 1.00 86.00 310 LYS A N 1
ATOM 2446 C CA . LYS A 1 310 ? 10.858 15.938 -8.606 1.00 86.00 310 LYS A CA 1
ATOM 2447 C C . LYS A 1 310 ? 11.583 14.821 -7.864 1.00 86.00 310 LYS A C 1
ATOM 2449 O O . LYS A 1 310 ? 12.160 15.001 -6.790 1.00 86.00 310 LYS A O 1
ATOM 2454 N N . THR A 1 311 ? 11.576 13.646 -8.471 1.00 85.19 311 THR A N 1
ATOM 2455 C CA . THR A 1 311 ? 12.376 12.506 -8.038 1.00 85.19 311 THR A CA 1
ATOM 2456 C C . THR A 1 311 ? 13.054 11.887 -9.254 1.00 85.19 311 THR A C 1
ATOM 2458 O O . THR A 1 311 ? 12.787 12.260 -10.396 1.00 85.19 311 THR A O 1
ATOM 2461 N N . GLN A 1 312 ? 14.001 10.992 -9.013 1.00 86.44 312 GLN A N 1
ATOM 2462 C CA . GLN A 1 312 ? 14.679 10.275 -10.085 1.00 86.44 312 GLN A CA 1
ATOM 2463 C C . GLN A 1 312 ? 13.675 9.383 -10.821 1.00 86.44 312 GLN A C 1
ATOM 2465 O O . GLN A 1 312 ? 12.895 8.694 -10.168 1.00 86.44 312 GLN A O 1
ATOM 2470 N N . TYR A 1 313 ? 13.738 9.324 -12.156 1.00 86.44 313 TYR A N 1
ATOM 2471 C CA . TYR A 1 313 ? 12.901 8.416 -12.946 1.00 86.44 313 TYR A CA 1
ATOM 2472 C C . TYR A 1 313 ? 13.068 6.958 -12.532 1.00 86.44 313 TYR A C 1
ATOM 2474 O O . TYR A 1 313 ? 12.127 6.174 -12.632 1.00 86.44 313 TYR A O 1
ATOM 2482 N N . SER A 1 314 ? 14.251 6.600 -12.031 1.00 82.19 314 SER A N 1
ATOM 2483 C CA . SER A 1 314 ? 14.499 5.262 -11.527 1.00 82.19 314 SER A CA 1
ATOM 2484 C C . SER A 1 314 ? 13.735 4.917 -10.245 1.00 82.19 314 SER A C 1
ATOM 2486 O O . SER A 1 314 ? 13.609 3.735 -9.946 1.00 82.19 314 SER A O 1
ATOM 2488 N N . ALA A 1 315 ? 13.218 5.918 -9.522 1.00 88.50 315 ALA A N 1
ATOM 2489 C CA . ALA A 1 315 ? 12.537 5.778 -8.239 1.00 88.50 315 ALA A CA 1
ATOM 2490 C C . ALA A 1 315 ? 11.016 5.615 -8.417 1.00 88.50 315 ALA A C 1
ATOM 2492 O O . ALA A 1 315 ? 10.198 6.476 -8.066 1.00 88.50 315 ALA A O 1
ATOM 2493 N N . SER A 1 316 ? 10.629 4.506 -9.037 1.00 93.12 316 SER A N 1
ATOM 2494 C CA . SER A 1 316 ? 9.254 4.275 -9.459 1.00 93.12 316 SER A CA 1
ATOM 2495 C C . SER A 1 316 ? 8.294 4.065 -8.277 1.00 93.12 316 SER A C 1
ATOM 2497 O O . SER A 1 316 ? 7.098 4.367 -8.393 1.00 93.12 316 SER A O 1
ATOM 2499 N N . ASP A 1 317 ? 8.773 3.532 -7.151 1.00 94.38 317 ASP A N 1
ATOM 2500 C CA . ASP A 1 317 ? 7.970 3.385 -5.933 1.00 94.38 317 ASP A CA 1
ATOM 2501 C C . ASP A 1 317 ? 7.674 4.778 -5.349 1.00 94.38 317 ASP A C 1
ATOM 2503 O O . ASP A 1 317 ? 6.530 5.072 -4.993 1.00 94.38 317 ASP A O 1
ATOM 2507 N N . ALA A 1 318 ? 8.660 5.684 -5.374 1.00 94.06 318 ALA A N 1
ATOM 2508 C CA . ALA A 1 318 ? 8.495 7.065 -4.918 1.00 94.06 318 ALA A CA 1
ATOM 2509 C C . ALA A 1 318 ? 7.483 7.852 -5.766 1.00 94.06 318 ALA A C 1
ATOM 2511 O O . ALA A 1 318 ? 6.662 8.582 -5.208 1.00 94.06 318 ALA A O 1
ATOM 2512 N N . HIS A 1 319 ? 7.485 7.674 -7.095 1.00 94.75 319 HIS A N 1
ATOM 2513 C CA . HIS A 1 319 ? 6.455 8.259 -7.968 1.00 94.75 319 HIS A CA 1
ATOM 2514 C C . HIS A 1 319 ? 5.046 7.860 -7.534 1.00 94.75 319 HIS A C 1
ATOM 2516 O O . HIS A 1 319 ? 4.154 8.699 -7.473 1.00 94.75 319 HIS A O 1
ATOM 2522 N N . THR A 1 320 ? 4.859 6.576 -7.222 1.00 96.06 320 THR A N 1
ATOM 2523 C CA . THR A 1 320 ? 3.545 6.030 -6.868 1.00 96.06 320 THR A CA 1
ATOM 2524 C C . THR A 1 320 ? 3.062 6.606 -5.548 1.00 96.06 320 THR A C 1
ATOM 2526 O O . THR A 1 320 ? 1.930 7.069 -5.476 1.00 96.06 320 THR A O 1
ATOM 2529 N N . VAL A 1 321 ? 3.923 6.632 -4.526 1.00 95.81 321 VAL A N 1
ATOM 2530 C CA . VAL A 1 321 ? 3.580 7.201 -3.214 1.00 95.81 321 VAL A CA 1
ATOM 2531 C C . VAL A 1 321 ? 3.213 8.679 -3.342 1.00 95.81 321 VAL A C 1
ATOM 2533 O O . VAL A 1 321 ? 2.172 9.096 -2.846 1.00 95.81 321 VAL A O 1
ATOM 2536 N N . ARG A 1 322 ? 4.021 9.475 -4.053 1.00 94.31 322 ARG A N 1
ATOM 2537 C CA . ARG A 1 322 ? 3.742 10.907 -4.250 1.00 94.31 322 ARG A CA 1
ATOM 2538 C C . ARG A 1 322 ? 2.438 11.147 -5.004 1.00 94.31 322 ARG A C 1
ATOM 2540 O O . ARG A 1 322 ? 1.679 12.040 -4.644 1.00 94.31 322 ARG A O 1
ATOM 2547 N N . PHE A 1 323 ? 2.184 10.356 -6.042 1.00 93.69 323 PHE A N 1
ATOM 2548 C CA . PHE A 1 323 ? 0.959 10.467 -6.820 1.00 93.69 323 PHE A CA 1
ATOM 2549 C C . PHE A 1 323 ? -0.272 10.071 -5.996 1.00 93.69 323 PHE A C 1
ATOM 2551 O O . PHE A 1 323 ? -1.263 10.794 -6.001 1.00 93.69 323 PHE A O 1
ATOM 2558 N N . ALA A 1 324 ? -0.192 8.978 -5.234 1.00 93.62 324 ALA A N 1
ATOM 2559 C CA . ALA A 1 324 ? -1.269 8.530 -4.359 1.00 93.62 324 ALA A CA 1
ATOM 2560 C C . ALA A 1 324 ? -1.586 9.554 -3.255 1.00 93.62 324 ALA A C 1
ATOM 2562 O O . ALA A 1 324 ? -2.757 9.854 -3.031 1.00 93.62 324 ALA A O 1
ATOM 2563 N N . ASP A 1 325 ? -0.566 10.154 -2.632 1.00 91.38 325 ASP A N 1
ATOM 2564 C CA . ASP A 1 325 ? -0.752 11.242 -1.664 1.00 91.38 325 ASP A CA 1
ATOM 2565 C C . ASP A 1 325 ? -1.420 12.463 -2.310 1.00 91.38 325 ASP A C 1
ATOM 2567 O O . ASP A 1 325 ? -2.403 12.979 -1.788 1.00 91.38 325 ASP A O 1
ATOM 2571 N N . ALA A 1 326 ? -0.954 12.889 -3.488 1.00 89.62 326 ALA A N 1
ATOM 2572 C CA . ALA A 1 326 ? -1.538 14.026 -4.199 1.00 89.62 326 ALA A CA 1
ATOM 2573 C C . ALA A 1 326 ? -2.997 13.790 -4.631 1.00 89.62 326 ALA A C 1
ATOM 2575 O O . ALA A 1 326 ? -3.779 14.738 -4.725 1.00 89.62 326 ALA A O 1
ATOM 2576 N N . LEU A 1 327 ? -3.379 12.534 -4.879 1.00 88.50 327 LEU A N 1
ATOM 2577 C CA . LEU A 1 327 ? -4.766 12.147 -5.135 1.00 88.50 327 LEU A CA 1
ATOM 2578 C C . LEU A 1 327 ? -5.632 12.146 -3.871 1.00 88.50 327 LEU A C 1
ATOM 2580 O O . LEU A 1 327 ? -6.854 12.191 -4.000 1.00 88.50 327 LEU A O 1
ATOM 2584 N N . GLY A 1 328 ? -5.029 12.134 -2.681 1.00 86.38 328 GLY A N 1
ATOM 2585 C CA . GLY A 1 328 ? -5.729 11.960 -1.410 1.00 86.38 328 GLY A CA 1
ATOM 2586 C C . GLY A 1 328 ? -5.993 10.509 -1.037 1.00 86.38 328 GLY A C 1
ATOM 2587 O O . GLY A 1 328 ? -6.837 10.265 -0.178 1.00 86.38 328 GLY A O 1
ATOM 2588 N N . SER A 1 329 ? -5.311 9.549 -1.670 1.00 88.94 329 SER A N 1
ATOM 2589 C CA . SER A 1 329 ? -5.489 8.147 -1.310 1.00 88.94 329 SER A CA 1
ATOM 2590 C C . SER A 1 329 ? -5.008 7.913 0.117 1.00 88.94 329 SER A C 1
ATOM 2592 O O . SER A 1 329 ? -3.952 8.403 0.519 1.00 88.94 329 SER A O 1
ATOM 2594 N N . GLY A 1 330 ? -5.766 7.131 0.880 1.00 86.19 330 GLY A N 1
ATOM 2595 C CA . GLY A 1 330 ? -5.362 6.724 2.221 1.00 86.19 330 GLY A CA 1
ATOM 2596 C C . GLY A 1 330 ? -4.476 5.478 2.244 1.00 86.19 330 GLY A C 1
ATOM 2597 O O . GLY A 1 330 ? -3.775 5.231 3.232 1.00 86.19 330 GLY A O 1
ATOM 2598 N N . LYS A 1 331 ? -4.457 4.718 1.145 1.00 91.88 331 LYS A N 1
ATOM 2599 C CA . LYS A 1 331 ? -3.673 3.494 0.989 1.00 91.88 331 LYS A CA 1
ATOM 2600 C C . LYS A 1 331 ? -3.074 3.397 -0.418 1.00 91.88 331 LYS A C 1
ATOM 2602 O O . LYS A 1 331 ? -3.560 3.966 -1.393 1.00 91.88 331 LYS A O 1
ATOM 2607 N N . VAL A 1 332 ? -1.943 2.712 -0.510 1.00 95.88 332 VAL A N 1
ATOM 2608 C CA . VAL A 1 332 ? -1.333 2.310 -1.780 1.00 95.88 332 VAL A CA 1
ATOM 2609 C C . VAL A 1 332 ? -0.934 0.847 -1.674 1.00 95.88 332 VAL A C 1
ATOM 2611 O O . VAL A 1 332 ? -0.378 0.426 -0.659 1.00 95.88 332 VAL A O 1
ATOM 2614 N N . ILE A 1 333 ? -1.220 0.062 -2.709 1.00 97.94 333 ILE A N 1
ATOM 2615 C CA . ILE A 1 333 ? -0.966 -1.381 -2.719 1.00 97.94 333 ILE A CA 1
ATOM 2616 C C . ILE A 1 333 ? 0.164 -1.676 -3.698 1.00 97.94 333 ILE A C 1
ATOM 2618 O O . ILE A 1 333 ? 0.058 -1.393 -4.885 1.00 97.94 333 ILE A O 1
ATOM 2622 N N . PHE A 1 334 ? 1.245 -2.276 -3.218 1.00 97.88 334 PHE A N 1
ATOM 2623 C CA . PHE A 1 334 ? 2.361 -2.733 -4.033 1.00 97.88 334 PHE A CA 1
ATOM 2624 C C . PHE A 1 334 ? 2.257 -4.236 -4.239 1.00 97.88 334 PHE A C 1
ATOM 2626 O O . PHE A 1 334 ? 2.423 -5.024 -3.309 1.00 97.88 334 PHE A O 1
ATOM 2633 N N . LEU A 1 335 ? 2.044 -4.623 -5.488 1.00 97.44 335 LEU A N 1
ATOM 2634 C CA . LEU A 1 335 ? 2.081 -6.000 -5.946 1.00 97.44 335 LEU A CA 1
ATOM 2635 C C . LEU A 1 335 ? 3.536 -6.389 -6.193 1.00 97.44 335 LEU A C 1
ATOM 2637 O O . LEU A 1 335 ? 4.193 -5.861 -7.092 1.00 97.44 335 LEU A O 1
ATOM 2641 N N . LYS A 1 336 ? 4.054 -7.296 -5.373 1.00 94.75 336 LYS A N 1
ATOM 2642 C CA . LYS A 1 336 ? 5.429 -7.803 -5.435 1.00 94.75 336 LYS A CA 1
ATOM 2643 C C . LYS A 1 336 ? 5.391 -9.325 -5.584 1.00 94.75 336 LYS A C 1
ATOM 2645 O O . LYS A 1 336 ? 4.351 -9.952 -5.425 1.00 94.75 336 LYS A O 1
ATOM 2650 N N . ASN A 1 337 ? 6.525 -9.939 -5.888 1.00 92.94 337 ASN A N 1
ATOM 2651 C CA . ASN A 1 337 ? 6.680 -11.396 -5.961 1.00 92.94 337 ASN A CA 1
ATOM 2652 C C . ASN A 1 337 ? 7.018 -12.031 -4.593 1.00 92.94 337 ASN A C 1
ATOM 2654 O O . ASN A 1 337 ? 7.755 -13.015 -4.524 1.00 92.94 337 ASN A O 1
ATOM 2658 N N . THR A 1 338 ? 6.530 -11.442 -3.500 1.00 92.62 338 THR A N 1
ATOM 2659 C CA . THR A 1 338 ? 6.728 -11.914 -2.125 1.00 92.62 338 THR A CA 1
ATOM 2660 C C . THR A 1 338 ? 5.413 -11.844 -1.361 1.00 92.62 338 THR A C 1
ATOM 2662 O O . THR A 1 338 ? 4.564 -11.007 -1.652 1.00 92.62 338 THR A O 1
ATOM 2665 N N . ASP A 1 339 ? 5.263 -12.694 -0.343 1.00 93.50 339 ASP A N 1
ATOM 2666 C CA . ASP A 1 339 ? 4.078 -12.713 0.532 1.00 93.50 339 ASP A CA 1
ATOM 2667 C C . ASP A 1 339 ? 3.921 -11.461 1.401 1.00 93.50 339 ASP A C 1
ATOM 2669 O O . ASP A 1 339 ? 2.877 -11.263 2.006 1.00 93.50 339 ASP A O 1
ATOM 2673 N N . GLY A 1 340 ? 4.937 -10.604 1.453 1.00 94.00 340 GLY A N 1
ATOM 2674 C CA . GLY A 1 340 ? 4.929 -9.387 2.244 1.00 94.00 340 GLY A CA 1
ATOM 2675 C C . GLY A 1 340 ? 6.344 -8.978 2.626 1.00 94.00 340 GLY A C 1
ATOM 2676 O O . GLY A 1 340 ? 7.290 -9.137 1.847 1.00 94.00 340 GLY A O 1
ATOM 2677 N N . ILE A 1 341 ? 6.475 -8.454 3.838 1.00 92.56 341 ILE A N 1
ATOM 2678 C CA . ILE A 1 341 ? 7.712 -7.945 4.411 1.00 92.56 341 ILE A CA 1
ATOM 2679 C C . ILE A 1 341 ? 8.384 -9.046 5.218 1.00 92.56 341 ILE A C 1
ATOM 2681 O O . ILE A 1 341 ? 7.825 -9.572 6.179 1.00 92.56 341 ILE A O 1
ATOM 2685 N N . TYR A 1 342 ? 9.630 -9.328 4.867 1.00 90.50 342 TYR A N 1
ATOM 2686 C CA . TYR A 1 342 ? 10.496 -10.219 5.621 1.00 90.50 342 TYR A CA 1
ATOM 2687 C C . TYR A 1 342 ? 11.693 -9.447 6.155 1.00 90.50 342 TYR A C 1
ATOM 2689 O O . TYR A 1 342 ? 12.092 -8.434 5.582 1.00 90.50 342 TYR A O 1
ATOM 2697 N N . ARG A 1 343 ? 12.306 -9.954 7.228 1.00 85.62 343 ARG A N 1
ATOM 2698 C CA . ARG A 1 343 ? 13.569 -9.417 7.756 1.00 85.62 343 ARG A CA 1
ATOM 2699 C C . ARG A 1 343 ? 14.642 -9.354 6.672 1.00 85.62 343 ARG A C 1
ATOM 2701 O O . ARG A 1 343 ? 15.448 -8.439 6.690 1.00 85.62 343 ARG A O 1
ATOM 2708 N N . ARG A 1 344 ? 14.653 -10.330 5.769 1.00 84.62 344 ARG A N 1
ATOM 2709 C CA . ARG A 1 344 ? 15.560 -10.487 4.633 1.00 84.62 344 ARG A CA 1
ATOM 2710 C C . ARG A 1 344 ? 14.757 -10.905 3.410 1.00 84.62 344 ARG A C 1
ATOM 2712 O O . ARG A 1 344 ? 13.787 -11.650 3.556 1.00 84.62 344 ARG A O 1
ATOM 2719 N N . ASP A 1 345 ? 15.208 -10.519 2.221 1.00 86.12 345 ASP A N 1
ATOM 2720 C CA . ASP A 1 345 ? 14.566 -10.925 0.968 1.00 86.12 345 ASP A CA 1
ATOM 2721 C C . ASP A 1 345 ? 14.410 -12.461 0.892 1.00 86.12 345 ASP A C 1
ATOM 2723 O O . ASP A 1 345 ? 15.414 -13.190 0.877 1.00 86.12 345 ASP A O 1
ATOM 2727 N N . PRO A 1 346 ? 13.165 -12.981 0.879 1.00 86.69 346 PRO A N 1
ATOM 2728 C CA . PRO A 1 346 ? 12.903 -14.416 0.887 1.00 86.69 346 PRO A CA 1
ATOM 2729 C C . PRO A 1 346 ? 13.241 -15.083 -0.453 1.00 86.69 346 PRO A C 1
ATOM 2731 O O . PRO A 1 346 ? 13.369 -16.307 -0.497 1.00 86.69 346 PRO A O 1
ATOM 2734 N N . ASN A 1 347 ? 13.417 -14.303 -1.524 1.00 85.38 347 ASN A N 1
ATOM 2735 C CA . ASN A 1 347 ? 13.759 -14.792 -2.857 1.00 85.38 347 ASN A CA 1
ATOM 2736 C C . ASN A 1 347 ? 15.274 -14.950 -3.050 1.00 85.38 347 ASN A C 1
ATOM 2738 O O . ASN A 1 347 ? 15.722 -15.485 -4.068 1.00 85.38 347 ASN A O 1
ATOM 2742 N N . LEU A 1 348 ? 16.085 -14.537 -2.070 1.00 81.19 348 LEU A N 1
ATOM 2743 C CA . LEU A 1 348 ? 17.530 -14.697 -2.145 1.00 81.19 348 LEU A CA 1
ATOM 2744 C C . LEU A 1 348 ? 17.972 -16.154 -1.946 1.00 81.19 348 LEU A C 1
ATOM 2746 O O . LEU A 1 348 ? 17.588 -16.794 -0.960 1.00 81.19 348 LEU A O 1
ATOM 2750 N N . PRO A 1 349 ? 18.852 -16.691 -2.821 1.00 80.19 349 PRO A N 1
ATOM 2751 C CA . PRO A 1 349 ? 19.387 -18.038 -2.659 1.00 80.19 349 PRO A CA 1
ATOM 2752 C C . PRO A 1 349 ? 20.086 -18.206 -1.305 1.00 80.19 349 PRO A C 1
ATOM 2754 O O . PRO A 1 349 ? 20.862 -17.348 -0.893 1.00 80.19 349 PRO A O 1
ATOM 2757 N N . LYS A 1 350 ? 19.931 -19.356 -0.638 1.00 75.88 350 LYS A N 1
ATOM 2758 C CA . LYS A 1 350 ? 20.649 -19.638 0.628 1.00 75.88 350 LYS A CA 1
ATOM 2759 C C . LYS A 1 350 ? 22.166 -19.441 0.507 1.00 75.88 350 LYS A C 1
ATOM 2761 O O . LYS A 1 350 ? 22.790 -18.842 1.376 1.00 75.88 350 LYS A O 1
ATOM 2766 N N . THR A 1 351 ? 22.730 -19.842 -0.632 1.00 76.50 351 THR A N 1
ATOM 2767 C CA . THR A 1 351 ? 24.158 -19.690 -0.948 1.00 76.50 351 THR A CA 1
ATOM 2768 C C . THR A 1 351 ? 24.629 -18.238 -1.008 1.00 76.50 351 THR A C 1
ATOM 2770 O O . THR A 1 351 ? 25.829 -17.989 -0.926 1.00 76.50 351 THR A O 1
ATOM 2773 N N . PHE A 1 352 ? 23.720 -17.282 -1.211 1.00 76.31 352 PHE A N 1
ATOM 2774 C CA . PHE A 1 352 ? 24.030 -15.857 -1.159 1.00 76.31 352 PHE A CA 1
ATOM 2775 C C . PHE A 1 352 ? 24.292 -15.418 0.287 1.00 76.31 352 PHE A C 1
ATOM 2777 O O . PHE A 1 352 ? 25.337 -14.837 0.584 1.00 76.31 352 PHE A O 1
ATOM 2784 N N . TRP A 1 353 ? 23.410 -15.807 1.210 1.00 72.31 353 TRP A N 1
ATOM 2785 C CA . TRP A 1 353 ? 23.567 -15.548 2.643 1.00 72.31 353 TRP A CA 1
ATOM 2786 C C . TRP A 1 353 ? 24.823 -16.204 3.223 1.00 72.31 353 TRP A C 1
ATOM 2788 O O . TRP A 1 353 ? 25.521 -15.604 4.042 1.00 72.31 353 TRP A O 1
ATOM 2798 N N . ASP A 1 354 ? 25.192 -17.382 2.716 1.00 71.06 354 ASP A N 1
ATOM 2799 C CA . ASP A 1 354 ? 26.429 -18.080 3.089 1.00 71.06 354 ASP A CA 1
ATOM 2800 C C . ASP A 1 354 ? 27.711 -17.320 2.711 1.00 71.06 354 ASP A C 1
ATOM 2802 O O . ASP A 1 354 ? 28.790 -17.640 3.218 1.00 71.06 354 ASP A O 1
ATOM 2806 N N . ARG A 1 355 ? 27.629 -16.306 1.841 1.00 69.75 355 ARG A N 1
ATOM 2807 C CA . ARG A 1 355 ? 28.761 -15.438 1.468 1.00 69.75 355 ARG A CA 1
ATOM 2808 C C . ARG A 1 355 ? 28.780 -14.120 2.240 1.00 69.75 355 ARG A C 1
ATOM 2810 O O . ARG A 1 355 ? 29.838 -13.504 2.342 1.00 69.75 355 ARG A O 1
ATOM 2817 N N . LEU A 1 356 ? 27.657 -13.706 2.826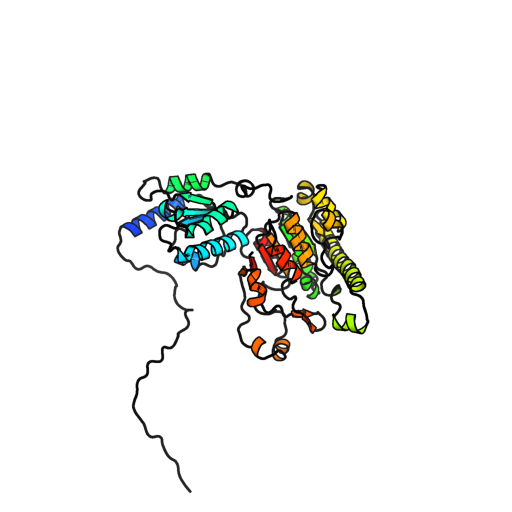 1.00 68.25 356 LEU A N 1
ATOM 2818 C CA . LEU A 1 356 ? 27.565 -12.483 3.625 1.00 68.25 356 LEU A CA 1
ATOM 2819 C C . LEU A 1 356 ? 28.195 -12.659 5.017 1.00 68.25 356 LEU A C 1
ATOM 2821 O O . LEU A 1 356 ? 28.415 -13.779 5.492 1.00 68.25 356 LEU A O 1
ATOM 2825 N N . ARG A 1 357 ? 28.546 -11.542 5.673 1.00 60.56 357 ARG A N 1
ATOM 2826 C CA . ARG A 1 357 ? 29.170 -11.536 7.014 1.00 60.56 357 ARG A CA 1
ATOM 2827 C C . ARG A 1 357 ? 28.299 -12.298 8.022 1.00 60.56 357 ARG A C 1
ATOM 2829 O O . ARG A 1 357 ? 27.078 -12.262 7.928 1.00 60.56 357 ARG A O 1
ATOM 2836 N N . LYS A 1 358 ? 28.931 -12.937 9.018 1.00 64.38 358 LYS A N 1
ATOM 2837 C CA . LYS A 1 358 ? 28.270 -13.775 10.043 1.00 64.38 358 LYS A CA 1
ATOM 2838 C C . LYS A 1 358 ? 27.043 -13.102 10.686 1.00 64.38 358 LYS A C 1
ATOM 2840 O O . LYS A 1 358 ? 26.027 -13.759 10.868 1.00 64.38 358 LYS A O 1
ATOM 2845 N N . GLN A 1 359 ? 27.115 -11.791 10.920 1.00 60.47 359 GLN A N 1
ATOM 2846 C CA . GLN A 1 359 ? 26.027 -10.981 11.482 1.00 60.47 359 GLN A CA 1
ATOM 2847 C C . GLN A 1 359 ? 24.719 -10.989 10.663 1.00 60.47 359 GLN A C 1
ATOM 2849 O O . GLN A 1 359 ? 23.663 -10.847 11.253 1.00 60.47 359 GLN A O 1
ATOM 2854 N N . PHE A 1 360 ? 24.774 -11.204 9.340 1.00 61.72 360 PHE A N 1
ATOM 2855 C CA . PHE A 1 360 ? 23.589 -11.302 8.464 1.00 61.72 360 PHE A CA 1
ATOM 2856 C C . PHE A 1 360 ? 23.043 -12.743 8.356 1.00 61.72 360 PHE A C 1
ATOM 2858 O O . PHE A 1 360 ? 21.987 -12.998 7.773 1.00 61.72 360 PHE A O 1
ATOM 2865 N N . ARG A 1 361 ? 23.788 -13.728 8.882 1.00 62.84 361 ARG A N 1
ATOM 2866 C CA . ARG A 1 361 ? 23.397 -15.150 8.873 1.00 62.84 361 ARG A CA 1
ATOM 2867 C C . ARG A 1 361 ? 22.611 -15.534 10.117 1.00 62.84 361 ARG A C 1
ATOM 2869 O O . ARG A 1 361 ? 21.745 -16.402 10.045 1.00 62.84 361 ARG A O 1
ATOM 2876 N N . GLU A 1 362 ? 22.944 -14.925 11.250 1.00 63.81 362 GLU A N 1
ATOM 2877 C CA . GLU A 1 362 ? 22.354 -15.240 12.546 1.00 63.81 362 GLU A CA 1
ATOM 2878 C C . GLU A 1 362 ? 20.931 -14.650 12.631 1.00 63.81 362 GLU A C 1
ATOM 2880 O O . GLU A 1 362 ? 20.730 -13.459 12.428 1.00 63.81 362 GLU A O 1
ATOM 2885 N N . GLY A 1 363 ? 19.926 -15.494 12.895 1.00 69.31 363 GLY A N 1
ATOM 2886 C CA . GLY A 1 363 ? 18.524 -15.080 13.061 1.00 69.31 363 GLY A CA 1
ATOM 2887 C C . GLY A 1 363 ? 17.540 -15.764 12.105 1.00 69.31 363 GLY A C 1
ATOM 2888 O O . GLY A 1 363 ? 17.908 -16.269 11.039 1.00 69.31 363 GLY A O 1
ATOM 2889 N N . LYS A 1 364 ? 16.262 -15.799 12.496 1.00 79.12 364 LYS A N 1
ATOM 2890 C CA . LYS A 1 364 ? 15.154 -16.278 11.654 1.00 79.12 364 LYS A CA 1
ATOM 2891 C C . LYS A 1 364 ? 14.808 -15.216 10.603 1.00 79.12 364 LYS A C 1
ATOM 2893 O O . LYS A 1 364 ? 14.994 -14.024 10.832 1.00 79.12 364 LYS A O 1
ATOM 2898 N N . ASN A 1 365 ? 14.381 -15.639 9.408 1.00 86.12 365 ASN A N 1
ATOM 2899 C CA . ASN A 1 365 ? 13.846 -14.701 8.418 1.00 86.12 365 ASN A CA 1
ATOM 2900 C C . ASN A 1 365 ? 12.387 -14.383 8.766 1.00 86.12 365 ASN A C 1
ATOM 2902 O O . ASN A 1 365 ? 11.475 -15.000 8.225 1.00 86.12 365 ASN A O 1
ATOM 2906 N N . ASP A 1 366 ? 12.203 -13.512 9.755 1.00 88.69 366 ASP A N 1
ATOM 2907 C CA . ASP A 1 366 ? 10.887 -13.219 10.318 1.00 88.69 366 ASP A CA 1
ATOM 2908 C C . ASP A 1 366 ? 9.994 -12.527 9.285 1.00 88.69 366 ASP A C 1
ATOM 2910 O O . ASP A 1 366 ? 10.444 -11.621 8.584 1.00 88.69 366 ASP A O 1
ATOM 2914 N N . PHE A 1 367 ? 8.737 -12.958 9.211 1.00 90.75 367 PHE A N 1
ATOM 2915 C CA . PHE A 1 367 ? 7.685 -12.264 8.478 1.00 90.75 367 PHE A CA 1
ATOM 2916 C C . PHE A 1 367 ? 7.078 -11.183 9.372 1.00 90.75 367 PHE A C 1
ATOM 2918 O O . PHE A 1 367 ? 6.836 -11.424 10.557 1.00 90.75 367 PHE A O 1
ATOM 2925 N N . PHE A 1 368 ? 6.812 -10.008 8.810 1.00 91.50 368 PHE A N 1
ATOM 2926 C CA . PHE A 1 368 ? 6.198 -8.900 9.526 1.00 91.50 368 PHE A CA 1
ATOM 2927 C C . PHE A 1 368 ? 4.835 -8.580 8.929 1.00 91.50 368 PHE A C 1
ATOM 2929 O O . PHE A 1 368 ? 4.747 -8.105 7.802 1.00 91.50 368 PHE A O 1
ATOM 2936 N N . ASP A 1 369 ? 3.776 -8.752 9.716 1.00 91.12 369 ASP A N 1
ATOM 2937 C CA . ASP A 1 369 ? 2.453 -8.247 9.342 1.00 91.12 369 ASP A CA 1
ATOM 2938 C C . ASP A 1 369 ? 2.455 -6.715 9.246 1.00 91.12 369 ASP A C 1
ATOM 2940 O O . ASP A 1 369 ? 1.920 -6.143 8.304 1.00 91.12 369 ASP A O 1
ATOM 2944 N N . PHE A 1 370 ? 3.089 -6.047 10.214 1.00 92.62 370 PHE A N 1
ATOM 2945 C CA . PHE A 1 370 ? 3.113 -4.591 10.330 1.00 92.62 370 PHE A CA 1
ATOM 2946 C C . PHE A 1 370 ? 4.518 -4.091 10.643 1.00 92.62 370 PHE A C 1
ATOM 2948 O O . PHE A 1 370 ? 5.191 -4.612 11.538 1.00 92.62 370 PHE A O 1
ATOM 2955 N N . VAL A 1 371 ? 4.936 -3.031 9.959 1.00 91.88 371 VAL A N 1
ATOM 2956 C CA . VAL A 1 371 ? 6.180 -2.309 10.237 1.00 91.88 371 VAL A CA 1
ATOM 2957 C C . VAL A 1 371 ? 5.907 -0.814 10.178 1.00 91.88 371 VAL A C 1
ATOM 2959 O O . VAL A 1 371 ? 5.180 -0.352 9.314 1.00 91.88 371 VAL A O 1
ATOM 2962 N N . TYR A 1 372 ? 6.492 -0.039 11.084 1.00 91.12 372 TYR A N 1
ATOM 2963 C CA . TYR A 1 372 ? 6.424 1.420 11.012 1.00 91.12 372 TYR A CA 1
ATOM 2964 C C . TYR A 1 372 ? 7.537 1.948 10.114 1.00 91.12 372 TYR A C 1
ATOM 2966 O O . TYR A 1 372 ? 8.686 1.527 10.262 1.00 91.12 372 TYR A O 1
ATOM 2974 N N . ALA A 1 373 ? 7.217 2.882 9.221 1.00 91.38 373 ALA A N 1
ATOM 2975 C CA . ALA A 1 373 ? 8.156 3.447 8.260 1.00 91.38 373 ALA A CA 1
ATOM 2976 C C . ALA A 1 373 ? 9.449 3.985 8.907 1.00 91.38 373 ALA A C 1
ATOM 2978 O O . ALA A 1 373 ? 10.522 3.632 8.410 1.00 91.38 373 ALA A O 1
ATOM 2979 N N . PRO A 1 374 ? 9.409 4.704 10.053 1.00 87.25 374 PRO A N 1
ATOM 2980 C CA . PRO A 1 374 ? 10.625 5.128 10.754 1.00 87.25 374 PRO A CA 1
ATOM 2981 C C . PRO A 1 374 ? 11.538 3.980 11.211 1.00 87.25 374 PRO A C 1
ATOM 2983 O O . PRO A 1 374 ? 12.729 4.189 11.405 1.00 87.25 374 PRO A O 1
ATOM 2986 N N . HIS A 1 375 ? 11.001 2.768 11.376 1.00 85.94 375 HIS A N 1
ATOM 2987 C CA . HIS A 1 375 ? 11.721 1.598 11.887 1.00 85.94 375 HIS A CA 1
ATOM 2988 C C . HIS A 1 375 ? 12.096 0.583 10.805 1.00 85.94 375 HIS A C 1
ATOM 2990 O O . HIS A 1 375 ? 12.648 -0.470 11.127 1.00 85.94 375 HIS A O 1
ATOM 2996 N N . ILE A 1 376 ? 11.806 0.862 9.530 1.00 84.06 376 ILE A N 1
ATOM 2997 C CA . ILE A 1 376 ? 12.148 -0.054 8.435 1.00 84.06 376 ILE A CA 1
ATOM 2998 C C . ILE A 1 376 ? 13.660 -0.286 8.376 1.00 84.06 376 ILE A C 1
ATOM 3000 O O . ILE A 1 376 ? 14.084 -1.436 8.312 1.00 84.06 376 ILE A O 1
ATOM 3004 N N . GLY A 1 377 ? 14.464 0.780 8.457 1.00 77.00 377 GLY A N 1
ATOM 3005 C CA . GLY A 1 377 ? 15.928 0.682 8.408 1.00 77.00 377 GLY A CA 1
ATOM 3006 C C . GLY A 1 377 ? 16.544 -0.097 9.575 1.00 77.00 377 GLY A C 1
ATOM 3007 O O . GLY A 1 377 ? 17.607 -0.688 9.413 1.00 77.00 377 GLY A O 1
ATOM 3008 N N . ASP A 1 378 ? 15.857 -0.146 10.720 1.00 81.00 378 ASP A N 1
ATOM 3009 C CA . ASP A 1 378 ? 16.331 -0.839 11.923 1.00 81.00 378 ASP A CA 1
ATOM 3010 C C . ASP A 1 378 ? 15.917 -2.318 11.951 1.00 81.00 378 ASP A C 1
ATOM 3012 O O . ASP A 1 378 ? 16.609 -3.159 12.528 1.00 81.00 378 ASP A O 1
ATOM 3016 N N . LYS A 1 379 ? 14.750 -2.641 11.375 1.00 76.44 379 LYS A N 1
ATOM 3017 C CA . LYS A 1 379 ? 14.117 -3.966 11.496 1.00 76.44 379 LYS A CA 1
ATOM 3018 C C . LYS A 1 379 ? 14.286 -4.852 10.266 1.00 76.44 379 LYS A C 1
ATOM 3020 O O . LYS A 1 379 ? 14.189 -6.073 10.400 1.00 76.44 379 LYS A O 1
ATOM 3025 N N . ILE A 1 380 ? 14.498 -4.261 9.092 1.00 80.75 380 ILE A N 1
ATOM 3026 C CA . ILE A 1 380 ? 14.519 -4.968 7.812 1.00 80.75 380 ILE A CA 1
ATOM 3027 C C . ILE A 1 380 ? 15.884 -4.787 7.158 1.00 80.75 380 ILE A C 1
ATOM 3029 O O . ILE A 1 380 ? 16.308 -3.679 6.835 1.00 80.75 380 ILE A O 1
ATOM 3033 N N . GLU A 1 381 ? 16.550 -5.905 6.895 1.00 79.69 381 GLU A N 1
ATOM 3034 C CA . GLU A 1 381 ? 17.705 -5.953 6.015 1.00 79.69 381 GLU A CA 1
ATOM 3035 C C . GLU A 1 381 ? 17.201 -5.837 4.577 1.00 79.69 381 GLU A C 1
ATOM 3037 O O . GLU A 1 381 ? 16.741 -6.803 3.969 1.00 79.69 381 GLU A O 1
ATOM 3042 N N . ARG A 1 382 ? 17.296 -4.637 4.007 1.00 75.38 382 ARG A N 1
ATOM 3043 C CA . ARG A 1 382 ? 16.825 -4.349 2.642 1.00 75.38 382 ARG A CA 1
ATOM 3044 C C . ARG A 1 382 ? 17.768 -4.870 1.553 1.00 75.38 382 ARG A C 1
ATOM 3046 O O . ARG A 1 382 ? 17.755 -4.381 0.430 1.00 75.38 382 ARG A O 1
ATOM 3053 N N . LEU A 1 383 ? 18.570 -5.881 1.884 1.00 74.81 383 LEU A N 1
ATOM 3054 C CA . LEU A 1 383 ? 19.482 -6.530 0.956 1.00 74.81 383 LEU A CA 1
ATOM 3055 C C . LEU A 1 383 ? 18.695 -7.407 -0.020 1.00 74.81 383 LEU A C 1
ATOM 3057 O O . LEU A 1 383 ? 18.003 -8.335 0.393 1.00 74.81 383 LEU A O 1
ATOM 3061 N N . GLY A 1 384 ? 18.844 -7.123 -1.307 1.00 72.62 384 GLY A N 1
ATOM 3062 C CA . GLY A 1 384 ? 18.311 -7.891 -2.425 1.00 72.62 384 GLY A CA 1
ATOM 3063 C C . GLY A 1 384 ? 19.398 -8.219 -3.444 1.00 72.62 384 GLY A C 1
ATOM 3064 O O . GLY A 1 384 ? 20.574 -7.884 -3.262 1.00 72.62 384 GLY A O 1
ATOM 3065 N N . LEU A 1 385 ? 18.991 -8.859 -4.537 1.00 70.69 385 LEU A N 1
ATOM 3066 C CA . LEU A 1 385 ? 19.837 -9.102 -5.697 1.00 70.69 385 LEU A CA 1
ATOM 3067 C C . LEU A 1 385 ? 19.226 -8.450 -6.933 1.00 70.69 385 LEU A C 1
ATOM 3069 O O . LEU A 1 385 ? 18.027 -8.563 -7.173 1.00 70.69 385 LEU A O 1
ATOM 3073 N N . THR A 1 386 ? 20.057 -7.815 -7.753 1.00 67.94 386 THR A N 1
ATOM 3074 C CA . THR A 1 386 ? 19.665 -7.465 -9.122 1.00 67.94 386 THR A CA 1
ATOM 3075 C C . THR A 1 386 ? 19.466 -8.747 -9.945 1.00 67.94 386 THR A C 1
ATOM 3077 O O . THR A 1 386 ? 20.010 -9.797 -9.582 1.00 67.94 386 THR A O 1
ATOM 3080 N N . PRO A 1 387 ? 18.796 -8.695 -11.112 1.00 64.31 387 PRO A N 1
ATOM 3081 C CA . PRO A 1 387 ? 18.695 -9.844 -12.022 1.00 64.31 387 PRO A CA 1
ATOM 3082 C C . PRO A 1 387 ? 20.051 -10.443 -12.440 1.00 64.31 387 PRO A C 1
ATOM 3084 O O . PRO A 1 387 ? 20.120 -11.578 -12.906 1.00 64.31 387 PRO A O 1
ATOM 3087 N N . ARG A 1 388 ? 21.149 -9.692 -12.271 1.00 65.31 388 ARG A N 1
ATOM 3088 C CA . ARG A 1 388 ? 22.526 -10.127 -12.558 1.00 65.31 388 ARG A CA 1
ATOM 3089 C C . ARG A 1 388 ? 23.267 -10.683 -11.336 1.00 65.31 388 ARG A C 1
ATOM 3091 O O . ARG A 1 388 ? 24.422 -11.079 -11.463 1.00 65.31 388 ARG A O 1
ATOM 3098 N N . GLY A 1 389 ? 22.618 -10.745 -10.174 1.00 68.38 389 GLY A N 1
ATOM 3099 C CA . GLY A 1 389 ? 23.180 -11.304 -8.945 1.00 68.38 389 GLY A CA 1
ATOM 3100 C C . GLY A 1 389 ? 24.054 -10.338 -8.142 1.00 68.38 389 GLY A C 1
ATOM 3101 O O . GLY A 1 389 ? 24.873 -10.792 -7.343 1.00 68.38 389 GLY A O 1
ATOM 3102 N N . GLU A 1 390 ? 23.882 -9.026 -8.315 1.00 69.44 390 GLU A N 1
ATOM 3103 C CA . GLU A 1 390 ? 24.577 -7.998 -7.525 1.00 69.44 390 GLU A CA 1
ATOM 3104 C C . GLU A 1 390 ? 23.753 -7.570 -6.314 1.00 69.44 390 GLU A C 1
ATOM 3106 O O . GLU A 1 390 ? 22.532 -7.489 -6.404 1.00 69.44 390 GLU A O 1
ATOM 3111 N N . VAL A 1 391 ? 24.411 -7.252 -5.198 1.00 70.38 391 VAL A N 1
ATOM 3112 C CA . VAL A 1 391 ? 23.723 -6.829 -3.970 1.00 70.38 391 VAL A CA 1
ATOM 3113 C C . VAL A 1 391 ? 23.133 -5.430 -4.139 1.00 70.38 391 VAL A C 1
ATOM 3115 O O . VAL A 1 391 ? 23.848 -4.507 -4.519 1.00 70.38 391 VAL A O 1
ATOM 3118 N N . THR A 1 392 ? 21.856 -5.269 -3.807 1.00 70.19 392 THR A N 1
ATOM 3119 C CA . THR A 1 392 ? 21.160 -3.973 -3.703 1.00 70.19 392 THR A CA 1
ATOM 3120 C C . THR A 1 392 ? 20.599 -3.796 -2.293 1.00 70.19 392 THR A C 1
ATOM 3122 O O . THR A 1 392 ? 20.338 -4.792 -1.630 1.00 70.19 392 THR A O 1
ATOM 3125 N N . ASP A 1 393 ? 20.429 -2.562 -1.820 1.00 68.31 393 ASP A N 1
ATOM 3126 C CA . ASP A 1 393 ? 19.782 -2.202 -0.549 1.00 68.31 393 ASP A CA 1
ATOM 3127 C C . ASP A 1 393 ? 18.341 -1.671 -0.734 1.00 68.31 393 ASP A C 1
ATOM 3129 O O . ASP A 1 393 ? 17.748 -1.082 0.174 1.00 68.31 393 ASP A O 1
ATOM 3133 N N . GLU A 1 394 ? 17.761 -1.906 -1.913 1.00 69.00 394 GLU A N 1
ATOM 3134 C CA . GLU A 1 394 ? 16.422 -1.454 -2.304 1.00 69.00 394 GLU A CA 1
ATOM 3135 C C . GLU A 1 394 ? 15.383 -2.588 -2.332 1.00 69.00 394 GLU A C 1
ATOM 3137 O O . GLU A 1 394 ? 14.333 -2.460 -2.964 1.00 69.00 394 GLU A O 1
ATOM 3142 N N . HIS A 1 395 ? 15.638 -3.708 -1.642 1.00 71.31 395 HIS A N 1
ATOM 3143 C CA . HIS A 1 395 ? 14.619 -4.749 -1.502 1.00 71.31 395 HIS A CA 1
ATOM 3144 C C . HIS A 1 395 ? 13.377 -4.189 -0.786 1.00 71.31 395 HIS A C 1
ATOM 3146 O O . HIS A 1 395 ? 13.482 -3.297 0.061 1.00 71.31 395 HIS A O 1
ATOM 3152 N N . LEU A 1 396 ? 12.208 -4.753 -1.113 1.00 80.50 396 LEU A N 1
ATOM 3153 C CA . LEU A 1 396 ? 10.866 -4.357 -0.675 1.00 80.50 396 LEU A CA 1
ATOM 3154 C C . LEU A 1 396 ? 10.334 -3.073 -1.328 1.00 80.50 396 LEU A C 1
ATOM 3156 O O . LEU A 1 396 ? 9.401 -3.125 -2.135 1.00 80.50 396 LEU A O 1
ATOM 3160 N N . ILE A 1 397 ? 10.914 -1.937 -0.963 1.00 83.06 397 ILE A N 1
ATOM 3161 C CA . ILE A 1 397 ? 10.507 -0.600 -1.392 1.00 83.06 397 ILE A CA 1
ATOM 3162 C C . ILE A 1 397 ? 11.744 0.290 -1.463 1.00 83.06 397 ILE A C 1
ATOM 3164 O O . ILE A 1 397 ? 12.647 0.153 -0.638 1.00 83.06 397 ILE A O 1
ATOM 3168 N N . GLU A 1 398 ? 11.800 1.197 -2.432 1.00 83.19 398 GLU A N 1
ATOM 3169 C CA . GLU A 1 398 ? 12.894 2.167 -2.570 1.00 83.19 398 GLU A CA 1
ATOM 3170 C C . GLU A 1 398 ? 12.959 3.120 -1.360 1.00 83.19 398 GLU A C 1
ATOM 3172 O O . GLU A 1 398 ? 11.935 3.579 -0.848 1.00 83.19 398 GLU A O 1
ATOM 3177 N N . THR A 1 399 ? 14.167 3.503 -0.925 1.00 81.12 399 THR A N 1
ATOM 3178 C CA . THR A 1 399 ? 14.342 4.414 0.233 1.00 81.12 399 THR A CA 1
ATOM 3179 C C . THR A 1 399 ? 13.676 5.760 -0.035 1.00 81.12 399 THR A C 1
ATOM 3181 O O . THR A 1 399 ? 13.085 6.372 0.854 1.00 81.12 399 THR A O 1
ATOM 3184 N N . LEU A 1 400 ? 13.730 6.183 -1.299 1.00 84.62 400 LEU A N 1
ATOM 3185 C CA . LEU A 1 400 ? 13.140 7.419 -1.790 1.00 84.62 400 LEU A CA 1
ATOM 3186 C C . LEU A 1 400 ? 11.610 7.438 -1.709 1.00 84.62 400 LEU A C 1
ATOM 3188 O O . LEU A 1 400 ? 11.036 8.519 -1.790 1.00 84.62 400 LEU A O 1
ATOM 3192 N N . ALA A 1 401 ? 10.951 6.291 -1.529 1.00 89.56 401 ALA A N 1
ATOM 3193 C CA . ALA A 1 401 ? 9.504 6.215 -1.354 1.00 89.56 401 ALA A CA 1
ATOM 3194 C C . ALA A 1 401 ? 9.071 6.318 0.120 1.00 89.56 401 ALA A C 1
ATOM 3196 O O . ALA A 1 401 ? 7.944 6.730 0.394 1.00 89.56 401 ALA A O 1
ATOM 3197 N N . LEU A 1 402 ? 9.961 6.008 1.072 1.00 90.94 402 LEU A N 1
ATOM 3198 C CA . LEU A 1 402 ? 9.640 6.038 2.503 1.00 90.94 402 LEU A CA 1
ATOM 3199 C C . LEU A 1 402 ? 9.466 7.459 3.034 1.00 90.94 402 LEU A C 1
ATOM 3201 O O . LEU A 1 402 ? 8.507 7.719 3.753 1.00 90.94 402 LEU A O 1
ATOM 3205 N N . GLN A 1 403 ? 10.354 8.386 2.668 1.00 90.12 403 GLN A N 1
ATOM 3206 C CA . GLN A 1 403 ? 10.255 9.767 3.148 1.00 90.12 403 GLN A CA 1
ATOM 3207 C C . GLN A 1 403 ? 8.966 10.462 2.662 1.00 90.12 403 GLN A C 1
ATOM 3209 O O . GLN A 1 403 ? 8.246 10.992 3.503 1.00 90.12 403 GLN A O 1
ATOM 3214 N N . PRO A 1 404 ? 8.581 10.391 1.367 1.00 91.06 404 PRO A N 1
ATOM 3215 C CA . PRO A 1 404 ? 7.286 10.899 0.914 1.00 91.06 404 PRO A CA 1
ATOM 3216 C C . PRO A 1 404 ? 6.093 10.281 1.644 1.00 91.06 404 PRO A C 1
ATOM 3218 O O . PRO A 1 404 ? 5.114 10.973 1.884 1.00 91.06 404 PRO A O 1
ATOM 3221 N N . PHE A 1 405 ? 6.167 9.001 2.016 1.00 94.06 405 PHE A N 1
ATOM 3222 C CA . PHE A 1 405 ? 5.115 8.355 2.798 1.00 94.06 405 PHE A CA 1
ATOM 3223 C C . PHE A 1 405 ? 5.060 8.877 4.241 1.00 94.06 405 PHE A C 1
ATOM 3225 O O . PHE A 1 405 ? 3.986 9.191 4.745 1.00 94.06 405 PHE A O 1
ATOM 3232 N N . ILE A 1 406 ? 6.210 9.037 4.899 1.00 91.38 406 ILE A N 1
ATOM 3233 C CA . ILE A 1 406 ? 6.291 9.619 6.247 1.00 91.38 406 ILE A CA 1
ATOM 3234 C C . ILE A 1 406 ? 5.766 11.058 6.244 1.00 91.38 406 ILE A C 1
ATOM 3236 O O . ILE A 1 406 ? 5.054 11.450 7.166 1.00 91.38 406 ILE A O 1
ATOM 3240 N N . ASP A 1 407 ? 6.043 11.830 5.198 1.00 89.69 407 ASP A N 1
ATOM 3241 C CA . ASP A 1 407 ? 5.604 13.225 5.085 1.00 89.69 407 ASP A CA 1
ATOM 3242 C C . ASP A 1 407 ? 4.170 13.364 4.550 1.00 89.69 407 ASP A C 1
ATOM 3244 O O . ASP A 1 407 ? 3.571 14.433 4.672 1.00 89.69 407 ASP A O 1
ATOM 3248 N N . SER A 1 408 ? 3.600 12.284 4.008 1.00 89.31 408 SER A N 1
ATOM 3249 C CA . SER A 1 408 ? 2.292 12.276 3.353 1.00 89.31 408 SER A CA 1
ATOM 3250 C C . SER A 1 408 ? 1.189 12.787 4.269 1.00 89.31 408 SER A C 1
ATOM 3252 O O . SER A 1 408 ? 1.096 12.429 5.449 1.00 89.31 408 SER A O 1
ATOM 3254 N N . ARG A 1 409 ? 0.318 13.626 3.715 1.00 82.56 409 ARG A N 1
ATOM 3255 C CA . ARG A 1 409 ? -0.829 14.148 4.452 1.00 82.56 409 ARG A CA 1
ATOM 3256 C C . ARG A 1 409 ? -1.970 13.137 4.505 1.00 82.56 409 ARG A C 1
ATOM 3258 O O . ARG A 1 409 ? -2.665 13.086 5.518 1.00 82.56 409 ARG A O 1
ATOM 3265 N N . TYR A 1 410 ? -2.152 12.371 3.432 1.00 84.50 410 TYR A N 1
ATOM 3266 C CA . TYR A 1 410 ? -3.339 11.543 3.231 1.00 84.50 410 TYR A CA 1
ATOM 3267 C C . TYR A 1 410 ? -3.060 10.046 3.361 1.00 84.50 410 TYR A C 1
ATOM 3269 O O . TYR A 1 410 ? -3.871 9.334 3.947 1.00 84.50 410 TYR A O 1
ATOM 3277 N N . LEU A 1 411 ? -1.901 9.562 2.905 1.00 88.88 411 LEU A N 1
ATOM 3278 C CA . LEU A 1 411 ? -1.552 8.151 3.018 1.00 88.88 411 LEU A CA 1
ATOM 3279 C C . LEU A 1 411 ? -1.316 7.776 4.478 1.00 88.88 411 LEU A C 1
ATOM 3281 O O . LEU A 1 411 ? -0.517 8.372 5.205 1.00 88.88 411 LEU A O 1
ATOM 3285 N N . HIS A 1 412 ? -1.992 6.715 4.888 1.00 88.00 412 HIS A N 1
ATOM 3286 C CA . HIS A 1 412 ? -1.831 6.101 6.197 1.00 88.00 412 HIS A CA 1
ATOM 3287 C C . HIS A 1 412 ? -1.073 4.788 6.106 1.00 88.00 412 HIS A C 1
ATOM 3289 O O . HIS A 1 412 ? -0.498 4.331 7.098 1.00 88.00 412 HIS A O 1
ATOM 3295 N N . THR A 1 413 ? -1.092 4.146 4.936 1.00 93.88 413 THR A N 1
ATOM 3296 C CA . THR A 1 413 ? -0.525 2.812 4.783 1.00 93.88 413 THR A CA 1
ATOM 3297 C C . THR A 1 413 ? -0.010 2.544 3.376 1.00 93.88 413 THR A C 1
ATOM 3299 O O . THR A 1 413 ? -0.672 2.840 2.384 1.00 93.88 413 THR A O 1
ATOM 3302 N N . ILE A 1 414 ? 1.160 1.913 3.305 1.00 96.75 414 ILE A N 1
ATOM 3303 C CA . ILE A 1 414 ? 1.598 1.174 2.120 1.00 96.75 414 ILE A CA 1
ATOM 3304 C C . ILE A 1 414 ? 1.375 -0.310 2.403 1.00 96.75 414 ILE A C 1
ATOM 3306 O O . ILE A 1 414 ? 1.917 -0.841 3.368 1.00 96.75 414 ILE A O 1
ATOM 3310 N N . GLN A 1 415 ? 0.598 -0.989 1.571 1.00 97.31 415 GLN A N 1
ATOM 3311 C CA . GLN A 1 415 ? 0.365 -2.423 1.679 1.00 97.31 415 GLN A CA 1
ATOM 3312 C C . GLN A 1 415 ? 1.222 -3.169 0.654 1.00 97.31 415 GLN A C 1
ATOM 3314 O O . GLN A 1 415 ? 1.297 -2.772 -0.504 1.00 97.31 415 GLN A O 1
ATOM 3319 N N . ILE A 1 416 ? 1.866 -4.253 1.070 1.00 97.12 416 ILE A N 1
ATOM 3320 C CA . ILE A 1 416 ? 2.705 -5.111 0.235 1.00 97.12 416 ILE A CA 1
ATOM 3321 C C . ILE A 1 416 ? 1.992 -6.445 0.077 1.00 97.12 416 ILE A C 1
ATOM 3323 O O . ILE A 1 416 ? 1.754 -7.137 1.065 1.00 97.12 416 ILE A O 1
ATOM 3327 N N . VAL A 1 417 ? 1.660 -6.796 -1.160 1.00 97.00 417 VAL A N 1
ATOM 3328 C CA . VAL A 1 417 ? 0.823 -7.946 -1.504 1.00 97.00 417 VAL A CA 1
ATOM 3329 C C . VAL A 1 417 ? 1.539 -8.828 -2.518 1.00 97.00 417 VAL A C 1
ATOM 3331 O O . VAL A 1 417 ? 2.204 -8.323 -3.427 1.00 97.00 417 VAL A O 1
ATOM 3334 N N . ASN A 1 418 ? 1.362 -10.145 -2.406 1.00 96.56 418 ASN A N 1
ATOM 3335 C CA . ASN A 1 418 ? 1.891 -11.068 -3.399 1.00 96.56 418 ASN A CA 1
ATOM 3336 C C . ASN A 1 418 ? 1.065 -11.038 -4.688 1.00 96.56 418 ASN A C 1
ATOM 3338 O O . ASN A 1 418 ? -0.009 -11.632 -4.766 1.00 96.56 418 ASN A O 1
ATOM 3342 N N . GLY A 1 419 ? 1.598 -10.410 -5.733 1.00 96.25 419 GLY A N 1
ATOM 3343 C CA . GLY A 1 419 ? 0.972 -10.380 -7.052 1.00 96.25 419 GLY A CA 1
ATOM 3344 C C . GLY A 1 419 ? 0.900 -11.749 -7.736 1.00 96.25 419 GLY A C 1
ATOM 3345 O O . GLY A 1 419 ? 0.147 -11.894 -8.692 1.00 96.25 419 GLY A O 1
ATOM 3346 N N . THR A 1 420 ? 1.621 -12.769 -7.251 1.00 95.81 420 THR A N 1
ATOM 3347 C CA . THR A 1 420 ? 1.494 -14.150 -7.758 1.00 95.81 420 THR A CA 1
ATOM 3348 C C . THR A 1 420 ? 0.317 -14.913 -7.155 1.00 95.81 420 THR A C 1
ATOM 3350 O O . THR A 1 420 ? -0.000 -16.015 -7.603 1.00 95.81 420 THR A O 1
ATOM 3353 N N . LYS A 1 421 ? -0.356 -14.324 -6.161 1.00 96.81 421 LYS A N 1
ATOM 3354 C CA . LYS A 1 421 ? -1.556 -14.853 -5.511 1.00 96.81 421 LYS A CA 1
ATOM 3355 C C . LYS A 1 421 ? -2.686 -13.829 -5.673 1.00 96.81 421 LYS A C 1
ATOM 3357 O O . LYS A 1 421 ? -2.931 -13.059 -4.748 1.00 96.81 421 LYS A O 1
ATOM 3362 N N . PRO A 1 422 ? -3.398 -13.792 -6.815 1.00 95.06 422 PRO A N 1
ATOM 3363 C CA . PRO A 1 422 ? -4.336 -12.705 -7.111 1.00 95.06 422 PRO A CA 1
ATOM 3364 C C . PRO A 1 422 ? -5.439 -12.502 -6.058 1.00 95.06 422 PRO A C 1
ATOM 3366 O O . PRO A 1 422 ? -5.865 -11.375 -5.812 1.00 95.06 422 PRO A O 1
ATOM 3369 N N . GLN A 1 423 ? -5.831 -13.563 -5.346 1.00 96.75 423 GLN A N 1
ATOM 3370 C CA . GLN A 1 423 ? -6.767 -13.476 -4.222 1.00 96.75 423 GLN A CA 1
ATOM 3371 C C . GLN A 1 423 ? -6.288 -12.542 -3.093 1.00 96.75 423 GLN A C 1
ATOM 3373 O O . GLN A 1 423 ? -7.114 -11.925 -2.425 1.00 96.75 423 GLN A O 1
ATOM 3378 N N . GLU A 1 424 ? -4.978 -12.390 -2.885 1.00 96.81 424 GLU A N 1
ATOM 3379 C CA . GLU A 1 424 ? -4.434 -11.447 -1.901 1.00 96.81 424 GLU A CA 1
ATOM 3380 C C . GLU A 1 424 ? -4.725 -9.992 -2.297 1.00 96.81 424 GLU A C 1
ATOM 3382 O O . GLU A 1 424 ? -5.023 -9.171 -1.432 1.00 96.81 424 GLU A O 1
ATOM 3387 N N . LEU A 1 425 ? -4.720 -9.669 -3.597 1.00 97.62 425 LEU A N 1
ATOM 3388 C CA . LEU A 1 425 ? -5.143 -8.350 -4.073 1.00 97.62 425 LEU A CA 1
ATOM 3389 C C . LEU A 1 425 ? -6.647 -8.148 -3.856 1.00 97.62 425 LEU A C 1
ATOM 3391 O O . LEU A 1 425 ? -7.050 -7.095 -3.370 1.00 97.62 425 LEU A O 1
ATOM 3395 N N . VAL A 1 426 ? -7.475 -9.158 -4.141 1.00 96.94 426 VAL A N 1
ATOM 3396 C CA . VAL A 1 426 ? -8.922 -9.100 -3.857 1.00 96.94 426 VAL A CA 1
ATOM 3397 C C . VAL A 1 426 ? -9.170 -8.824 -2.372 1.00 96.94 426 VAL A C 1
ATOM 3399 O O . VAL A 1 426 ? -9.982 -7.967 -2.029 1.00 96.94 426 VAL A O 1
ATOM 3402 N N . ASN A 1 427 ? -8.453 -9.518 -1.485 1.00 95.31 427 ASN A N 1
ATOM 3403 C CA . ASN A 1 427 ? -8.550 -9.317 -0.042 1.00 95.31 427 ASN A CA 1
ATOM 3404 C C . ASN A 1 427 ? -8.111 -7.898 0.350 1.00 95.31 427 ASN A C 1
ATOM 3406 O O . ASN A 1 427 ? -8.851 -7.202 1.042 1.00 95.31 427 ASN A O 1
ATOM 3410 N N . ALA A 1 428 ? -6.965 -7.435 -0.156 1.00 95.31 428 ALA A N 1
ATOM 3411 C CA . ALA A 1 428 ? -6.444 -6.094 0.099 1.00 95.31 428 ALA A CA 1
ATOM 3412 C C . ALA A 1 428 ? -7.422 -4.981 -0.314 1.00 95.31 428 ALA A C 1
ATOM 3414 O O . ALA A 1 428 ? -7.621 -4.019 0.432 1.00 95.31 428 ALA A O 1
ATOM 3415 N N . MET A 1 429 ? -8.063 -5.127 -1.474 1.00 94.12 429 MET A N 1
ATOM 3416 C CA . MET A 1 429 ? -9.057 -4.187 -2.003 1.00 94.12 429 MET A CA 1
ATOM 3417 C C . MET A 1 429 ? -10.375 -4.227 -1.210 1.00 94.12 429 MET A C 1
ATOM 3419 O O . MET A 1 429 ? -11.055 -3.218 -1.067 1.00 94.12 429 MET A O 1
ATOM 3423 N N . LYS A 1 430 ? -10.725 -5.369 -0.609 1.00 90.94 430 LYS A N 1
ATOM 3424 C CA . LYS A 1 430 ? -11.911 -5.520 0.258 1.00 90.94 430 LYS A CA 1
ATOM 3425 C C . LYS A 1 430 ? -11.680 -5.128 1.720 1.00 90.94 430 LYS A C 1
ATOM 3427 O O . LYS A 1 430 ? -12.572 -5.319 2.540 1.00 90.94 430 LYS A O 1
ATOM 3432 N N . GLY A 1 431 ? -10.493 -4.635 2.070 1.00 87.88 431 GLY A N 1
ATOM 3433 C CA . GLY A 1 431 ? -10.149 -4.344 3.462 1.00 87.88 431 GLY A CA 1
ATOM 3434 C C . GLY A 1 431 ? -10.038 -5.602 4.333 1.00 87.88 431 GLY A C 1
ATOM 3435 O O . GLY A 1 431 ? -10.311 -5.569 5.529 1.00 87.88 431 GLY A O 1
ATOM 3436 N N . ILE A 1 432 ? -9.665 -6.732 3.733 1.00 90.00 432 ILE A N 1
ATOM 3437 C CA . ILE A 1 432 ? -9.356 -7.989 4.420 1.00 90.00 432 ILE A CA 1
ATOM 3438 C C . ILE A 1 432 ? -7.835 -8.082 4.558 1.00 90.00 432 ILE A C 1
ATOM 3440 O O . ILE A 1 432 ? -7.098 -7.644 3.669 1.00 90.00 432 ILE A O 1
ATOM 3444 N N . LYS A 1 433 ? -7.350 -8.648 5.672 1.00 91.44 433 LYS A N 1
ATOM 3445 C CA . LYS A 1 433 ? -5.910 -8.771 5.907 1.00 91.44 433 LYS A CA 1
ATOM 3446 C C . LYS A 1 433 ? -5.250 -9.559 4.768 1.00 91.44 433 LYS A C 1
ATOM 3448 O O . LYS A 1 433 ? -5.635 -10.695 4.500 1.00 91.44 433 LYS A O 1
ATOM 3453 N N . ALA A 1 434 ? -4.257 -8.948 4.127 1.00 94.94 434 ALA A N 1
ATOM 3454 C CA . ALA A 1 434 ? -3.495 -9.531 3.028 1.00 94.94 434 ALA A CA 1
ATOM 3455 C C . ALA A 1 434 ? -2.074 -8.965 3.006 1.00 94.94 434 ALA A C 1
ATOM 3457 O O . ALA A 1 434 ? -1.878 -7.749 3.079 1.00 94.94 434 ALA A O 1
ATOM 3458 N N . GLY A 1 435 ? -1.092 -9.855 2.899 1.00 95.38 435 GLY A N 1
ATOM 3459 C CA . GLY A 1 435 ? 0.326 -9.514 2.953 1.00 95.38 435 GLY A CA 1
ATOM 3460 C C . GLY A 1 435 ? 0.737 -8.696 4.184 1.00 95.38 435 GLY A C 1
ATOM 3461 O O . GLY A 1 435 ? 0.373 -9.026 5.314 1.00 95.38 435 GLY A O 1
ATOM 3462 N N . SER A 1 436 ? 1.524 -7.644 3.962 1.00 96.31 436 SER A N 1
ATOM 3463 C CA . SER A 1 436 ? 2.130 -6.826 5.021 1.00 96.31 436 SER A CA 1
ATOM 3464 C C . SER A 1 436 ? 1.825 -5.344 4.860 1.00 96.31 436 SER A C 1
ATOM 3466 O O . SER A 1 436 ? 1.576 -4.863 3.758 1.00 96.31 436 SER A O 1
ATOM 3468 N N . TYR A 1 437 ? 1.933 -4.591 5.949 1.00 95.75 437 TYR A N 1
ATOM 3469 C CA . TYR A 1 437 ? 1.579 -3.177 5.998 1.00 95.75 437 TYR A CA 1
ATOM 3470 C C . TYR A 1 437 ? 2.735 -2.343 6.549 1.00 95.75 437 TYR A C 1
ATOM 3472 O O . TYR A 1 437 ? 3.297 -2.639 7.606 1.00 95.75 437 TYR A O 1
ATOM 3480 N N . ILE A 1 438 ? 3.059 -1.263 5.847 1.00 95.00 438 ILE A N 1
ATOM 3481 C CA . ILE A 1 438 ? 3.931 -0.203 6.334 1.00 95.00 438 ILE A CA 1
ATOM 3482 C C . ILE A 1 438 ? 3.041 0.918 6.861 1.00 95.00 438 ILE A C 1
ATOM 3484 O O . ILE A 1 438 ? 2.283 1.528 6.107 1.00 95.00 438 ILE A O 1
ATOM 3488 N N . LEU A 1 439 ? 3.142 1.170 8.159 1.00 93.19 439 LEU A N 1
ATOM 3489 C CA . LEU A 1 439 ? 2.399 2.189 8.887 1.00 93.19 439 LEU A CA 1
ATOM 3490 C C . LEU A 1 439 ? 3.243 3.451 9.044 1.00 93.19 439 LEU A C 1
ATOM 3492 O O . LEU A 1 439 ? 4.471 3.375 9.123 1.00 93.19 439 LEU A O 1
ATOM 3496 N N . LYS A 1 440 ? 2.580 4.602 9.114 1.00 87.50 440 LYS A N 1
ATOM 3497 C CA . LYS A 1 440 ? 3.228 5.887 9.381 1.00 87.50 440 LYS A CA 1
ATOM 3498 C C . LYS A 1 440 ? 3.624 6.057 10.850 1.00 87.50 440 LYS A C 1
ATOM 3500 O O . LYS A 1 440 ? 2.816 5.704 11.748 1.00 87.50 440 LYS A O 1
#

Mean predicted aligned error: 10.78 Å

Nearest PDB structures (foldseek):
  7zse-assembly1_B  TM=7.754E-01  e=2.364E-11  Azotobacter vinelandii
  6gwv-assembly3_Q  TM=7.526E-01  e=4.873E-12  Azotobacter vinelandii DJ
  6h74-assembly1_B  TM=7.300E-01  e=4.596E-12  Azotobacter vinelandii
  6yt3-assembly1_B  TM=7.181E-01  e=4.596E-12  Salmonella enterica subsp. enterica serovar Bovismorbificans
  6ris-assembly1_B  TM=7.391E-01  e=2.230E-11  Azotobacter vinelandii DJ